Protein AF-0000000087097040 (afdb_homodimer)

Structure (mmCIF, N/CA/C/O backbone):
data_AF-0000000087097040-model_v1
#
loop_
_entity.id
_entity.type
_entity.pdbx_description
1 polymer 'Carbonic anhydrase'
#
loop_
_atom_site.group_PDB
_atom_site.id
_atom_site.type_symbol
_atom_site.label_atom_id
_atom_site.label_alt_id
_atom_site.label_comp_id
_atom_site.label_asym_id
_atom_site.label_entity_id
_atom_site.label_seq_id
_atom_site.pdbx_PDB_ins_code
_atom_site.Cartn_x
_atom_site.Cartn_y
_atom_site.Cartn_z
_atom_site.occupancy
_atom_site.B_iso_or_equiv
_atom_site.auth_seq_id
_atom_site.auth_comp_id
_atom_site.auth_asym_id
_atom_site.auth_atom_id
_atom_site.pdbx_PDB_model_num
ATOM 1 N N . MET A 1 1 ? 19.609 -76.438 19.938 1 30.8 1 MET A N 1
ATOM 2 C CA . MET A 1 1 ? 20.172 -75.125 19.891 1 30.8 1 MET A CA 1
ATOM 3 C C . MET A 1 1 ? 19.391 -74.25 18.922 1 30.8 1 MET A C 1
ATOM 5 O O . MET A 1 1 ? 19.5 -74.375 17.703 1 30.8 1 MET A O 1
ATOM 9 N N . LYS A 1 2 ? 18.172 -73.875 19.359 1 37.47 2 LYS A N 1
ATOM 10 C CA . LYS A 1 2 ? 17.141 -73.125 18.625 1 37.47 2 LYS A CA 1
ATOM 11 C C . LYS A 1 2 ? 17.609 -71.75 18.234 1 37.47 2 LYS A C 1
ATOM 13 O O . LYS A 1 2 ? 18 -70.938 19.094 1 37.47 2 LYS A O 1
ATOM 18 N N . ALA A 1 3 ? 18.156 -71.625 17.031 1 38.88 3 ALA A N 1
ATOM 19 C CA . ALA A 1 3 ? 18.625 -70.375 16.375 1 38.88 3 ALA A CA 1
ATOM 20 C C . ALA A 1 3 ? 17.516 -69.312 16.359 1 38.88 3 ALA A C 1
ATOM 22 O O . ALA A 1 3 ? 16.438 -69.562 15.805 1 38.88 3 ALA A O 1
ATOM 23 N N . THR A 1 4 ? 17.422 -68.562 17.391 1 37.75 4 THR A N 1
ATOM 24 C CA . THR A 1 4 ? 16.516 -67.438 17.5 1 37.75 4 THR A CA 1
ATOM 25 C C . THR A 1 4 ? 16.797 -66.375 16.391 1 37.75 4 THR A C 1
ATOM 27 O O . THR A 1 4 ? 17.891 -65.812 16.312 1 37.75 4 THR A O 1
ATOM 30 N N . ALA A 1 5 ? 16.219 -66.625 15.219 1 38.69 5 ALA A N 1
ATOM 31 C CA . ALA A 1 5 ? 16.312 -65.625 14.125 1 38.69 5 ALA A CA 1
ATOM 32 C C . ALA A 1 5 ? 15.844 -64.25 14.555 1 38.69 5 ALA A C 1
ATOM 34 O O . ALA A 1 5 ? 14.703 -64.125 14.992 1 38.69 5 ALA A O 1
ATOM 35 N N . ILE A 1 6 ? 16.734 -63.5 15.086 1 39.06 6 ILE A N 1
ATOM 36 C CA . ILE A 1 6 ? 16.453 -62.094 15.414 1 39.06 6 ILE A CA 1
ATOM 37 C C . ILE A 1 6 ? 15.984 -61.344 14.164 1 39.06 6 ILE A C 1
ATOM 39 O O . ILE A 1 6 ? 16.719 -61.281 13.172 1 39.06 6 ILE A O 1
ATOM 43 N N . LEU A 1 7 ? 14.664 -61.406 13.875 1 36.41 7 LEU A N 1
ATOM 44 C CA . LEU A 1 7 ? 14.07 -60.594 12.82 1 36.41 7 LEU A CA 1
ATOM 45 C C . LEU A 1 7 ? 14.398 -59.125 13.016 1 36.41 7 LEU A C 1
ATOM 47 O O . LEU A 1 7 ? 14 -58.531 14.016 1 36.41 7 LEU A O 1
ATOM 51 N N . SER A 1 8 ? 15.594 -58.688 12.586 1 34.06 8 SER A N 1
ATOM 52 C CA . SER A 1 8 ? 15.914 -57.281 12.594 1 34.06 8 SER A CA 1
ATOM 53 C C . SER A 1 8 ? 14.844 -56.469 11.867 1 34.06 8 SER A C 1
ATOM 55 O O . SER A 1 8 ? 14.57 -56.719 10.688 1 34.06 8 SER A O 1
ATOM 57 N N . LEU A 1 9 ? 13.812 -56.062 12.594 1 36.16 9 LEU A N 1
ATOM 58 C CA . LEU A 1 9 ? 12.852 -55.094 12.07 1 36.16 9 LEU A CA 1
ATOM 59 C C . LEU A 1 9 ? 13.562 -53.875 11.5 1 36.16 9 LEU A C 1
ATOM 61 O O . LEU A 1 9 ? 14.234 -53.156 12.234 1 36.16 9 LEU A O 1
ATOM 65 N N . ILE A 1 10 ? 14.016 -54 10.258 1 36.03 10 ILE A N 1
ATOM 66 C CA . ILE A 1 10 ? 14.5 -52.781 9.602 1 36.03 10 ILE A CA 1
ATOM 67 C C . ILE A 1 10 ? 13.445 -51.688 9.688 1 36.03 10 ILE A C 1
ATOM 69 O O . ILE A 1 10 ? 12.305 -51.875 9.258 1 36.03 10 ILE A O 1
ATOM 73 N N . PRO A 1 11 ? 13.641 -50.781 10.664 1 34.22 11 PRO A N 1
ATOM 74 C CA . PRO A 1 11 ? 12.641 -49.719 10.656 1 34.22 11 PRO A CA 1
ATOM 75 C C . PRO A 1 11 ? 12.445 -49.094 9.273 1 34.22 11 PRO A C 1
ATOM 77 O O . PRO A 1 11 ? 13.414 -48.906 8.531 1 34.22 11 PRO A O 1
ATOM 80 N N . ALA A 1 12 ? 11.352 -49.406 8.648 1 30.56 12 ALA A N 1
ATOM 81 C CA . ALA A 1 12 ? 10.953 -48.625 7.469 1 30.56 12 ALA A CA 1
ATOM 82 C C . ALA A 1 12 ? 11.094 -47.125 7.711 1 30.56 12 ALA A C 1
ATOM 84 O O . ALA A 1 12 ? 10.406 -46.562 8.562 1 30.56 12 ALA A O 1
ATOM 85 N N . VAL A 1 13 ? 12.328 -46.625 7.574 1 32.09 13 VAL A N 1
ATOM 86 C CA . VAL A 1 13 ? 12.414 -45.156 7.438 1 32.09 13 VAL A CA 1
ATOM 87 C C . VAL A 1 13 ? 11.336 -44.656 6.484 1 32.09 13 VAL A C 1
ATOM 89 O O . VAL A 1 13 ? 11.32 -45.031 5.309 1 32.09 13 VAL A O 1
ATOM 92 N N . SER A 1 14 ? 10.156 -44.531 6.988 1 25.2 14 SER A N 1
ATOM 93 C CA . SER A 1 14 ? 9.172 -43.781 6.211 1 25.2 14 SER A CA 1
ATOM 94 C C . SER A 1 14 ? 9.82 -42.594 5.488 1 25.2 14 SER A C 1
ATOM 96 O O . SER A 1 14 ? 10.43 -41.719 6.121 1 25.2 14 SER A O 1
ATOM 98 N N . ALA A 1 15 ? 10.281 -42.812 4.297 1 26.41 15 ALA A N 1
ATOM 99 C CA . ALA A 1 15 ? 10.555 -41.719 3.357 1 26.41 15 ALA A CA 1
ATOM 100 C C . ALA A 1 15 ? 9.469 -40.656 3.416 1 26.41 15 ALA A C 1
ATOM 102 O O . ALA A 1 15 ? 8.336 -40.906 2.994 1 26.41 15 ALA A O 1
ATOM 103 N N . PHE A 1 16 ? 9.43 -39.938 4.547 1 27.75 16 PHE A N 1
ATOM 104 C CA . PHE A 1 16 ? 8.711 -38.688 4.344 1 27.75 16 PHE A CA 1
ATOM 105 C C . PHE A 1 16 ? 8.883 -38.188 2.912 1 27.75 16 PHE A C 1
ATOM 107 O O . PHE A 1 16 ? 10.008 -38 2.439 1 27.75 16 PHE A O 1
ATOM 114 N N . CYS A 1 17 ? 8.109 -38.719 1.981 1 27.45 17 CYS A N 1
ATOM 115 C CA . CYS A 1 17 ? 7.891 -38.125 0.662 1 27.45 17 CYS A CA 1
ATOM 116 C C . CYS A 1 17 ? 8.18 -36.625 0.669 1 27.45 17 CYS A C 1
ATOM 118 O O . CYS A 1 17 ? 7.645 -35.906 1.498 1 27.45 17 CYS A O 1
ATOM 120 N N . HIS A 1 18 ? 9.461 -36.25 0.241 1 29.73 18 HIS A N 1
ATOM 121 C CA . HIS A 1 18 ? 9.867 -34.938 -0.302 1 29.73 18 HIS A CA 1
ATOM 122 C C . HIS A 1 18 ? 8.719 -34.281 -1.053 1 29.73 18 HIS A C 1
ATOM 124 O O . HIS A 1 18 ? 8.406 -34.656 -2.184 1 29.73 18 HIS A O 1
ATOM 130 N N . HIS A 1 19 ? 7.48 -34.312 -0.667 1 32.12 19 HIS A N 1
ATOM 131 C CA . HIS A 1 19 ? 6.484 -33.406 -1.229 1 32.12 19 HIS A CA 1
ATOM 132 C C . HIS A 1 19 ? 7.137 -32.344 -2.125 1 32.12 19 HIS A C 1
ATOM 134 O O . HIS A 1 19 ? 8.336 -32.062 -2.004 1 32.12 19 HIS A O 1
ATOM 140 N N . GLY A 1 20 ? 6.484 -31.594 -3.111 1 31.23 20 GLY A N 1
ATOM 141 C CA . GLY A 1 20 ? 6.461 -30.953 -4.414 1 31.23 20 GLY A CA 1
ATOM 142 C C . GLY A 1 20 ? 7.586 -29.953 -4.605 1 31.23 20 GLY A C 1
ATOM 143 O O . GLY A 1 20 ? 8.359 -29.703 -3.68 1 31.23 20 GLY A O 1
ATOM 144 N N . THR A 1 21 ? 7.477 -28.984 -5.695 1 35.22 21 THR A N 1
ATOM 145 C CA . THR A 1 21 ? 8.555 -28.281 -6.379 1 35.22 21 THR A CA 1
ATOM 146 C C . THR A 1 21 ? 9.484 -27.609 -5.371 1 35.22 21 THR A C 1
ATOM 148 O O . THR A 1 21 ? 9.016 -26.953 -4.434 1 35.22 21 THR A O 1
ATOM 151 N N . SER A 1 22 ? 10.547 -28.125 -5.023 1 36.09 22 SER A N 1
ATOM 152 C CA . SER A 1 22 ? 11.734 -27.672 -4.32 1 36.09 22 SER A CA 1
ATOM 153 C C . SER A 1 22 ? 11.922 -26.172 -4.469 1 36.09 22 SER A C 1
ATOM 155 O O . SER A 1 22 ? 12.703 -25.562 -3.73 1 36.09 22 SER A O 1
ATOM 157 N N . LEU A 1 23 ? 11.742 -25.734 -5.715 1 38.06 23 LEU A N 1
ATOM 158 C CA . LEU A 1 23 ? 12.234 -24.406 -6.062 1 38.06 23 LEU A CA 1
ATOM 159 C C . LEU A 1 23 ? 11.68 -23.359 -5.102 1 38.06 23 LEU A C 1
ATOM 161 O O . LEU A 1 23 ? 12.312 -22.328 -4.875 1 38.06 23 LEU A O 1
ATOM 165 N N . PHE A 1 24 ? 10.359 -23.266 -4.93 1 43.34 24 PHE A N 1
ATOM 166 C CA . PHE A 1 24 ? 9.984 -21.984 -4.336 1 43.34 24 PHE A CA 1
ATOM 167 C C . PHE A 1 24 ? 9.906 -22.094 -2.816 1 43.34 24 PHE A C 1
ATOM 169 O O . PHE A 1 24 ? 8.82 -22.219 -2.254 1 43.34 24 PHE A O 1
ATOM 176 N N . LYS A 1 25 ? 10.648 -22.984 -2.23 1 39.97 25 LYS A N 1
ATOM 177 C CA . LYS A 1 25 ? 10.531 -22.766 -0.794 1 39.97 25 LYS A CA 1
ATOM 178 C C . LYS A 1 25 ? 10.477 -21.266 -0.479 1 39.97 25 LYS A C 1
ATOM 180 O O . LYS A 1 25 ? 11.422 -20.531 -0.762 1 39.97 25 LYS A O 1
ATOM 185 N N . ARG A 1 26 ? 9.375 -20.703 -0.561 1 45.81 26 ARG A N 1
ATOM 186 C CA . ARG A 1 26 ? 9.312 -19.391 0.075 1 45.81 26 ARG A CA 1
ATOM 187 C C . ARG A 1 26 ? 10.25 -19.312 1.276 1 45.81 26 ARG A C 1
ATOM 189 O O . ARG A 1 26 ? 10.211 -20.188 2.152 1 45.81 26 ARG A O 1
ATOM 196 N N . ALA A 1 27 ? 11.539 -18.922 1.101 1 46.16 27 ALA A N 1
ATOM 197 C CA . ALA A 1 27 ? 12.359 -18.625 2.27 1 46.16 27 ALA A CA 1
ATOM 198 C C . ALA A 1 27 ? 11.5 -18.219 3.463 1 46.16 27 ALA A C 1
ATOM 200 O O . ALA A 1 27 ? 11.273 -17.031 3.693 1 46.16 27 ALA A O 1
ATOM 201 N N . GLU A 1 28 ? 10.531 -18.938 3.895 1 51.44 28 GLU A N 1
ATOM 202 C CA . GLU A 1 28 ? 9.648 -18.75 5.039 1 51.44 28 GLU A CA 1
ATOM 203 C C . GLU A 1 28 ? 10.414 -18.219 6.25 1 51.44 28 GLU A C 1
ATOM 205 O O . GLU A 1 28 ? 11.461 -18.766 6.613 1 51.44 28 GLU A O 1
ATOM 210 N N . GLY A 1 29 ? 10.016 -17.219 6.754 1 60.06 29 GLY A N 1
ATOM 211 C CA . GLY A 1 29 ? 10.422 -16.656 8.031 1 60.06 29 GLY A CA 1
ATOM 212 C C . GLY A 1 29 ? 11.688 -15.836 7.953 1 60.06 29 GLY A C 1
ATOM 213 O O . GLY A 1 29 ? 12.078 -15.195 8.93 1 60.06 29 GLY A O 1
ATOM 214 N N . THR A 1 30 ? 12.219 -15.719 6.555 1 80.44 30 THR A N 1
ATOM 215 C CA . THR A 1 30 ? 13.508 -15.031 6.488 1 80.44 30 THR A CA 1
ATOM 216 C C . THR A 1 30 ? 13.336 -13.602 5.988 1 80.44 30 THR A C 1
ATOM 218 O O . THR A 1 30 ? 14.273 -12.805 6.031 1 80.44 30 THR A O 1
ATOM 221 N N . TYR A 1 31 ? 12.086 -13.297 5.574 1 93.56 31 TYR A N 1
ATOM 222 C CA . TYR A 1 31 ? 11.797 -11.93 5.16 1 93.56 31 TYR A CA 1
ATOM 223 C C . TYR A 1 31 ? 10.445 -11.469 5.688 1 93.56 31 TYR A C 1
ATOM 225 O O . TYR A 1 31 ? 9.648 -12.281 6.176 1 93.56 31 TYR A O 1
ATOM 233 N N . GLY A 1 32 ? 10.164 -10.211 5.734 1 94.88 32 GLY A N 1
ATOM 234 C CA . GLY A 1 32 ? 8.883 -9.609 6.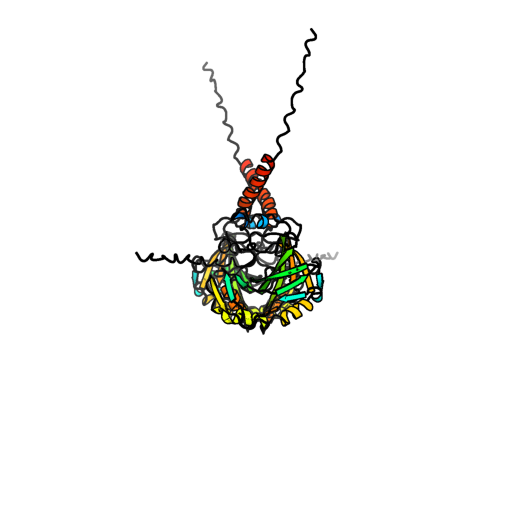074 1 94.88 32 GLY A CA 1
ATOM 235 C C . GLY A 1 32 ? 8.523 -8.438 5.18 1 94.88 32 GLY A C 1
ATOM 236 O O . GLY A 1 32 ? 9.031 -8.32 4.062 1 94.88 32 GLY A O 1
ATOM 237 N N . PHE A 1 33 ? 7.586 -7.668 5.613 1 96.19 33 PHE A N 1
ATOM 238 C CA . PHE A 1 33 ? 7.094 -6.59 4.766 1 96.19 33 PHE A CA 1
ATOM 239 C C . PHE A 1 33 ? 7.219 -5.246 5.473 1 96.19 33 PHE A C 1
ATOM 241 O O . PHE A 1 33 ? 6.676 -4.242 5.008 1 96.19 33 PHE A O 1
ATOM 248 N N . ASP A 1 34 ? 7.961 -5.27 6.555 1 92.56 34 ASP A N 1
ATOM 249 C CA . ASP A 1 34 ? 8.07 -4.051 7.348 1 92.56 34 ASP A CA 1
ATOM 250 C C . ASP A 1 34 ? 9.539 -3.705 7.617 1 92.56 34 ASP A C 1
ATOM 252 O O . ASP A 1 34 ? 10.367 -4.598 7.812 1 92.56 34 ASP A O 1
ATOM 256 N N . ALA A 1 35 ? 9.797 -2.439 7.582 1 91.38 35 ALA A N 1
ATOM 257 C CA . ALA A 1 35 ? 11.07 -1.863 8.023 1 91.38 35 ALA A CA 1
ATOM 258 C C . ALA A 1 35 ? 12.25 -2.604 7.406 1 91.38 35 ALA A C 1
ATOM 260 O O . ALA A 1 35 ? 12.32 -2.77 6.188 1 91.38 35 ALA A O 1
ATOM 261 N N . MET A 1 36 ? 13.148 -3.121 8.258 1 91.25 36 MET A N 1
ATOM 262 C CA . MET A 1 36 ? 14.414 -3.652 7.762 1 91.25 36 MET A CA 1
ATOM 263 C C . MET A 1 36 ? 14.227 -5.047 7.168 1 91.25 36 MET A C 1
ATOM 265 O O . MET A 1 36 ? 15.078 -5.523 6.414 1 91.25 36 MET A O 1
ATOM 269 N N . ASN A 1 37 ? 13.148 -5.637 7.477 1 93.75 37 ASN A N 1
ATOM 270 C CA . ASN A 1 37 ? 12.844 -6.953 6.926 1 93.75 37 ASN A CA 1
ATOM 271 C C . ASN A 1 37 ? 11.93 -6.855 5.707 1 93.75 37 ASN A C 1
ATOM 273 O O . ASN A 1 37 ? 11.523 -7.875 5.148 1 93.75 37 ASN A O 1
ATOM 277 N N . GLY A 1 38 ? 11.68 -5.656 5.355 1 96.56 38 GLY A N 1
ATOM 278 C CA . GLY A 1 38 ? 10.734 -5.426 4.277 1 96.56 38 GLY A CA 1
ATOM 279 C C . GLY A 1 38 ? 11.391 -5.32 2.914 1 96.56 38 GLY A C 1
ATOM 280 O O . GLY A 1 38 ? 12.609 -5.441 2.795 1 96.56 38 GLY A O 1
ATOM 281 N N . PRO A 1 39 ? 10.57 -5.039 1.918 1 97.75 39 PRO A N 1
ATOM 282 C CA . PRO A 1 39 ? 11 -5.141 0.521 1 97.75 39 PRO A CA 1
ATOM 283 C C . PRO A 1 39 ? 12.109 -4.148 0.173 1 97.75 39 PRO A C 1
ATOM 285 O O . PRO A 1 39 ? 12.898 -4.391 -0.747 1 97.75 39 PRO A O 1
ATOM 288 N N . LEU A 1 40 ? 12.234 -3.078 0.869 1 97.81 40 LEU A N 1
ATOM 289 C CA . LEU A 1 40 ? 13.273 -2.094 0.576 1 97.81 40 LEU A CA 1
ATOM 290 C C . LEU A 1 40 ? 14.648 -2.623 0.959 1 97.81 40 LEU A C 1
ATOM 292 O O . LEU A 1 40 ? 15.672 -2.076 0.532 1 97.81 40 LEU A O 1
ATOM 296 N N . ASN A 1 41 ? 14.664 -3.691 1.743 1 97.12 41 ASN A N 1
ATOM 297 C CA . ASN A 1 41 ? 15.938 -4.16 2.273 1 97.12 41 ASN A CA 1
ATOM 298 C C . ASN A 1 41 ? 16.078 -5.672 2.129 1 97.12 41 ASN A C 1
ATOM 300 O O . ASN A 1 41 ? 16.922 -6.285 2.793 1 97.12 41 ASN A O 1
ATOM 304 N N . TRP A 1 42 ? 15.312 -6.277 1.314 1 97.81 42 TRP A N 1
ATOM 305 C CA . TRP A 1 42 ? 15.367 -7.727 1.138 1 97.81 42 TRP A CA 1
ATOM 306 C C . TRP A 1 42 ? 16.75 -8.156 0.638 1 97.81 42 TRP A C 1
ATOM 308 O O . TRP A 1 42 ? 17.25 -9.203 1.036 1 97.81 42 TRP A O 1
ATOM 318 N N . HIS A 1 43 ? 17.328 -7.379 -0.247 1 96.81 43 HIS A N 1
ATOM 319 C CA . HIS A 1 43 ? 18.625 -7.715 -0.817 1 96.81 43 HIS A CA 1
ATOM 320 C C . HIS A 1 43 ? 19.703 -7.762 0.26 1 96.81 43 HIS A C 1
ATOM 322 O O . HIS A 1 43 ? 20.781 -8.344 0.051 1 96.81 43 HIS A O 1
ATOM 328 N N . SER A 1 44 ? 19.422 -7.109 1.354 1 93.56 44 SER A N 1
ATOM 329 C CA . SER A 1 44 ? 20.406 -7.074 2.434 1 93.56 44 SER A CA 1
ATOM 330 C C . SER A 1 44 ? 20.266 -8.297 3.336 1 93.56 44 SER A C 1
ATOM 332 O O . SER A 1 44 ? 21.156 -8.57 4.148 1 93.56 44 SER A O 1
ATOM 334 N N . LEU A 1 45 ? 19.234 -9.039 3.264 1 94.62 45 LEU A N 1
ATOM 335 C CA . LEU A 1 45 ? 18.984 -10.172 4.148 1 94.62 45 LEU A CA 1
ATOM 336 C C . LEU A 1 45 ? 19.875 -11.359 3.773 1 94.62 45 LEU A C 1
ATOM 338 O O . LEU A 1 45 ? 20.328 -12.102 4.648 1 94.62 45 LEU A O 1
ATOM 342 N N . THR A 1 46 ? 20.047 -11.57 2.525 1 91.44 46 THR A N 1
ATOM 343 C CA . THR A 1 46 ? 20.938 -12.594 1.982 1 91.44 46 THR A CA 1
ATOM 344 C C . THR A 1 46 ? 21.359 -12.242 0.559 1 91.44 46 THR A C 1
ATOM 346 O O . THR A 1 46 ? 20.609 -11.609 -0.183 1 91.44 46 THR A O 1
ATOM 349 N N . ALA A 1 47 ? 22.438 -12.734 0.13 1 87 47 ALA A N 1
ATOM 350 C CA . ALA A 1 47 ? 22.984 -12.445 -1.195 1 87 47 ALA A CA 1
ATOM 351 C C . ALA A 1 47 ? 22.094 -13.023 -2.291 1 87 47 ALA A C 1
ATOM 353 O O . ALA A 1 47 ? 22.047 -12.5 -3.406 1 87 47 ALA A O 1
ATOM 354 N N . ASP A 1 48 ? 21.375 -14 -1.941 1 92.31 48 ASP A N 1
ATOM 355 C CA . ASP A 1 48 ? 20.5 -14.656 -2.904 1 92.31 48 ASP A CA 1
ATOM 356 C C . ASP A 1 48 ? 19.375 -13.727 -3.338 1 92.31 48 ASP A C 1
ATOM 358 O O . ASP A 1 48 ? 18.703 -13.977 -4.348 1 92.31 48 ASP A O 1
ATOM 362 N N . ASN A 1 49 ? 19.156 -12.609 -2.617 1 96.38 49 ASN A N 1
ATOM 363 C CA . ASN A 1 49 ? 18.062 -11.688 -2.898 1 96.38 49 ASN A CA 1
ATOM 364 C C . ASN A 1 49 ? 18.531 -10.492 -3.727 1 96.38 49 ASN A C 1
ATOM 366 O O . ASN A 1 49 ? 17.844 -9.469 -3.787 1 96.38 49 ASN A O 1
ATOM 370 N N . ALA A 1 50 ? 19.641 -10.594 -4.387 1 95.88 50 ALA A N 1
ATOM 371 C CA . ALA A 1 50 ? 20.234 -9.445 -5.07 1 95.88 50 ALA A CA 1
ATOM 372 C C . ALA A 1 50 ? 19.297 -8.898 -6.145 1 95.88 50 ALA A C 1
ATOM 374 O O . ALA A 1 50 ? 19.25 -7.691 -6.379 1 95.88 50 ALA A O 1
ATOM 375 N N . ALA A 1 51 ? 18.531 -9.781 -6.754 1 97.31 51 ALA A N 1
ATOM 376 C CA . ALA A 1 51 ? 17.641 -9.375 -7.844 1 97.31 51 ALA A CA 1
ATOM 377 C C . ALA A 1 51 ? 16.562 -8.422 -7.344 1 97.31 51 ALA A C 1
ATOM 379 O O . ALA A 1 51 ? 16.016 -7.633 -8.117 1 97.31 51 ALA A O 1
ATOM 380 N N . CYS A 1 52 ? 16.281 -8.469 -6.035 1 98.19 52 CYS A N 1
ATOM 381 C CA . CYS A 1 52 ? 15.266 -7.594 -5.473 1 98.19 52 CYS A CA 1
ATOM 382 C C . CYS A 1 52 ? 15.656 -6.129 -5.629 1 98.19 52 CYS A C 1
ATOM 384 O O . CYS A 1 52 ? 14.789 -5.25 -5.648 1 98.19 52 CYS A O 1
ATOM 386 N N . ALA A 1 53 ? 16.938 -5.895 -5.816 1 98.12 53 ALA A N 1
ATOM 387 C CA . ALA A 1 53 ? 17.391 -4.504 -5.871 1 98.12 53 ALA A CA 1
ATOM 388 C C . ALA A 1 53 ? 18.125 -4.215 -7.172 1 98.12 53 ALA A C 1
ATOM 390 O O . ALA A 1 53 ? 18.391 -3.055 -7.504 1 98.12 53 ALA A O 1
ATOM 391 N N . LEU A 1 54 ? 18.391 -5.273 -7.965 1 97.81 54 LEU A N 1
ATOM 392 C CA . LEU A 1 54 ? 19.219 -5.066 -9.148 1 97.81 54 LEU A CA 1
ATOM 393 C C . LEU A 1 54 ? 18.516 -5.609 -10.398 1 97.81 54 LEU A C 1
ATOM 395 O O . LEU A 1 54 ? 18.906 -5.285 -11.523 1 97.81 54 LEU A O 1
ATOM 399 N N . GLY A 1 55 ? 17.516 -6.496 -10.156 1 98.25 55 GLY A N 1
ATOM 400 C CA . GLY A 1 55 ? 16.828 -7.059 -11.305 1 98.25 55 GLY A CA 1
ATOM 401 C C . GLY A 1 55 ? 16.125 -6.016 -12.148 1 98.25 55 GLY A C 1
ATOM 402 O O . GLY A 1 55 ? 15.57 -5.047 -11.625 1 98.25 55 GLY A O 1
ATOM 403 N N . LYS A 1 56 ? 15.992 -6.266 -13.477 1 98.19 56 LYS A N 1
ATOM 404 C CA . LYS A 1 56 ? 15.445 -5.258 -14.375 1 98.19 56 LYS A CA 1
ATOM 405 C C . LYS A 1 56 ? 14.039 -5.637 -14.836 1 98.19 56 LYS A C 1
ATOM 407 O O . LYS A 1 56 ? 13.328 -4.816 -15.422 1 98.19 56 LYS A O 1
ATOM 412 N N . ASN A 1 57 ? 13.672 -6.824 -14.625 1 98.38 57 ASN A N 1
ATOM 413 C CA . ASN A 1 57 ? 12.328 -7.305 -14.938 1 98.38 57 ASN A CA 1
ATOM 414 C C . ASN A 1 57 ? 11.586 -7.742 -13.68 1 98.38 57 ASN A C 1
ATOM 416 O O . ASN A 1 57 ? 11.188 -8.906 -13.562 1 98.38 57 ASN A O 1
ATOM 420 N N . GLN A 1 58 ? 11.391 -6.754 -12.844 1 98.5 58 GLN A N 1
ATOM 421 C CA . GLN A 1 58 ? 10.867 -7.055 -11.516 1 98.5 58 GLN A CA 1
ATOM 422 C C . GLN A 1 58 ? 9.359 -6.844 -11.461 1 98.5 58 GLN A C 1
ATOM 424 O O . GLN A 1 58 ? 8.797 -6.113 -12.281 1 98.5 58 GLN A O 1
ATOM 429 N N . SER A 1 59 ? 8.734 -7.512 -10.523 1 98.69 59 SER A N 1
ATOM 430 C CA . SER A 1 59 ? 7.316 -7.434 -10.203 1 98.69 59 SER A CA 1
A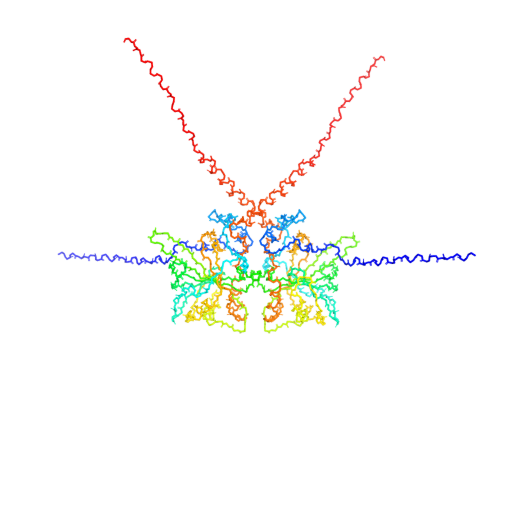TOM 431 C C . SER A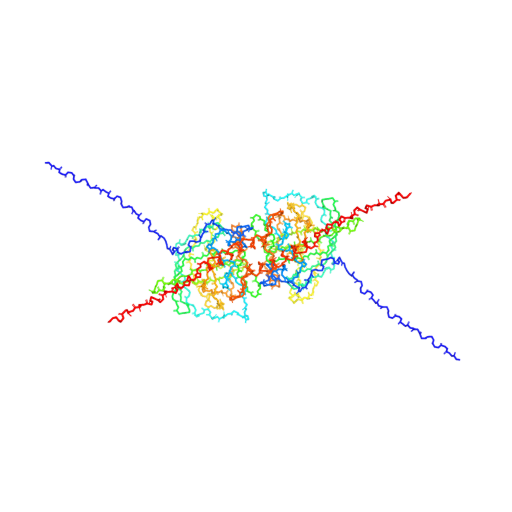 1 59 ? 7.105 -7.035 -8.742 1 98.69 59 SER A C 1
ATOM 433 O O . SER A 1 59 ? 7.984 -7.238 -7.906 1 98.69 59 SER A O 1
ATOM 435 N N . PRO A 1 60 ? 5.902 -6.52 -8.461 1 98.75 60 PRO A N 1
ATOM 436 C CA . PRO A 1 60 ? 4.754 -6.203 -9.312 1 98.75 60 PRO A CA 1
ATOM 437 C C . PRO A 1 60 ? 4.922 -4.883 -10.062 1 98.75 60 PRO A C 1
ATOM 439 O O . PRO A 1 60 ? 5.828 -4.105 -9.758 1 98.75 60 PRO A O 1
ATOM 442 N N . ILE A 1 61 ? 4.082 -4.66 -11.062 1 98.62 61 ILE A N 1
ATOM 443 C CA . ILE A 1 61 ? 4.137 -3.387 -11.766 1 98.62 61 ILE A CA 1
ATOM 444 C C . ILE A 1 61 ? 2.768 -2.713 -11.727 1 98.62 61 ILE A C 1
ATOM 446 O O . ILE A 1 61 ? 1.786 -3.316 -11.281 1 98.62 61 ILE A O 1
ATOM 450 N N . ASN A 1 62 ? 2.777 -1.426 -12.031 1 98.38 62 ASN A N 1
ATOM 451 C CA . ASN A 1 62 ? 1.545 -0.751 -12.43 1 98.38 62 ASN A CA 1
ATOM 452 C C . ASN A 1 62 ? 1.142 -1.116 -13.859 1 98.38 62 ASN A C 1
ATOM 454 O O . ASN A 1 62 ? 1.743 -0.637 -14.82 1 98.38 62 ASN A O 1
ATOM 458 N N . VAL A 1 63 ? 0.145 -1.949 -13.93 1 98.56 63 VAL A N 1
ATOM 459 C CA . VAL A 1 63 ? -0.349 -2.367 -15.242 1 98.56 63 VAL A CA 1
ATOM 460 C C . VAL A 1 63 ? -1.08 -1.207 -15.914 1 98.56 63 VAL A C 1
ATOM 462 O O . VAL A 1 63 ? -1.994 -0.621 -15.328 1 98.56 63 VAL A O 1
ATOM 465 N N . LEU A 1 64 ? -0.655 -0.906 -17.062 1 97.31 64 LEU A N 1
ATOM 466 C CA . LEU A 1 64 ? -1.267 0.177 -17.828 1 97.31 64 LEU A CA 1
ATOM 467 C C . LEU A 1 64 ? -1.934 -0.358 -19.094 1 97.31 64 LEU A C 1
ATOM 469 O O . LEU A 1 64 ? -1.286 -1.016 -19.906 1 97.31 64 LEU A O 1
ATOM 473 N N . GLU A 1 65 ? -3.115 0.008 -19.266 1 96 65 GLU A N 1
ATOM 474 C CA . GLU A 1 65 ? -3.842 -0.415 -20.469 1 96 65 GLU A CA 1
ATOM 475 C C . GLU A 1 65 ? -3.152 0.074 -21.734 1 96 65 GLU A C 1
ATOM 477 O O . GLU A 1 65 ? -3.203 -0.592 -22.766 1 96 65 GLU A O 1
ATOM 482 N N . THR A 1 66 ? -2.395 1.113 -21.656 1 94.19 66 THR A N 1
ATOM 483 C CA . THR A 1 66 ? -1.814 1.774 -22.812 1 94.19 66 THR A CA 1
ATOM 484 C C . THR A 1 66 ? -0.51 1.099 -23.234 1 94.19 66 THR A C 1
ATOM 486 O O . THR A 1 66 ? -0.08 1.215 -24.375 1 94.19 66 THR A O 1
ATOM 489 N N . ASN A 1 67 ? 0.074 0.335 -22.281 1 92.75 67 ASN A N 1
ATOM 490 C CA . ASN A 1 67 ? 1.418 -0.075 -22.672 1 92.75 67 ASN A CA 1
ATOM 491 C C . ASN A 1 67 ? 1.72 -1.505 -22.234 1 92.75 67 ASN A C 1
ATOM 493 O O . ASN A 1 67 ? 2.801 -2.027 -22.516 1 92.75 67 ASN A O 1
ATOM 497 N N . THR A 1 68 ? 0.822 -2.129 -21.562 1 97.56 68 THR A N 1
ATOM 498 C CA . THR A 1 68 ? 1.007 -3.533 -21.219 1 97.56 68 THR A CA 1
ATOM 499 C C . THR A 1 68 ? 0.321 -4.438 -22.234 1 97.56 68 THR A C 1
ATOM 501 O O . THR A 1 68 ? -0.813 -4.176 -22.641 1 97.56 68 THR A O 1
ATOM 504 N N . LYS A 1 69 ? 1.014 -5.5 -22.656 1 98.38 69 LYS A N 1
ATOM 505 C CA . LYS A 1 69 ? 0.447 -6.441 -23.625 1 98.38 69 LYS A CA 1
ATOM 506 C C . LYS A 1 69 ? -0.885 -6.996 -23.125 1 98.38 69 LYS A C 1
ATOM 508 O O . LYS A 1 69 ? -1.01 -7.375 -21.953 1 98.38 69 LYS A O 1
ATOM 513 N N . GLN A 1 70 ? -1.841 -7.07 -24.094 1 98.5 70 GLN A N 1
ATOM 514 C CA . GLN A 1 70 ? -3.168 -7.582 -23.766 1 98.5 70 GLN A CA 1
ATOM 515 C C . GLN A 1 70 ? -3.514 -8.797 -24.625 1 98.5 70 GLN A C 1
ATOM 517 O O . GLN A 1 70 ? -3.223 -8.828 -25.828 1 98.5 70 GLN A O 1
ATOM 522 N N . VAL A 1 71 ? -4.109 -9.789 -24 1 98.5 71 VAL A N 1
ATOM 523 C CA . VAL A 1 71 ? -4.695 -10.914 -24.719 1 98.5 71 VAL A CA 1
ATOM 524 C C . VAL A 1 71 ? -6.109 -11.172 -24.203 1 98.5 71 VAL A C 1
ATOM 526 O O . VAL A 1 71 ? -6.469 -10.727 -23.109 1 98.5 71 VAL A O 1
ATOM 529 N N . GLN A 1 72 ? -6.871 -11.852 -25 1 98.44 72 GLN A N 1
ATOM 530 C CA . GLN A 1 72 ? -8.195 -12.281 -24.547 1 98.44 72 GLN A CA 1
ATOM 531 C C . GLN A 1 72 ? -8.086 -13.469 -23.594 1 98.44 72 GLN A C 1
ATOM 533 O O . GLN A 1 72 ? -7.375 -14.43 -23.875 1 98.44 72 GLN A O 1
ATOM 538 N N . GLY A 1 73 ? -8.859 -13.406 -22.562 1 98.75 73 GLY A N 1
ATOM 539 C CA . GLY A 1 73 ? -8.812 -14.477 -21.578 1 98.75 73 GLY A CA 1
ATOM 540 C C . GLY A 1 73 ? -9.125 -15.836 -22.156 1 98.75 73 GLY A C 1
ATOM 541 O O . GLY A 1 73 ? -8.602 -16.859 -21.703 1 98.75 73 GLY A O 1
ATOM 542 N N . SER A 1 74 ? -9.867 -15.859 -23.188 1 98.31 74 SER A N 1
ATOM 543 C CA . SER A 1 74 ? -10.281 -17.109 -23.812 1 98.31 74 SER A CA 1
ATOM 544 C C . SER A 1 74 ? -9.109 -17.797 -24.5 1 98.31 74 SER A C 1
ATOM 546 O O . SER A 1 74 ? -9.195 -18.984 -24.859 1 98.31 74 SER A O 1
ATOM 548 N N . SER A 1 75 ? -8.023 -17.078 -24.656 1 98.38 75 SER A N 1
ATOM 549 C CA . SER A 1 75 ? -6.848 -17.688 -25.266 1 98.38 75 SER A CA 1
ATOM 550 C C . SER A 1 75 ? -6.074 -18.531 -24.266 1 98.38 75 SER A C 1
ATOM 552 O O . SER A 1 75 ? -5.164 -19.281 -24.641 1 98.38 75 SER A O 1
ATOM 554 N N . ILE A 1 76 ? -6.418 -18.422 -23.016 1 98.62 76 ILE A N 1
ATOM 555 C CA . ILE A 1 76 ? -5.793 -19.172 -21.938 1 98.62 76 ILE A CA 1
ATOM 556 C C . ILE A 1 76 ? -6.746 -20.266 -21.453 1 98.62 76 ILE A C 1
ATOM 558 O O . ILE A 1 76 ? -7.91 -20 -21.156 1 98.62 76 ILE A O 1
ATOM 562 N N . ILE A 1 77 ? -6.289 -21.484 -21.438 1 98.56 77 ILE A N 1
ATOM 563 C CA . ILE A 1 77 ? -7.062 -22.562 -20.812 1 98.56 77 ILE A CA 1
ATOM 564 C C . ILE A 1 77 ? -6.668 -22.703 -19.344 1 98.56 77 ILE A C 1
ATOM 566 O O . ILE A 1 77 ? -5.66 -23.344 -19.031 1 98.56 77 ILE A O 1
ATOM 570 N N . PHE A 1 78 ? -7.363 -22.172 -18.5 1 98.81 78 PHE A N 1
ATOM 571 C CA . PHE A 1 78 ? -7.148 -22.078 -17.047 1 98.81 78 PHE A CA 1
ATOM 572 C C . PHE A 1 78 ? -8.055 -23.047 -16.312 1 98.81 78 PHE A C 1
ATOM 574 O O . PHE A 1 78 ? -9.258 -22.812 -16.188 1 98.81 78 PHE A O 1
ATOM 581 N N . ARG A 1 79 ? -7.438 -24.141 -15.773 1 98.56 79 ARG A N 1
ATOM 582 C CA . ARG A 1 79 ? -8.25 -25.203 -15.195 1 98.56 79 ARG A CA 1
ATOM 583 C C . ARG A 1 79 ? -7.664 -25.688 -13.867 1 98.56 79 ARG A C 1
ATOM 585 O O . ARG A 1 79 ? -7.23 -26.828 -13.75 1 98.56 79 ARG A O 1
ATOM 592 N N . PRO A 1 80 ? -7.77 -24.875 -12.812 1 98.81 80 PRO A N 1
ATOM 593 C CA . PRO A 1 80 ? -7.477 -25.453 -11.5 1 98.81 80 PRO A CA 1
ATOM 594 C C . PRO A 1 80 ? -8.367 -26.656 -11.172 1 98.81 80 PRO A C 1
ATOM 596 O O . PRO A 1 80 ? -9.547 -26.672 -11.547 1 98.81 80 PRO A O 1
ATOM 599 N N . ALA A 1 81 ? -7.809 -27.594 -10.438 1 98.56 81 ALA A N 1
ATOM 600 C CA . ALA A 1 81 ? -8.586 -28.75 -10.039 1 98.56 81 ALA A CA 1
ATOM 601 C C . ALA A 1 81 ? -9.602 -28.406 -8.961 1 98.56 81 ALA A C 1
ATOM 603 O O . ALA A 1 81 ? -9.312 -27.609 -8.062 1 98.56 81 ALA A O 1
ATOM 604 N N . ASN A 1 82 ? -10.773 -29.016 -9.055 1 98.5 82 ASN A N 1
ATOM 605 C CA . ASN A 1 82 ? -11.758 -28.875 -7.992 1 98.5 82 ASN A CA 1
ATOM 606 C C . ASN A 1 82 ? -11.445 -29.781 -6.805 1 98.5 82 ASN A C 1
ATOM 608 O O . ASN A 1 82 ? -10.844 -30.844 -6.969 1 98.5 82 ASN A O 1
ATOM 612 N N . TYR A 1 83 ? -11.812 -29.328 -5.652 1 98.5 83 TYR A N 1
ATOM 613 C CA . TYR A 1 83 ? -11.656 -30.078 -4.414 1 98.5 83 TYR A CA 1
ATOM 614 C C . TYR A 1 83 ? -13 -30.266 -3.717 1 98.5 83 TYR A C 1
ATOM 616 O O . TYR A 1 83 ? -13.438 -29.391 -2.957 1 98.5 83 TYR A O 1
ATOM 624 N N . ALA A 1 84 ? -13.594 -31.422 -3.916 1 98.12 84 ALA A N 1
ATOM 625 C CA . ALA A 1 84 ? -14.93 -31.688 -3.395 1 98.12 84 ALA A CA 1
ATOM 626 C C . ALA A 1 84 ? -14.93 -31.719 -1.869 1 98.12 84 ALA A C 1
ATOM 628 O O . ALA A 1 84 ? -15.922 -31.344 -1.234 1 98.12 84 ALA A O 1
ATOM 629 N N . ASP A 1 85 ? -13.805 -32.094 -1.251 1 97.62 85 ASP A N 1
ATOM 630 C CA . ASP A 1 85 ? -13.703 -32.219 0.203 1 97.62 85 ASP A CA 1
ATOM 631 C C . ASP A 1 85 ? -12.961 -31.016 0.788 1 97.62 85 ASP A C 1
ATOM 633 O O . ASP A 1 85 ? -12.617 -31 1.971 1 97.62 85 ASP A O 1
ATOM 637 N N . GLY A 1 86 ? -12.703 -30.078 -0.078 1 98.12 86 GLY A N 1
ATOM 638 C CA . GLY A 1 86 ? -11.961 -28.906 0.36 1 98.12 86 GLY A CA 1
ATOM 639 C C . GLY A 1 86 ? -10.461 -29.109 0.312 1 98.12 86 GLY A C 1
ATOM 640 O O . GLY A 1 86 ? -9.977 -30.203 -0.002 1 98.12 86 GLY A O 1
ATOM 641 N N . ALA A 1 87 ? -9.773 -28.047 0.482 1 98.44 87 ALA A N 1
ATOM 642 C CA . ALA A 1 87 ? -8.312 -28.016 0.604 1 98.44 87 ALA A CA 1
ATOM 643 C C . ALA A 1 87 ? -7.891 -27.406 1.94 1 98.44 87 ALA A C 1
ATOM 645 O O . ALA A 1 87 ? -8.695 -27.312 2.867 1 98.44 87 ALA A O 1
ATOM 646 N N . GLU A 1 88 ? -6.582 -27.156 2.045 1 98.44 88 GLU A N 1
ATOM 647 C CA . GLU A 1 88 ? -6.062 -26.609 3.295 1 98.44 88 GLU A CA 1
ATOM 648 C C . GLU A 1 88 ? -5.555 -25.188 3.102 1 98.44 88 GLU A C 1
ATOM 650 O O . GLU A 1 88 ? -4.719 -24.922 2.232 1 98.44 88 GLU A O 1
ATOM 655 N N . LEU A 1 89 ? -6.121 -24.297 3.896 1 98.62 89 LEU A N 1
ATOM 656 C CA . LEU A 1 89 ? -5.621 -22.922 3.98 1 98.62 89 LEU A CA 1
ATOM 657 C C . LEU A 1 89 ? -4.598 -22.797 5.102 1 98.62 89 LEU A C 1
ATOM 659 O O . LEU A 1 89 ? -4.863 -23.172 6.242 1 98.62 89 LEU A O 1
ATOM 663 N N . GLU A 1 90 ? -3.436 -22.25 4.758 1 98.19 90 GLU A N 1
ATOM 664 C CA . GLU A 1 90 ? -2.359 -22.125 5.734 1 98.19 90 GLU A CA 1
ATOM 665 C C . GLU A 1 90 ? -1.886 -20.688 5.863 1 98.19 90 GLU A C 1
ATOM 667 O O . GLU A 1 90 ? -1.807 -19.969 4.867 1 98.19 90 GLU A O 1
ATOM 672 N N . ASN A 1 91 ? -1.611 -20.328 7.07 1 97.62 91 ASN A N 1
ATOM 673 C CA . ASN A 1 91 ? -0.987 -19.031 7.332 1 97.62 91 ASN A CA 1
ATOM 674 C C . ASN A 1 91 ? 0.533 -19.156 7.402 1 97.62 91 ASN A C 1
ATOM 676 O O . ASN A 1 91 ? 1.074 -19.656 8.391 1 97.62 91 ASN A O 1
ATOM 680 N N . LEU A 1 92 ? 1.13 -18.719 6.41 1 94.75 92 LEU A N 1
ATOM 681 C CA . LEU A 1 92 ? 2.588 -18.734 6.348 1 94.75 92 LEU A CA 1
ATOM 682 C C . LEU A 1 92 ? 3.172 -17.359 6.645 1 94.75 92 LEU A C 1
ATOM 684 O O . LEU A 1 92 ? 3.688 -16.703 5.746 1 94.75 92 LEU A O 1
ATOM 688 N N . ASN A 1 93 ? 3.119 -16.953 7.93 1 92 93 ASN A N 1
ATOM 689 C CA . ASN A 1 93 ? 3.625 -15.688 8.43 1 92 93 ASN A CA 1
ATOM 690 C C . ASN A 1 93 ? 3.023 -14.508 7.676 1 92 93 ASN A C 1
ATOM 692 O O . ASN A 1 93 ? 3.752 -13.688 7.121 1 92 93 ASN A O 1
ATOM 696 N N . GLY A 1 94 ? 1.686 -14.492 7.621 1 94.06 94 GLY A N 1
ATOM 697 C CA . GLY A 1 94 ? 0.972 -13.367 7.043 1 94.06 94 GLY A CA 1
ATOM 698 C C . GLY A 1 94 ? 0.595 -13.578 5.59 1 94.06 94 GLY A C 1
ATOM 699 O O . GLY A 1 94 ? 0.031 -12.688 4.949 1 94.06 94 GLY A O 1
ATOM 700 N N . VAL A 1 95 ? 0.995 -14.648 5.082 1 96.81 95 VAL A N 1
ATOM 701 C CA . VAL A 1 95 ? 0.558 -15.031 3.744 1 96.81 95 VAL A CA 1
ATOM 702 C C . VAL A 1 95 ? -0.372 -16.234 3.83 1 96.81 95 VAL A C 1
ATOM 704 O O . VAL A 1 95 ? 0.027 -17.297 4.305 1 96.81 95 VAL A O 1
ATOM 707 N N . LEU A 1 96 ? -1.58 -16.078 3.428 1 98.44 96 LEU A N 1
ATOM 708 C CA . LEU A 1 96 ? -2.529 -17.188 3.363 1 98.44 96 LEU A CA 1
ATOM 709 C C . LEU A 1 96 ? -2.395 -17.938 2.045 1 98.44 96 LEU A C 1
ATOM 711 O O . LEU A 1 96 ? -2.527 -17.359 0.97 1 98.44 96 LEU A O 1
ATOM 715 N N . GLU A 1 97 ? -2.127 -19.219 2.152 1 98.5 97 GLU A N 1
ATOM 716 C CA . GLU A 1 97 ? -1.772 -20.016 0.982 1 98.5 97 GLU A CA 1
ATOM 717 C C . GLU A 1 97 ? -2.555 -21.328 0.951 1 98.5 97 GLU A C 1
ATOM 719 O O . GLU A 1 97 ? -2.857 -21.891 1.999 1 98.5 97 GLU A O 1
ATOM 724 N N . VAL A 1 98 ? -2.893 -21.781 -0.228 1 98.62 98 VAL A N 1
ATOM 725 C CA . VAL A 1 98 ? -3.467 -23.094 -0.484 1 98.62 98 VAL A CA 1
ATOM 726 C C . VAL A 1 98 ? -2.631 -23.828 -1.531 1 98.62 98 VAL A C 1
ATOM 728 O O . VAL A 1 98 ? -2.387 -23.297 -2.619 1 98.62 98 VAL A O 1
ATOM 731 N N . ARG A 1 99 ? -2.217 -24.984 -1.225 1 97.38 99 ARG A N 1
ATOM 732 C CA . ARG A 1 99 ? -1.656 -25.859 -2.248 1 97.38 99 ARG A CA 1
ATOM 733 C C . ARG A 1 99 ? -2.756 -26.453 -3.121 1 97.38 99 ARG A C 1
ATOM 735 O O . ARG A 1 99 ? -3.811 -26.859 -2.617 1 97.38 99 ARG A O 1
ATOM 742 N N . ALA A 1 100 ? -2.514 -26.406 -4.352 1 97.75 100 ALA A N 1
ATOM 743 C CA . ALA A 1 100 ? -3.549 -26.844 -5.289 1 97.75 100 ALA A CA 1
ATOM 744 C C . ALA A 1 100 ? -2.932 -27.438 -6.551 1 97.75 100 ALA A C 1
ATOM 746 O O . ALA A 1 100 ? -1.732 -27.281 -6.797 1 97.75 100 ALA A O 1
ATOM 747 N N . ASN A 1 101 ? -3.721 -28.156 -7.246 1 97.69 101 ASN A N 1
ATOM 748 C CA . ASN A 1 101 ? -3.334 -28.75 -8.523 1 97.69 101 ASN A CA 1
ATOM 749 C C . ASN A 1 101 ? -4.219 -28.234 -9.664 1 97.69 101 ASN A C 1
ATOM 751 O O . ASN A 1 101 ? -5.145 -27.453 -9.438 1 97.69 101 ASN A O 1
ATOM 755 N N . GLY A 1 102 ? -3.883 -28.656 -10.914 1 98.31 102 GLY A N 1
ATOM 756 C CA . GLY A 1 102 ? -4.594 -28.219 -12.102 1 98.31 102 GLY A CA 1
ATOM 757 C C . GLY A 1 102 ? -3.682 -28 -13.297 1 98.31 102 GLY A C 1
ATOM 758 O O . GLY A 1 102 ? -2.479 -28.266 -13.219 1 98.31 102 GLY A O 1
ATOM 759 N N . THR A 1 103 ? -4.34 -27.625 -14.375 1 98.06 103 THR A N 1
ATOM 760 C CA . THR A 1 103 ? -3.578 -27.438 -15.609 1 98.06 103 THR A CA 1
ATOM 761 C C . THR A 1 103 ? -3.904 -26.078 -16.25 1 98.06 103 THR A C 1
ATOM 763 O O . THR A 1 103 ? -4.996 -25.547 -16.047 1 98.06 103 THR A O 1
ATOM 766 N N . MET A 1 104 ? -2.939 -25.531 -16.938 1 98.31 104 MET A N 1
ATOM 767 C CA . MET A 1 104 ? -3.1 -24.312 -17.719 1 98.31 104 MET A CA 1
ATOM 768 C C . MET A 1 104 ? -2.314 -24.391 -19.031 1 98.31 104 MET A C 1
ATOM 770 O O . MET A 1 104 ? -1.189 -24.891 -19.047 1 98.31 104 MET A O 1
ATOM 774 N N . TYR A 1 105 ? -2.951 -24.062 -20.047 1 97.81 105 TYR A N 1
ATOM 775 C CA . TYR A 1 105 ? -2.277 -23.844 -21.328 1 97.81 105 TYR A CA 1
ATOM 776 C C . TYR A 1 105 ? -2.217 -22.359 -21.672 1 97.81 105 TYR A C 1
ATOM 778 O O . TYR A 1 105 ? -3.252 -21.703 -21.766 1 97.81 105 TYR A O 1
ATOM 786 N N . ASN A 1 106 ? -1.069 -21.875 -21.859 1 96.25 106 ASN A N 1
ATOM 787 C CA . ASN A 1 106 ? -0.833 -20.453 -22.094 1 96.25 106 ASN A CA 1
ATOM 788 C C . ASN A 1 106 ? 0.427 -20.234 -22.922 1 96.25 106 ASN A C 1
ATOM 790 O O . ASN A 1 106 ? 1.505 -20.719 -22.578 1 96.25 106 ASN A O 1
ATOM 794 N N . GLY A 1 107 ? 0.271 -19.5 -24 1 92.31 107 GLY A N 1
ATOM 795 C CA . GLY A 1 107 ? 1.413 -19.156 -24.828 1 92.31 107 GLY A CA 1
ATOM 796 C C . GLY A 1 107 ? 2.117 -20.375 -25.406 1 92.31 107 GLY A C 1
ATOM 797 O O . GLY A 1 107 ? 3.35 -20.422 -25.453 1 92.31 107 GLY A O 1
ATOM 798 N N . GLY A 1 108 ? 1.408 -21.391 -25.625 1 91.81 108 GLY A N 1
ATOM 799 C CA . GLY A 1 108 ? 1.971 -22.578 -26.234 1 91.81 108 GLY A CA 1
ATOM 800 C C . GLY A 1 108 ? 2.615 -23.516 -25.234 1 91.81 108 GLY A C 1
ATOM 801 O O . GLY A 1 108 ? 3.254 -24.5 -25.609 1 91.81 108 GLY A O 1
ATOM 802 N N . LYS A 1 109 ? 2.426 -23.25 -24 1 93.25 109 LYS A N 1
ATOM 803 C CA . LYS A 1 109 ? 3.045 -24.062 -22.953 1 93.25 109 LYS A CA 1
ATOM 804 C C . LYS A 1 109 ? 1.994 -24.625 -22 1 93.25 109 LYS A C 1
ATOM 806 O O . LYS A 1 109 ? 0.989 -23.969 -21.719 1 93.25 109 LYS A O 1
ATOM 811 N N . ASN A 1 110 ? 2.32 -25.828 -21.562 1 95.44 110 ASN A N 1
ATOM 812 C CA . ASN A 1 110 ? 1.51 -26.438 -20.516 1 95.44 110 ASN A CA 1
ATOM 813 C C . ASN A 1 110 ? 2.111 -26.203 -19.125 1 95.44 110 ASN A C 1
ATOM 815 O O . ASN A 1 110 ? 3.326 -26.297 -18.953 1 95.44 110 ASN A O 1
ATOM 819 N N . TYR A 1 111 ? 1.213 -25.875 -18.234 1 96.75 111 TYR A N 1
ATOM 820 C CA . TYR A 1 111 ? 1.625 -25.641 -16.859 1 96.75 111 TYR A CA 1
ATOM 821 C C . TYR A 1 111 ? 0.811 -26.484 -15.891 1 96.75 111 TYR A C 1
ATOM 823 O O . TYR A 1 111 ? -0.306 -26.906 -16.203 1 96.75 111 TYR A O 1
ATOM 831 N N . THR A 1 112 ? 1.454 -26.688 -14.719 1 97.12 112 THR A N 1
ATOM 832 C CA . THR A 1 112 ? 0.76 -27.312 -13.594 1 97.12 112 THR A CA 1
ATOM 833 C C . THR A 1 112 ? 0.672 -26.359 -12.406 1 97.12 112 THR A C 1
ATOM 835 O O . THR A 1 112 ? 1.642 -25.672 -12.086 1 97.12 112 THR A O 1
ATOM 838 N N . LEU A 1 113 ? -0.508 -26.297 -11.82 1 98 113 LEU A N 1
ATOM 839 C CA . LEU A 1 113 ? -0.703 -25.438 -10.664 1 98 113 LEU A CA 1
ATOM 840 C C . LEU A 1 113 ? 0.023 -25.984 -9.438 1 98 113 LEU A C 1
ATOM 842 O O . LEU A 1 113 ? -0.06 -27.172 -9.148 1 98 113 LEU A O 1
ATOM 846 N N . ARG A 1 114 ? 0.636 -25.062 -8.695 1 97.12 114 ARG A N 1
ATOM 847 C CA . ARG A 1 114 ? 1.354 -25.5 -7.504 1 97.12 114 ARG A CA 1
ATOM 848 C C . ARG A 1 114 ? 0.694 -24.969 -6.234 1 97.12 114 ARG A C 1
ATOM 850 O O . ARG A 1 114 ? 0.656 -25.656 -5.215 1 97.12 114 ARG A O 1
ATOM 857 N N . GLN A 1 115 ? 0.246 -23.781 -6.285 1 97.75 115 GLN A N 1
ATOM 858 C CA . GLN A 1 115 ? -0.378 -23.125 -5.141 1 97.75 115 GLN A CA 1
ATOM 859 C C . GLN A 1 115 ? -1.045 -21.812 -5.555 1 97.75 115 GLN 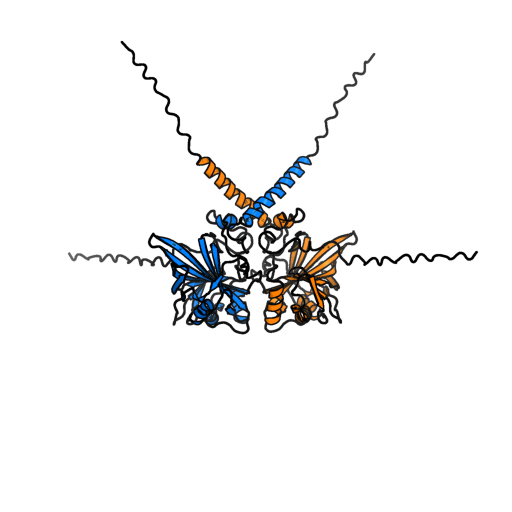A C 1
ATOM 861 O O . GLN A 1 115 ? -0.877 -21.359 -6.688 1 97.75 115 GLN A O 1
ATOM 866 N N . PHE A 1 116 ? -1.847 -21.297 -4.668 1 98.69 116 PHE A N 1
ATOM 867 C CA . PHE A 1 116 ? -2.238 -19.891 -4.758 1 98.69 116 PHE A CA 1
ATOM 868 C C . PHE A 1 116 ? -2.209 -19.234 -3.385 1 98.69 116 PHE A C 1
ATOM 870 O O . PHE A 1 116 ? -2.326 -19.922 -2.361 1 98.69 116 PHE A O 1
ATOM 877 N N . HIS A 1 117 ? -1.981 -17.922 -3.363 1 98.81 117 HIS A N 1
ATOM 878 C CA . HIS A 1 117 ? -1.855 -17.188 -2.109 1 98.81 117 HIS A CA 1
ATOM 879 C C . HIS A 1 117 ? -2.311 -15.742 -2.271 1 98.81 117 HIS A C 1
ATOM 881 O O . HIS A 1 117 ? -2.457 -15.258 -3.395 1 98.81 117 HIS A O 1
ATOM 887 N N . PHE A 1 118 ? -2.449 -15.07 -1.116 1 98.88 118 PHE A N 1
ATOM 888 C CA . PHE A 1 118 ? -3.117 -13.773 -1.129 1 98.88 118 PHE A CA 1
ATOM 889 C C . PHE A 1 118 ? -2.182 -12.672 -0.632 1 98.88 118 PHE A C 1
ATOM 891 O O . PHE A 1 118 ? -1.325 -12.922 0.221 1 98.88 118 PHE A O 1
ATOM 898 N N . HIS A 1 119 ? -2.426 -11.492 -1.144 1 98.88 119 HIS A N 1
ATOM 899 C CA . HIS A 1 119 ? -1.783 -10.258 -0.713 1 98.88 119 HIS A CA 1
ATOM 900 C C . HIS A 1 119 ? -2.816 -9.188 -0.381 1 98.88 119 HIS A C 1
ATOM 902 O O . HIS A 1 119 ? -3.871 -9.117 -1.017 1 98.88 119 HIS A O 1
ATOM 908 N N . THR A 1 120 ? -2.432 -8.297 0.583 1 98.88 120 THR A N 1
ATOM 909 C CA . THR A 1 120 ? -3.25 -7.137 0.912 1 98.88 120 THR A CA 1
ATOM 910 C C . THR A 1 120 ? -2.375 -5.977 1.384 1 98.88 120 THR A C 1
ATOM 912 O O . THR A 1 120 ? -1.54 -6.145 2.273 1 98.88 120 THR A O 1
ATOM 915 N N . PRO A 1 121 ? -2.629 -4.812 0.707 1 98.75 121 PRO A N 1
ATOM 916 C CA . PRO A 1 121 ? -3.447 -4.598 -0.489 1 98.75 121 PRO A CA 1
ATOM 917 C C . PRO A 1 121 ? -2.881 -5.289 -1.725 1 98.75 121 PRO A C 1
ATOM 919 O O . PRO A 1 121 ? -1.93 -6.07 -1.618 1 98.75 121 PRO A O 1
ATOM 922 N N . SER A 1 122 ? -3.574 -5.066 -2.84 1 98.94 122 SER A N 1
ATOM 923 C CA . SER A 1 122 ? -3.041 -5.613 -4.082 1 98.94 122 SER A CA 1
ATOM 924 C C . SER A 1 122 ? -1.621 -5.117 -4.34 1 98.94 122 SER A C 1
ATOM 926 O O . SER A 1 122 ? -1.29 -3.973 -4.02 1 98.94 122 SER A O 1
ATOM 928 N N . GLU A 1 123 ? -0.843 -6.016 -4.863 1 98.69 123 GLU A N 1
ATOM 929 C CA . GLU A 1 123 ? 0.506 -5.621 -5.258 1 98.69 123 GLU A CA 1
ATOM 930 C C . GLU A 1 123 ? 0.503 -4.918 -6.609 1 98.69 123 GLU A C 1
ATOM 932 O O . GLU A 1 123 ? 1.094 -3.846 -6.762 1 98.69 123 GLU A O 1
ATOM 937 N N . HIS A 1 124 ? -0.187 -5.535 -7.531 1 98.88 124 HIS A N 1
ATOM 938 C CA . HIS A 1 124 ? -0.347 -4.875 -8.82 1 98.88 124 HIS A CA 1
ATOM 939 C C . HIS A 1 124 ? -1.36 -3.736 -8.734 1 98.88 124 HIS A C 1
ATOM 941 O O . HIS A 1 124 ? -2.254 -3.76 -7.887 1 98.88 124 HIS A O 1
ATOM 947 N N . ARG A 1 125 ? -1.115 -2.809 -9.531 1 98.69 125 ARG A N 1
ATOM 948 C CA . ARG A 1 125 ? -2.094 -1.756 -9.781 1 98.69 125 ARG A CA 1
ATOM 949 C C . ARG A 1 125 ? -2.562 -1.777 -11.234 1 98.69 125 ARG A C 1
ATOM 951 O O . ARG A 1 125 ? -1.878 -2.316 -12.102 1 98.69 125 ARG A O 1
ATOM 958 N N . LEU A 1 126 ? -3.727 -1.346 -11.477 1 98.69 126 LEU A N 1
ATOM 959 C CA . LEU A 1 126 ? -4.273 -1.181 -12.812 1 98.69 126 LEU A CA 1
ATOM 960 C C . LEU A 1 126 ? -4.574 0.287 -13.102 1 98.69 126 LEU A C 1
ATOM 962 O O . LEU A 1 126 ? -5.441 0.885 -12.461 1 98.69 126 LEU A O 1
ATOM 966 N N . ASN A 1 127 ? -3.832 0.822 -14.039 1 97.62 127 ASN A N 1
ATOM 967 C CA . ASN A 1 127 ? -3.924 2.246 -14.344 1 97.62 127 ASN A CA 1
ATOM 968 C C . ASN A 1 127 ? -3.783 3.1 -13.086 1 97.62 127 ASN A C 1
ATOM 970 O O . ASN A 1 127 ? -4.551 4.039 -12.883 1 97.62 127 ASN A O 1
ATOM 974 N N . GLY A 1 128 ? -2.947 2.664 -12.25 1 97.62 128 GLY A N 1
ATOM 975 C CA . GLY A 1 128 ? -2.617 3.41 -11.047 1 97.62 128 GLY A CA 1
ATOM 976 C C . GLY A 1 128 ? -3.479 3.035 -9.852 1 97.62 128 GLY A C 1
ATOM 977 O O . GLY A 1 128 ? -3.127 3.332 -8.711 1 97.62 128 GLY A O 1
ATOM 978 N N . GLU A 1 129 ? -4.594 2.414 -10.109 1 98.44 129 GLU A N 1
ATOM 979 C CA . GLU A 1 129 ? -5.531 2.104 -9.039 1 98.44 129 GLU A CA 1
ATOM 980 C C . GLU A 1 129 ? -5.137 0.814 -8.32 1 98.44 129 GLU A C 1
ATOM 982 O O . GLU A 1 129 ? -4.805 -0.184 -8.961 1 98.44 129 GLU A O 1
ATOM 987 N N . HIS A 1 130 ? -5.137 0.859 -6.977 1 98.81 130 HIS A N 1
ATOM 988 C CA . HIS A 1 130 ? -4.918 -0.341 -6.176 1 98.81 130 HIS A CA 1
ATOM 989 C C . HIS A 1 130 ? -6.238 -0.991 -5.781 1 98.81 130 HIS A C 1
ATOM 991 O O . HIS A 1 130 ? -7.305 -0.405 -5.977 1 98.81 130 HIS A O 1
ATOM 997 N N . TYR A 1 131 ? -6.141 -2.193 -5.262 1 98.88 131 TYR A N 1
ATOM 998 C CA . TYR A 1 131 ? -7.297 -2.959 -4.812 1 98.88 131 TYR A CA 1
ATOM 999 C C . TYR A 1 131 ? -7.062 -3.549 -3.428 1 98.88 131 TYR A C 1
ATOM 1001 O O . TYR A 1 131 ? -5.918 -3.713 -3.004 1 98.88 131 TYR A O 1
ATOM 1009 N N . PRO A 1 132 ? -8.094 -3.91 -2.75 1 98.81 132 PRO A N 1
ATOM 1010 C CA . PRO A 1 132 ? -8 -4.398 -1.373 1 98.81 132 PRO A CA 1
ATOM 1011 C C . PRO A 1 132 ? -7.188 -5.688 -1.256 1 98.81 132 PRO A C 1
ATOM 1013 O O . PRO A 1 132 ? -6.461 -5.875 -0.278 1 98.81 132 PRO A O 1
ATOM 1016 N N . LEU A 1 133 ? -7.332 -6.523 -2.229 1 98.94 133 LEU A N 1
ATOM 1017 C CA . LEU A 1 133 ? -6.633 -7.801 -2.197 1 98.94 133 LEU A CA 1
ATOM 1018 C C . LEU A 1 133 ? -6.176 -8.211 -3.596 1 98.94 133 LEU A C 1
ATOM 1020 O O . LEU A 1 133 ? -6.637 -7.645 -4.59 1 98.94 133 LEU A O 1
ATOM 1024 N N . GLU A 1 134 ? -5.297 -9.148 -3.584 1 98.94 134 GLU A N 1
ATOM 1025 C CA . GLU A 1 134 ? -4.844 -9.82 -4.793 1 98.94 134 GLU A CA 1
ATOM 1026 C C . GLU A 1 134 ? -4.508 -11.281 -4.52 1 98.94 134 GLU A C 1
ATOM 1028 O O . GLU A 1 134 ? -3.939 -11.609 -3.477 1 98.94 134 GLU A O 1
ATOM 1033 N N . VAL A 1 135 ? -4.895 -12.133 -5.398 1 98.94 135 VAL A N 1
ATOM 1034 C CA . VAL A 1 135 ? -4.516 -13.531 -5.27 1 98.94 135 VAL A CA 1
ATOM 1035 C C . VAL A 1 135 ? -3.629 -13.938 -6.445 1 98.94 135 VAL A C 1
ATOM 1037 O O . VAL A 1 135 ? -3.885 -13.547 -7.586 1 98.94 135 VAL A O 1
ATOM 1040 N N . HIS A 1 136 ? -2.609 -14.664 -6.148 1 98.94 136 HIS A N 1
ATOM 1041 C CA . HIS A 1 136 ? -1.664 -15.18 -7.129 1 98.94 136 HIS A CA 1
ATOM 1042 C C . HIS A 1 136 ? -1.792 -16.688 -7.273 1 98.94 136 HIS A C 1
ATOM 1044 O O . HIS A 1 136 ? -1.61 -17.438 -6.301 1 98.94 136 HIS A O 1
ATOM 1050 N N . PHE A 1 137 ? -2.088 -17.156 -8.445 1 98.88 137 PHE A N 1
ATOM 1051 C CA . PHE A 1 137 ? -1.979 -18.562 -8.789 1 98.88 137 PHE A CA 1
ATOM 1052 C C . PHE A 1 137 ? -0.632 -18.859 -9.445 1 98.88 137 PHE A C 1
ATOM 1054 O O . PHE A 1 137 ? -0.329 -18.344 -10.516 1 98.88 137 PHE A O 1
ATOM 1061 N N . VAL A 1 138 ? 0.13 -19.75 -8.852 1 98.56 138 VAL A N 1
ATOM 1062 C CA . VAL A 1 138 ? 1.493 -20.016 -9.305 1 98.56 138 VAL A CA 1
ATOM 1063 C C . VAL A 1 138 ? 1.543 -21.344 -10.055 1 98.56 138 VAL A C 1
ATOM 1065 O O . VAL A 1 138 ? 1.175 -22.375 -9.508 1 98.56 138 VAL A O 1
ATOM 1068 N N . TRP A 1 139 ? 2.025 -21.266 -11.281 1 97.69 139 TRP A N 1
ATOM 1069 C CA . TRP A 1 139 ? 2.061 -22.391 -12.195 1 97.69 139 TRP A CA 1
ATOM 1070 C C . TRP A 1 139 ? 3.496 -22.75 -12.586 1 97.69 139 TRP A C 1
ATOM 1072 O O . TRP A 1 139 ? 4.336 -21.859 -12.727 1 97.69 139 TRP A O 1
ATOM 1082 N N . GLU A 1 140 ? 3.762 -24.016 -12.852 1 95.88 140 GLU A N 1
ATOM 1083 C CA . GLU A 1 140 ? 5.094 -24.469 -13.25 1 95.88 140 GLU A CA 1
ATOM 1084 C C . GLU A 1 140 ? 5.035 -25.297 -14.523 1 95.88 140 GLU A C 1
ATOM 1086 O O . GLU A 1 140 ? 4.172 -26.156 -14.672 1 95.88 140 GLU A O 1
ATOM 1091 N N . SER A 1 141 ? 5.883 -24.875 -15.43 1 92.88 141 SER A N 1
ATOM 1092 C CA . SER A 1 141 ? 6.004 -25.672 -16.641 1 92.88 141 SER A CA 1
ATOM 1093 C C . SER A 1 141 ? 7.191 -26.625 -16.562 1 92.88 141 SER A C 1
ATOM 1095 O O . SER A 1 141 ? 8.211 -26.312 -15.953 1 92.88 141 SER A O 1
ATOM 1097 N N . GLU A 1 142 ? 7.004 -27.828 -16.922 1 77.69 142 GLU A N 1
ATOM 1098 C CA . GLU A 1 142 ? 8.125 -28.75 -17.031 1 77.69 142 GLU A CA 1
ATOM 1099 C C . GLU A 1 142 ? 8.609 -28.875 -18.469 1 77.69 142 GLU A C 1
ATOM 1101 O O . GLU A 1 142 ? 7.812 -29.141 -19.375 1 77.69 142 GLU A O 1
ATOM 1106 N N . ALA A 1 143 ? 9.727 -28.156 -18.641 1 64.5 143 ALA A N 1
ATOM 1107 C CA . ALA A 1 143 ? 10.281 -28.359 -19.984 1 64.5 143 ALA A CA 1
ATOM 1108 C C . ALA A 1 143 ? 10.945 -29.719 -20.094 1 64.5 143 ALA A C 1
ATOM 1110 O O . ALA A 1 143 ? 11.367 -30.297 -19.094 1 64.5 143 ALA A O 1
ATOM 1111 N N . GLY A 1 144 ? 10.719 -30.312 -21.25 1 56.12 144 GLY A N 1
ATOM 1112 C CA . GLY A 1 144 ? 11.305 -31.609 -21.562 1 56.12 144 GLY A CA 1
ATOM 1113 C C . GLY A 1 144 ? 12.781 -31.703 -21.219 1 56.12 144 GLY A C 1
ATOM 1114 O O . GLY A 1 144 ? 13.297 -32.781 -20.938 1 56.12 144 GLY A O 1
ATOM 1115 N N . ASN A 1 145 ? 13.477 -30.547 -21.219 1 55.72 145 ASN A N 1
ATOM 1116 C CA . ASN A 1 145 ? 14.914 -30.578 -20.984 1 55.72 145 ASN A CA 1
ATOM 1117 C C . ASN A 1 145 ? 15.258 -30.344 -19.516 1 55.72 145 ASN A C 1
ATOM 1119 O O . ASN A 1 145 ? 16.422 -30.125 -19.172 1 55.72 145 ASN A O 1
ATOM 1123 N N . GLY A 1 146 ? 14.32 -30.281 -18.688 1 61.47 146 GLY A N 1
ATOM 1124 C CA . GLY A 1 146 ? 14.57 -30.141 -17.266 1 61.47 146 GLY A CA 1
ATOM 1125 C C . GLY A 1 146 ? 14.484 -28.703 -16.781 1 61.47 146 GLY A C 1
ATOM 1126 O O . GLY A 1 146 ? 14.609 -28.438 -15.586 1 61.47 146 GLY A O 1
ATOM 1127 N N . THR A 1 147 ? 14.305 -27.812 -17.797 1 69.88 147 THR A N 1
ATOM 1128 C CA . THR A 1 147 ? 14.188 -26.422 -17.359 1 69.88 147 THR A CA 1
ATOM 1129 C C . THR A 1 147 ? 12.734 -26.078 -17.031 1 69.88 147 THR A C 1
ATOM 1131 O O . THR A 1 147 ? 11.812 -26.641 -17.625 1 69.88 147 THR A O 1
ATOM 1134 N N . SER A 1 148 ? 12.648 -25.484 -15.812 1 80.81 148 SER A N 1
ATOM 1135 C CA . SER A 1 148 ? 11.312 -25.109 -15.383 1 80.81 148 SER A CA 1
ATOM 1136 C C . SER A 1 148 ? 11.094 -23.594 -15.492 1 80.81 148 SER A C 1
ATOM 1138 O O . SER A 1 148 ? 12.047 -22.828 -15.422 1 80.81 148 SER A O 1
ATOM 1140 N N . SER A 1 149 ? 9.898 -23.312 -16.078 1 90.88 149 SER A N 1
ATOM 1141 C CA . SER A 1 149 ? 9.461 -21.906 -16.094 1 90.88 149 SER A CA 1
ATOM 1142 C C . SER A 1 149 ? 8.195 -21.703 -15.273 1 90.88 149 SER A C 1
ATOM 1144 O O . SER A 1 149 ? 7.41 -22.641 -15.102 1 90.88 149 SER A O 1
ATOM 1146 N N . LEU A 1 150 ? 8.117 -20.594 -14.695 1 95.44 150 LEU A N 1
ATOM 1147 C CA . LEU A 1 150 ? 6.961 -20.281 -13.852 1 95.44 150 LEU A CA 1
ATOM 1148 C C . LEU A 1 150 ? 6.059 -19.25 -14.516 1 95.44 150 LEU A C 1
ATOM 1150 O O . LEU A 1 150 ? 6.531 -18.406 -15.289 1 95.44 150 LEU A O 1
ATOM 1154 N N . ALA A 1 151 ? 4.848 -19.391 -14.266 1 97.88 151 ALA A N 1
ATOM 1155 C CA . ALA A 1 151 ? 3.84 -18.375 -14.602 1 97.88 151 ALA A CA 1
ATOM 1156 C C . ALA A 1 151 ? 2.945 -18.078 -13.406 1 97.88 151 ALA A C 1
ATOM 1158 O O . ALA A 1 151 ? 2.756 -18.922 -12.531 1 97.88 151 ALA A O 1
ATOM 1159 N N . VAL A 1 152 ? 2.494 -16.875 -13.398 1 98.81 152 VAL A N 1
ATOM 1160 C CA . VAL A 1 152 ? 1.562 -16.5 -12.344 1 98.81 152 VAL A CA 1
ATOM 1161 C C . VAL A 1 152 ? 0.323 -15.844 -12.961 1 98.81 152 VAL A C 1
ATOM 1163 O O . VAL A 1 152 ? 0.432 -15.016 -13.867 1 98.81 152 VAL A O 1
ATOM 1166 N N . VAL A 1 153 ? -0.811 -16.266 -12.539 1 98.94 153 VAL A N 1
ATOM 1167 C CA . VAL A 1 153 ? -2.061 -15.57 -12.836 1 98.94 153 VAL A CA 1
ATOM 1168 C C . VAL A 1 153 ? -2.537 -14.812 -11.594 1 98.94 153 VAL A C 1
ATOM 1170 O O . VAL A 1 153 ? -2.822 -15.422 -10.562 1 98.94 153 VAL A O 1
ATOM 1173 N N . GLY A 1 154 ? -2.584 -13.516 -11.711 1 98.94 154 GLY A N 1
ATOM 1174 C CA . GLY A 1 154 ? -3.02 -12.672 -10.617 1 98.94 154 GLY A CA 1
ATOM 1175 C C . GLY A 1 154 ? -4.418 -12.117 -10.805 1 98.94 154 GLY A C 1
ATOM 1176 O O . GLY A 1 154 ? -4.75 -11.609 -11.875 1 98.94 154 GLY A O 1
ATOM 1177 N N . PHE A 1 155 ? -5.262 -12.266 -9.789 1 98.94 155 PHE A N 1
ATOM 1178 C CA . PHE A 1 155 ? -6.578 -11.648 -9.758 1 98.94 155 PHE A CA 1
ATOM 1179 C C . PHE A 1 155 ? -6.625 -10.531 -8.719 1 98.94 155 PHE A C 1
ATOM 1181 O O . PHE A 1 155 ? -6.332 -10.758 -7.547 1 98.94 155 PHE A O 1
ATOM 1188 N N . LEU A 1 156 ? -6.996 -9.391 -9.195 1 98.94 156 LEU A N 1
ATOM 1189 C CA . LEU A 1 156 ? -7.34 -8.328 -8.25 1 98.94 156 LEU A CA 1
ATOM 1190 C C . LEU A 1 156 ? -8.695 -8.602 -7.602 1 98.94 156 LEU A C 1
ATOM 1192 O O . LEU A 1 156 ? -9.57 -9.219 -8.211 1 98.94 156 LEU A O 1
ATOM 1196 N N . ILE A 1 157 ? -8.82 -8.195 -6.367 1 98.94 157 ILE A N 1
ATOM 1197 C CA . ILE A 1 157 ? -10.047 -8.43 -5.621 1 98.94 157 ILE A CA 1
ATOM 1198 C C . ILE A 1 157 ? -10.555 -7.117 -5.035 1 98.94 157 ILE A C 1
ATOM 1200 O O . ILE A 1 157 ? -9.812 -6.406 -4.352 1 98.94 157 ILE A O 1
ATOM 1204 N N . GLU A 1 158 ? -11.797 -6.828 -5.324 1 98.88 158 GLU A N 1
ATOM 1205 C CA . GLU A 1 158 ? -12.43 -5.59 -4.895 1 98.88 158 GLU A CA 1
ATOM 1206 C C . GLU A 1 158 ? -13.5 -5.855 -3.836 1 98.88 158 GLU A C 1
ATOM 1208 O O . GLU A 1 158 ? -14.133 -6.91 -3.838 1 98.88 158 GLU A O 1
ATOM 1213 N N . VAL A 1 159 ? -13.672 -4.887 -2.957 1 98.81 159 VAL A N 1
ATOM 1214 C CA . VAL A 1 159 ? -14.75 -5 -1.981 1 98.81 159 VAL A CA 1
ATOM 1215 C C . VAL A 1 159 ? -16.094 -4.82 -2.676 1 98.81 159 VAL A C 1
ATOM 1217 O O . VAL A 1 159 ? -16.234 -3.994 -3.582 1 98.81 159 VAL A O 1
ATOM 1220 N N . ALA A 1 160 ? -17.031 -5.59 -2.264 1 98.5 160 ALA A N 1
ATOM 1221 C CA . ALA A 1 160 ? -18.391 -5.586 -2.809 1 98.5 160 ALA A CA 1
ATOM 1222 C C . ALA A 1 160 ? -19.406 -6.059 -1.766 1 98.5 160 ALA A C 1
ATOM 1224 O O . ALA A 1 160 ? -19.031 -6.355 -0.626 1 98.5 160 ALA A O 1
ATOM 1225 N N . GLU A 1 161 ? -20.641 -6.066 -2.156 1 97.44 161 GLU A N 1
ATOM 1226 C CA . GLU A 1 161 ? -21.703 -6.477 -1.246 1 97.44 161 GLU A CA 1
ATOM 1227 C C . GLU A 1 161 ? -21.656 -7.977 -0.967 1 97.44 161 GLU A C 1
ATOM 1229 O O . GLU A 1 161 ? -22.047 -8.43 0.11 1 97.44 161 GLU A O 1
ATOM 1234 N N . THR A 1 162 ? -21.203 -8.688 -2.008 1 98.06 162 THR A N 1
ATOM 1235 C CA . THR A 1 162 ? -21.141 -10.133 -1.864 1 98.06 162 THR A CA 1
ATOM 1236 C C . THR A 1 162 ? -19.75 -10.656 -2.252 1 98.06 162 THR A C 1
ATOM 1238 O O . THR A 1 162 ? -19 -9.977 -2.955 1 98.06 162 THR A O 1
ATOM 1241 N N . THR A 1 163 ? -19.484 -11.844 -1.763 1 98.69 163 THR A N 1
ATOM 1242 C CA . THR A 1 163 ? -18.219 -12.523 -2.066 1 98.69 163 THR A CA 1
ATOM 1243 C C . THR A 1 163 ? -18.422 -13.562 -3.168 1 98.69 163 THR A C 1
ATOM 1245 O O . THR A 1 163 ? -19.391 -14.32 -3.143 1 98.69 163 THR A O 1
ATOM 1248 N N . ASP A 1 164 ? -17.531 -13.562 -4.137 1 98.81 164 ASP A N 1
ATOM 1249 C CA . ASP A 1 164 ? -17.547 -14.648 -5.113 1 98.81 164 ASP A CA 1
ATOM 1250 C C . ASP A 1 164 ? -17.469 -16.016 -4.418 1 98.81 164 ASP A C 1
ATOM 1252 O O . ASP A 1 164 ? -16.719 -16.188 -3.451 1 98.81 164 ASP A O 1
ATOM 1256 N N . PRO A 1 165 ? -18.156 -17.031 -4.914 1 98.44 165 PRO A N 1
ATOM 1257 C CA . PRO A 1 165 ? -18.266 -18.312 -4.223 1 98.44 165 PRO A CA 1
ATOM 1258 C C . PRO A 1 165 ? -16.922 -18.953 -3.918 1 98.44 165 PRO A C 1
ATOM 1260 O O . PRO A 1 165 ? -16.719 -19.516 -2.834 1 98.44 165 PRO A O 1
ATOM 1263 N N . ILE A 1 166 ? -15.984 -18.891 -4.832 1 98.81 166 ILE A N 1
ATOM 1264 C CA . ILE A 1 166 ? -14.695 -19.547 -4.629 1 98.81 166 ILE A CA 1
ATOM 1265 C C . ILE A 1 166 ? -13.969 -18.891 -3.449 1 98.81 166 ILE A C 1
ATOM 1267 O O . ILE A 1 166 ? -13.359 -19.594 -2.635 1 98.81 166 ILE A O 1
ATOM 1271 N N . LEU A 1 167 ? -14.016 -17.609 -3.316 1 98.88 167 LEU A N 1
ATOM 1272 C CA . LEU A 1 167 ? -13.391 -16.906 -2.203 1 98.88 167 LEU A CA 1
ATOM 1273 C C . LEU A 1 167 ? -14.102 -17.203 -0.892 1 98.88 167 LEU A C 1
ATOM 1275 O O . LEU A 1 167 ? -13.461 -17.359 0.149 1 98.88 167 LEU A O 1
ATOM 1279 N N . ALA A 1 168 ? -15.453 -17.25 -1.007 1 98.75 168 ALA A N 1
ATOM 1280 C CA . ALA A 1 168 ? -16.219 -17.594 0.188 1 98.75 168 ALA A CA 1
ATOM 1281 C C . ALA A 1 168 ? -15.789 -18.953 0.732 1 98.75 168 ALA A C 1
ATOM 1283 O O . ALA A 1 168 ? -15.617 -19.125 1.942 1 98.75 168 ALA A O 1
ATOM 1284 N N . SER A 1 169 ? -15.617 -19.906 -0.172 1 98.81 169 SER A N 1
ATOM 1285 C CA . SER A 1 169 ? -15.211 -21.25 0.222 1 98.81 169 SER A CA 1
ATOM 1286 C C . SER A 1 169 ? -13.812 -21.266 0.815 1 98.81 169 SER A C 1
ATOM 1288 O O . SER A 1 169 ? -13.555 -21.922 1.827 1 98.81 169 SER A O 1
ATOM 1290 N N . ILE A 1 170 ? -12.914 -20.516 0.218 1 98.88 170 ILE A N 1
ATOM 1291 C CA . ILE A 1 170 ? -11.516 -20.484 0.645 1 98.88 170 ILE A CA 1
ATOM 1292 C C . ILE A 1 170 ? -11.422 -19.891 2.047 1 98.88 170 ILE A C 1
ATOM 1294 O O . ILE A 1 170 ? -10.688 -20.391 2.896 1 98.88 170 ILE A O 1
ATOM 1298 N N . PHE A 1 171 ? -12.227 -18.844 2.355 1 98.75 171 PHE A N 1
ATOM 1299 C CA . PHE A 1 171 ? -12.055 -18.078 3.58 1 98.75 171 PHE A CA 1
ATOM 1300 C C . PHE A 1 171 ? -13.055 -18.516 4.645 1 98.75 171 PHE A C 1
ATOM 1302 O O . PHE A 1 171 ? -13.18 -17.875 5.691 1 98.75 171 PHE A O 1
ATOM 1309 N N . LYS A 1 172 ? -13.766 -19.562 4.391 1 98.31 172 LYS A N 1
ATOM 1310 C CA . LYS A 1 172 ? -14.828 -20.016 5.281 1 98.31 172 LYS A CA 1
ATOM 1311 C C . LYS A 1 172 ? -14.336 -20.125 6.723 1 98.31 172 LYS A C 1
ATOM 1313 O O . LYS A 1 172 ? -15.031 -19.719 7.656 1 98.31 172 LYS A O 1
ATOM 1318 N N . ASN A 1 173 ? -13.117 -20.641 6.93 1 98.31 173 ASN A N 1
ATOM 1319 C CA . ASN A 1 173 ? -12.57 -20.859 8.258 1 98.31 173 ASN A CA 1
ATOM 1320 C C . ASN A 1 173 ? -11.328 -20.016 8.508 1 98.31 173 ASN A C 1
ATOM 1322 O O . ASN A 1 173 ? -10.406 -20.438 9.203 1 98.31 173 ASN A O 1
ATOM 1326 N N . VAL A 1 174 ? -11.367 -18.875 7.93 1 98.31 174 VAL A N 1
ATOM 1327 C CA . VAL A 1 174 ? -10.18 -18.031 7.977 1 98.31 174 VAL A CA 1
ATOM 1328 C C . VAL A 1 174 ? -9.875 -17.641 9.422 1 98.31 174 VAL A C 1
ATOM 1330 O O . VAL A 1 174 ? -8.719 -17.453 9.789 1 98.31 174 VAL A O 1
ATOM 1333 N N . ASP A 1 175 ? -10.828 -17.625 10.328 1 97.69 175 ASP A N 1
ATOM 1334 C CA . ASP A 1 175 ? -10.656 -17.25 11.734 1 97.69 175 ASP A CA 1
ATOM 1335 C C . ASP A 1 175 ? -9.805 -18.281 12.469 1 97.69 175 ASP A C 1
ATOM 1337 O O . ASP A 1 175 ? -9.305 -18.016 13.562 1 97.69 175 ASP A O 1
ATOM 1341 N N . LYS A 1 176 ? -9.633 -19.422 11.875 1 98.19 176 LYS A N 1
ATOM 1342 C CA . LYS A 1 176 ? -8.898 -20.5 12.523 1 98.19 176 LYS A CA 1
ATOM 1343 C C . LYS A 1 176 ? -7.422 -20.469 12.141 1 98.19 176 LYS A C 1
ATOM 1345 O O . LYS A 1 176 ? -6.625 -21.266 12.648 1 98.19 176 LYS A O 1
ATOM 1350 N N . VAL A 1 177 ? -7.047 -19.516 11.297 1 98.06 177 VAL A N 1
ATOM 1351 C CA . VAL A 1 177 ? -5.66 -19.516 10.844 1 98.06 177 VAL A CA 1
ATOM 1352 C C . VAL A 1 177 ? -5.004 -18.188 11.219 1 98.06 177 VAL A C 1
ATOM 1354 O O . VAL A 1 177 ? -4.188 -17.656 10.461 1 98.06 177 VAL A O 1
ATOM 1357 N N . THR A 1 178 ? -5.336 -17.656 12.32 1 97.5 178 THR A N 1
ATOM 1358 C CA . THR A 1 178 ? -4.801 -16.375 12.789 1 97.5 178 THR A CA 1
ATOM 1359 C C . THR A 1 178 ? -3.326 -16.516 13.156 1 97.5 178 THR A C 1
ATOM 1361 O O . THR A 1 178 ? -2.535 -15.594 12.898 1 97.5 178 THR A O 1
ATOM 1364 N N . ALA A 1 179 ? -2.949 -17.609 13.711 1 96.12 179 ALA A N 1
ATOM 1365 C CA . ALA A 1 179 ? -1.572 -17.828 14.148 1 96.12 179 ALA A CA 1
ATOM 1366 C C . ALA A 1 179 ? -0.697 -18.297 12.992 1 96.12 179 ALA A C 1
ATOM 1368 O O . ALA A 1 179 ? -1.141 -19.094 12.156 1 96.12 179 ALA A O 1
ATOM 1369 N N . VAL A 1 180 ? 0.486 -17.844 13.016 1 93.19 180 VAL A N 1
ATOM 1370 C CA . VAL A 1 180 ? 1.456 -18.328 12.039 1 93.19 180 VAL A CA 1
ATOM 1371 C C . VAL A 1 180 ? 1.586 -19.844 12.148 1 93.19 180 VAL A C 1
ATOM 1373 O O . VAL A 1 180 ? 1.7 -20.391 13.25 1 93.19 180 VAL A O 1
ATOM 1376 N N . GLY A 1 181 ? 1.501 -20.453 11.016 1 94.56 181 GLY A N 1
ATOM 1377 C CA . GLY A 1 181 ? 1.645 -21.906 10.984 1 94.56 181 GLY A CA 1
ATOM 1378 C C . GLY A 1 181 ? 0.326 -22.641 11.133 1 94.56 181 GLY A C 1
ATOM 1379 O O . GLY A 1 181 ? 0.242 -23.828 10.859 1 94.56 181 GLY A O 1
ATOM 1380 N N . ALA A 1 182 ? -0.685 -21.938 11.508 1 97.12 182 ALA A N 1
ATOM 1381 C CA . ALA A 1 182 ? -1.998 -22.562 11.641 1 97.12 182 ALA A CA 1
ATOM 1382 C C . ALA A 1 182 ? -2.58 -22.922 10.273 1 97.12 182 ALA A C 1
ATOM 1384 O O . ALA A 1 182 ? -2.23 -22.297 9.266 1 97.12 182 ALA A O 1
ATOM 1385 N N . HIS A 1 183 ? -3.391 -23.953 10.25 1 97.44 183 HIS A N 1
ATOM 1386 C CA . HIS A 1 183 ? -4.078 -24.359 9.031 1 97.44 183 HIS A CA 1
ATOM 1387 C C . HIS A 1 183 ? -5.523 -24.766 9.32 1 97.44 183 HIS A C 1
ATOM 1389 O O . HIS A 1 183 ? -5.848 -25.141 10.445 1 97.44 183 HIS A O 1
ATOM 1395 N N . ALA A 1 184 ? -6.363 -24.609 8.359 1 98.5 184 ALA A N 1
ATOM 1396 C CA . ALA A 1 184 ? -7.777 -24.969 8.453 1 98.5 184 ALA A CA 1
ATOM 1397 C C . ALA A 1 184 ? -8.32 -25.406 7.094 1 98.5 184 ALA A C 1
ATOM 1399 O O . ALA A 1 184 ? -7.82 -24.984 6.051 1 98.5 184 ALA A O 1
ATOM 1400 N N . ALA A 1 185 ? -9.305 -26.219 7.094 1 98.38 185 ALA A N 1
ATOM 1401 C CA . ALA A 1 185 ? -9.93 -26.703 5.859 1 98.38 185 ALA A CA 1
ATOM 1402 C C . ALA A 1 185 ? -10.75 -25.594 5.207 1 98.38 185 ALA A C 1
ATOM 1404 O O . ALA A 1 185 ? -11.43 -24.828 5.895 1 98.38 185 ALA A O 1
ATOM 1405 N N . THR A 1 186 ? -10.703 -25.562 3.938 1 98.56 186 THR A N 1
ATOM 1406 C CA . THR A 1 186 ? -11.656 -24.766 3.178 1 98.56 186 THR A CA 1
ATOM 1407 C C . THR A 1 186 ? -12.969 -25.531 3.002 1 98.56 186 THR A C 1
ATOM 1409 O O . THR A 1 186 ? -13.047 -26.719 3.277 1 98.56 186 THR A O 1
ATOM 1412 N N . ASP A 1 187 ? -13.992 -24.844 2.533 1 98.5 187 ASP A N 1
ATOM 1413 C CA . ASP A 1 187 ? -15.117 -25.547 1.933 1 98.5 187 ASP A CA 1
ATOM 1414 C C . ASP A 1 187 ? -14.742 -26.109 0.565 1 98.5 187 ASP A C 1
ATOM 1416 O O . ASP A 1 187 ? -13.641 -25.875 0.07 1 98.5 187 ASP A O 1
ATOM 1420 N N . PRO A 1 188 ? -15.672 -26.984 0.006 1 98.69 188 PRO A N 1
ATOM 1421 C CA . PRO A 1 188 ? -15.375 -27.469 -1.344 1 98.69 188 PRO A CA 1
ATOM 1422 C C . PRO A 1 188 ? -14.977 -26.344 -2.299 1 98.69 188 PRO A C 1
ATOM 1424 O O . PRO A 1 188 ? -15.555 -25.266 -2.26 1 98.69 188 PRO A O 1
ATOM 1427 N N . LEU A 1 189 ? -13.977 -26.609 -3.066 1 98.81 189 LEU A N 1
ATOM 1428 C CA . LEU A 1 189 ? -13.5 -25.625 -4.035 1 98.81 189 LEU A CA 1
ATOM 1429 C C . LEU A 1 189 ? -13.922 -26.016 -5.449 1 98.81 189 LEU A C 1
ATOM 1431 O O . LEU A 1 189 ? -13.57 -27.078 -5.938 1 98.81 189 LEU A O 1
ATOM 1435 N N . ASP A 1 190 ? -14.711 -25.141 -6.008 1 98.75 190 ASP A N 1
ATOM 1436 C CA . ASP A 1 190 ? -15.109 -25.234 -7.406 1 98.75 190 ASP A CA 1
ATOM 1437 C C . ASP A 1 190 ? -14.625 -24.031 -8.203 1 98.75 190 ASP A C 1
ATOM 1439 O O . ASP A 1 190 ? -15.141 -22.922 -8.047 1 98.75 190 ASP A O 1
ATOM 1443 N N . PHE A 1 191 ? -13.703 -24.281 -9.148 1 98.81 191 PHE A N 1
ATOM 1444 C CA . PHE A 1 191 ? -13.039 -23.172 -9.836 1 98.81 191 PHE A CA 1
ATOM 1445 C C . PHE A 1 191 ? -13.703 -22.891 -11.172 1 98.81 191 PHE A C 1
ATOM 1447 O O . PHE A 1 191 ? -13.219 -22.062 -11.953 1 98.81 191 PHE A O 1
ATOM 1454 N N . THR A 1 192 ? -14.82 -23.469 -11.445 1 98.5 192 THR A N 1
ATOM 1455 C CA . THR A 1 192 ? -15.484 -23.328 -12.734 1 98.5 192 THR A CA 1
ATOM 1456 C C . THR A 1 192 ? -15.828 -21.859 -13.016 1 98.5 192 THR A C 1
ATOM 1458 O O . THR A 1 192 ? -15.555 -21.359 -14.102 1 98.5 192 THR A O 1
ATOM 1461 N N . SER A 1 193 ? -16.422 -21.188 -12.055 1 98.62 193 SER A N 1
ATOM 1462 C CA . SER A 1 193 ? -16.797 -19.797 -12.242 1 98.62 193 SER A CA 1
ATOM 1463 C C . SER A 1 193 ? -15.562 -18.906 -12.391 1 98.62 193 SER A C 1
ATOM 1465 O O . SER A 1 193 ? -15.594 -17.922 -13.125 1 98.62 193 SER A O 1
ATOM 1467 N N . LEU A 1 194 ? -14.516 -19.25 -11.727 1 98.88 194 LEU A N 1
ATOM 1468 C CA . LEU A 1 194 ? -13.281 -18.484 -11.836 1 98.88 194 LEU A CA 1
ATOM 1469 C C . LEU A 1 194 ? -12.68 -18.641 -13.234 1 98.88 194 LEU A C 1
ATOM 1471 O O . LEU A 1 194 ? -12.203 -17.656 -13.812 1 98.88 194 LEU A O 1
ATOM 1475 N N . SER A 1 195 ? -12.648 -19.844 -13.711 1 98.81 195 SER A N 1
ATOM 1476 C CA . SER A 1 195 ? -12.164 -20.094 -15.062 1 98.81 195 SER A CA 1
ATOM 1477 C C . SER A 1 195 ? -12.969 -19.312 -16.094 1 98.81 195 SER A C 1
ATOM 1479 O O . SER A 1 195 ? -12.398 -18.734 -17.031 1 98.81 195 SER A O 1
ATOM 1481 N N . SER A 1 196 ? -14.266 -19.328 -15.898 1 98.75 196 SER A N 1
ATOM 1482 C CA . SER A 1 196 ? -15.133 -18.562 -16.781 1 98.75 196 SER A CA 1
ATOM 1483 C C . SER A 1 196 ? -14.844 -17.062 -16.688 1 98.75 196 SER A C 1
ATOM 1485 O O . SER A 1 196 ? -14.836 -16.359 -17.688 1 98.75 196 SER A O 1
ATOM 1487 N N . HIS A 1 197 ? -14.664 -16.609 -15.516 1 98.88 197 HIS A N 1
ATOM 1488 C CA . HIS A 1 197 ? -14.32 -15.211 -15.273 1 98.88 197 HIS A CA 1
ATOM 1489 C C . HIS A 1 197 ? -13.055 -14.812 -16.031 1 98.88 197 HIS A C 1
ATOM 1491 O O . HIS A 1 197 ? -13.023 -13.789 -16.703 1 98.88 197 HIS A O 1
ATOM 1497 N N . LEU A 1 198 ? -12.023 -15.609 -15.906 1 98.94 198 LEU A N 1
ATOM 1498 C CA . LEU A 1 198 ? -10.773 -15.352 -16.625 1 98.94 198 LEU A CA 1
ATOM 1499 C C . LEU A 1 198 ? -11.008 -15.312 -18.125 1 98.94 198 LEU A C 1
ATOM 1501 O O . LEU A 1 198 ? -10.539 -14.398 -18.812 1 98.94 198 LEU A O 1
ATOM 1505 N N . ALA A 1 199 ? -11.727 -16.266 -18.625 1 98.81 199 ALA A N 1
ATOM 1506 C CA . ALA A 1 199 ? -11.953 -16.391 -20.062 1 98.81 199 ALA A CA 1
ATOM 1507 C C . ALA A 1 199 ? -12.656 -15.164 -20.625 1 98.81 199 ALA A C 1
ATOM 1509 O O . ALA A 1 199 ? -12.461 -14.805 -21.781 1 98.81 199 ALA A O 1
ATOM 1510 N N . LYS A 1 200 ? -13.422 -14.477 -19.812 1 98.75 200 LYS A N 1
ATOM 1511 C CA . LYS A 1 200 ? -14.227 -13.336 -20.266 1 98.75 200 LYS A CA 1
ATOM 1512 C C . LYS A 1 200 ? -13.492 -12.023 -20.016 1 98.75 200 LYS A C 1
ATOM 1514 O O . LYS A 1 200 ? -14.016 -10.945 -20.328 1 98.75 200 LYS A O 1
ATOM 1519 N N . SER A 1 201 ? -12.297 -12.141 -19.516 1 98.81 201 SER A N 1
ATOM 1520 C CA . SER A 1 201 ? -11.57 -10.938 -19.125 1 98.81 201 SER A CA 1
ATOM 1521 C C . SER A 1 201 ? -10.453 -10.625 -20.109 1 98.81 201 SER A C 1
ATOM 1523 O O . SER A 1 201 ? -10.047 -11.492 -20.891 1 98.81 201 SER A O 1
ATOM 1525 N N . THR A 1 202 ? -10.039 -9.32 -20.109 1 98.69 202 THR A N 1
ATOM 1526 C CA . THR A 1 202 ? -8.75 -8.953 -20.688 1 98.69 202 THR A CA 1
ATOM 1527 C C . THR A 1 202 ? -7.609 -9.336 -19.75 1 98.69 202 THR A C 1
ATOM 1529 O O . THR A 1 202 ? -7.684 -9.094 -18.547 1 98.69 202 THR A O 1
ATOM 1532 N N . ILE A 1 203 ? -6.602 -9.969 -20.328 1 98.88 203 ILE A N 1
ATOM 1533 C CA . ILE A 1 203 ? -5.445 -10.367 -19.547 1 98.88 203 ILE A CA 1
ATOM 1534 C C . ILE A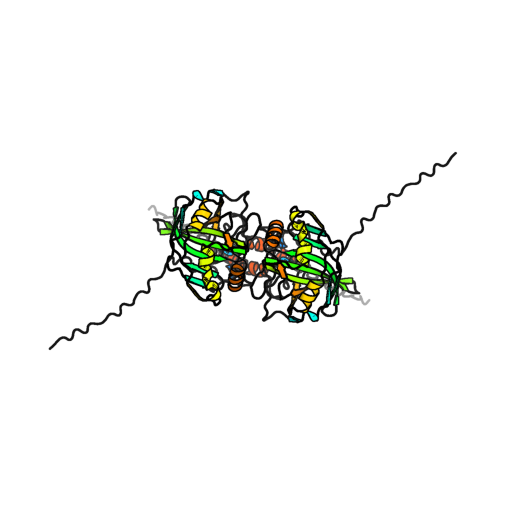 1 203 ? -4.238 -9.508 -19.922 1 98.88 203 ILE A C 1
ATOM 1536 O O . ILE A 1 203 ? -3.914 -9.375 -21.109 1 98.88 203 ILE A O 1
ATOM 1540 N N . TYR A 1 204 ? -3.59 -8.953 -18.969 1 98.88 204 TYR A N 1
ATOM 1541 C CA . TYR A 1 204 ? -2.354 -8.203 -19.172 1 98.88 204 TYR A CA 1
ATOM 1542 C C . TYR A 1 204 ? -1.136 -9.086 -18.922 1 98.88 204 TYR A C 1
ATOM 1544 O O . TYR A 1 204 ? -1.018 -9.703 -17.859 1 98.88 204 TYR A O 1
ATOM 1552 N N . GLN A 1 205 ? -0.258 -9.109 -19.891 1 98.75 205 GLN A N 1
ATOM 1553 C CA . GLN A 1 205 ? 0.875 -10.031 -19.781 1 98.75 205 GLN A CA 1
ATOM 1554 C C . GLN A 1 205 ? 2.199 -9.266 -19.812 1 98.75 205 GLN A C 1
ATOM 1556 O O . GLN A 1 205 ? 2.326 -8.258 -20.516 1 98.75 205 GLN A O 1
ATOM 1561 N N . TYR A 1 206 ? 3.152 -9.727 -19.078 1 98.5 206 TYR A N 1
ATOM 1562 C CA . TYR A 1 206 ? 4.527 -9.242 -19.109 1 98.5 206 TYR A CA 1
ATOM 1563 C C . TYR A 1 206 ? 5.477 -10.266 -18.484 1 98.5 206 TYR A C 1
ATOM 1565 O O . TYR A 1 206 ? 5.035 -11.211 -17.828 1 98.5 206 TYR A O 1
ATOM 1573 N N . SER A 1 207 ? 6.734 -10.18 -18.812 1 98.25 207 SER A N 1
ATOM 1574 C CA . SER A 1 207 ? 7.766 -10.969 -18.141 1 98.25 207 SER A CA 1
ATOM 1575 C C . SER A 1 207 ? 8.328 -10.25 -16.922 1 98.25 207 SER A C 1
ATOM 1577 O O . SER A 1 207 ? 8.891 -9.156 -17.047 1 98.25 207 SER A O 1
ATOM 1579 N N . GLY A 1 208 ? 8.102 -10.812 -15.805 1 98.5 208 GLY A N 1
ATOM 1580 C CA . GLY A 1 208 ? 8.523 -10.172 -14.57 1 98.5 208 GLY A CA 1
ATOM 1581 C C . GLY A 1 208 ? 9.258 -11.117 -13.633 1 98.5 208 GLY A C 1
ATOM 1582 O O . GLY A 1 208 ? 10.023 -11.977 -14.086 1 98.5 208 GLY A O 1
ATOM 1583 N N . SER A 1 209 ? 9.148 -10.906 -12.359 1 98.56 209 SER A N 1
ATOM 1584 C CA . SER A 1 209 ? 9.781 -11.695 -11.312 1 98.56 209 SER A CA 1
ATOM 1585 C C . SER A 1 209 ? 8.773 -12.156 -10.273 1 98.56 209 SER A C 1
ATOM 1587 O O . SER A 1 209 ? 7.602 -11.773 -10.32 1 98.56 209 SER A O 1
ATOM 1589 N N . LEU A 1 210 ? 9.242 -12.969 -9.367 1 97.5 210 LEU A N 1
ATOM 1590 C CA . LEU A 1 210 ? 8.516 -13.141 -8.109 1 97.5 210 LEU A CA 1
ATOM 1591 C C . LEU A 1 210 ? 8.375 -11.805 -7.379 1 97.5 210 LEU A C 1
ATOM 1593 O O . LEU A 1 210 ? 9.227 -10.93 -7.516 1 97.5 210 LEU A O 1
ATOM 1597 N N . THR A 1 211 ? 7.285 -11.719 -6.582 1 98.56 211 THR A N 1
ATOM 1598 C CA . THR A 1 211 ? 7.078 -10.484 -5.836 1 98.56 211 THR A CA 1
ATOM 1599 C C . THR A 1 211 ? 7.66 -10.594 -4.43 1 98.56 211 THR A C 1
ATOM 1601 O O . THR A 1 211 ? 7.527 -9.672 -3.621 1 98.56 211 THR A O 1
ATOM 1604 N N . THR A 1 212 ? 8.211 -11.703 -4.105 1 97.31 212 THR A N 1
ATOM 1605 C CA . THR A 1 212 ? 8.898 -11.969 -2.846 1 97.31 212 THR A CA 1
ATOM 1606 C C . THR A 1 212 ? 10.289 -12.539 -3.094 1 97.31 212 THR A C 1
ATOM 1608 O O . THR A 1 212 ? 10.602 -12.961 -4.207 1 97.31 212 THR A O 1
ATOM 1611 N N . PRO A 1 213 ? 11.125 -12.445 -2.088 1 96.31 213 PRO A N 1
ATOM 1612 C CA . PRO A 1 213 ? 12.461 -13.008 -2.281 1 96.31 213 PRO A CA 1
ATOM 1613 C C . PRO A 1 213 ? 12.43 -14.445 -2.793 1 96.31 213 PRO A C 1
ATOM 1615 O O . PRO A 1 213 ? 11.531 -15.211 -2.432 1 96.31 213 PRO A O 1
ATOM 1618 N N . PRO A 1 214 ? 13.375 -14.75 -3.658 1 96.31 214 PRO A N 1
ATOM 1619 C CA . PRO A 1 214 ? 14.586 -14.008 -4.02 1 96.31 214 PRO A CA 1
ATOM 1620 C C . PRO A 1 214 ? 14.375 -13.07 -5.203 1 96.31 214 PRO A C 1
ATOM 1622 O O . PRO A 1 214 ? 15.344 -12.578 -5.789 1 96.31 214 PRO A O 1
ATOM 1625 N N . CYS A 1 215 ? 13.188 -12.852 -5.625 1 97.5 215 CYS A N 1
ATOM 1626 C CA . CYS A 1 215 ? 12.836 -11.922 -6.691 1 97.5 215 CYS A CA 1
ATOM 1627 C C . CYS A 1 215 ? 13.336 -12.43 -8.039 1 97.5 215 CYS A C 1
ATOM 1629 O O . CYS A 1 215 ? 13.766 -11.641 -8.883 1 97.5 215 CYS A O 1
ATOM 1631 N N . THR A 1 216 ? 13.219 -13.734 -8.148 1 96.06 216 THR A N 1
ATOM 1632 C CA . THR A 1 216 ? 13.664 -14.398 -9.367 1 96.06 216 THR A CA 1
ATOM 1633 C C . THR A 1 216 ? 12.875 -13.906 -10.578 1 96.06 216 THR A C 1
ATOM 1635 O O . THR A 1 216 ? 11.648 -13.828 -10.531 1 96.06 216 THR A O 1
ATOM 1638 N N . GLU A 1 217 ? 13.609 -13.656 -11.703 1 97.19 217 GLU A N 1
ATOM 1639 C CA . GLU A 1 217 ? 12.984 -13.094 -12.898 1 97.19 217 GLU A CA 1
ATOM 1640 C C . GLU A 1 217 ? 12.57 -14.188 -13.875 1 97.19 217 GLU A C 1
ATOM 1642 O O . GLU A 1 217 ? 12.602 -15.375 -13.531 1 97.19 217 GLU A O 1
ATOM 1647 N N . SER A 1 218 ? 11.977 -13.812 -15.008 1 96.38 218 SER A N 1
ATOM 1648 C CA . SER A 1 218 ? 11.5 -14.688 -16.078 1 96.38 218 SER A CA 1
ATOM 1649 C C . SER A 1 218 ? 10.211 -15.406 -15.656 1 96.38 218 SER A C 1
ATOM 1651 O O . SER A 1 218 ? 10.039 -16.594 -15.945 1 96.38 218 SER A O 1
ATOM 1653 N N . ILE A 1 219 ? 9.453 -14.734 -14.922 1 97.44 219 ILE A N 1
ATOM 1654 C CA . ILE A 1 219 ? 8.109 -15.203 -14.594 1 97.44 219 ILE A CA 1
ATOM 1655 C C . ILE A 1 219 ? 7.105 -14.656 -15.602 1 97.44 219 ILE A C 1
ATOM 1657 O O . ILE A 1 219 ? 7.074 -13.453 -15.867 1 97.44 219 ILE A O 1
ATOM 1661 N N . ALA A 1 220 ? 6.344 -15.523 -16.188 1 98 220 ALA A N 1
ATOM 1662 C CA . ALA A 1 220 ? 5.27 -15.086 -17.078 1 98 220 ALA A CA 1
ATOM 1663 C C . ALA A 1 220 ? 4.055 -14.625 -16.281 1 98 220 ALA A C 1
ATOM 1665 O O . ALA A 1 220 ? 3.299 -15.445 -15.758 1 98 220 ALA A O 1
ATOM 1666 N N . TRP A 1 221 ? 3.828 -13.344 -16.266 1 98.75 221 TRP A N 1
ATOM 1667 C CA . TRP A 1 221 ? 2.723 -12.781 -15.5 1 98.75 221 TRP A CA 1
ATOM 1668 C C . TRP A 1 221 ? 1.484 -12.609 -16.375 1 98.75 221 TRP A C 1
ATOM 1670 O O . TRP A 1 221 ? 1.582 -12.172 -17.531 1 98.75 221 TRP A O 1
ATOM 1680 N N . ASN A 1 222 ? 0.394 -12.945 -15.82 1 98.94 222 ASN A N 1
ATOM 1681 C CA . ASN A 1 222 ? -0.945 -12.758 -16.375 1 98.94 222 ASN A CA 1
ATOM 1682 C C . ASN A 1 222 ? -1.874 -12.094 -15.352 1 98.94 222 ASN A C 1
ATOM 1684 O O . ASN A 1 222 ? -2.424 -12.766 -14.477 1 98.94 222 ASN A O 1
ATOM 1688 N N . VAL A 1 223 ? -2.051 -10.812 -15.469 1 98.94 223 VAL A N 1
ATOM 1689 C CA . VAL A 1 223 ? -2.914 -10.086 -14.547 1 98.94 223 VAL A CA 1
ATOM 1690 C C . VAL A 1 223 ? -4.312 -9.945 -15.148 1 98.94 223 VAL A C 1
ATOM 1692 O O . VAL A 1 223 ? -4.473 -9.375 -16.234 1 98.94 223 VAL A O 1
ATOM 1695 N N . VAL A 1 224 ? -5.266 -10.453 -14.453 1 98.94 224 VAL A N 1
ATOM 1696 C CA . VAL A 1 224 ? -6.645 -10.422 -14.93 1 98.94 224 VAL A CA 1
ATOM 1697 C C . VAL A 1 224 ? -7.242 -9.039 -14.711 1 98.94 224 VAL A C 1
ATOM 1699 O O . VAL A 1 224 ? -7.234 -8.523 -13.586 1 98.94 224 VAL A O 1
ATOM 1702 N N . GLY A 1 225 ? -7.801 -8.469 -15.766 1 98.56 225 GLY A N 1
ATOM 1703 C CA . GLY A 1 225 ? -8.203 -7.07 -15.75 1 98.56 225 GLY A CA 1
ATOM 1704 C C . GLY A 1 225 ? -9.469 -6.82 -14.953 1 98.56 225 GLY A C 1
ATOM 1705 O O . GLY A 1 225 ? -9.672 -5.723 -14.43 1 98.56 225 GLY A O 1
ATOM 1706 N N . THR A 1 226 ? -10.32 -7.785 -14.867 1 98.62 226 THR A N 1
ATOM 1707 C CA . THR A 1 226 ? -11.562 -7.641 -14.117 1 98.62 226 THR A CA 1
ATOM 1708 C C . THR A 1 226 ? -11.414 -8.203 -12.703 1 98.62 226 THR A C 1
ATOM 1710 O O . THR A 1 226 ? -11.102 -9.391 -12.531 1 98.62 226 THR A O 1
ATOM 1713 N N . PRO A 1 227 ? -11.695 -7.445 -11.703 1 98.81 227 PRO A N 1
ATOM 1714 C CA . PRO A 1 227 ? -11.484 -7.91 -10.328 1 98.81 227 PRO A CA 1
ATOM 1715 C C . PRO A 1 227 ? -12.562 -8.898 -9.867 1 98.81 227 PRO A C 1
ATOM 1717 O O . PRO A 1 227 ? -13.672 -8.906 -10.414 1 98.81 227 PRO A O 1
ATOM 1720 N N . LEU A 1 228 ? -12.203 -9.703 -8.922 1 98.94 228 LEU A N 1
ATOM 1721 C CA . LEU A 1 228 ? -13.156 -10.5 -8.156 1 98.94 228 LEU A CA 1
ATOM 1722 C C . LEU A 1 228 ? -13.773 -9.672 -7.039 1 98.94 228 LEU A C 1
ATOM 1724 O O . LEU A 1 228 ? -13.336 -8.547 -6.77 1 98.94 228 LEU A O 1
ATOM 1728 N N . ASN A 1 229 ? -14.805 -10.305 -6.434 1 98.88 229 ASN A N 1
ATOM 1729 C CA . ASN A 1 229 ? -15.523 -9.586 -5.383 1 98.88 229 ASN A CA 1
ATOM 1730 C C . ASN A 1 229 ? -15.375 -10.273 -4.031 1 98.88 229 ASN A C 1
ATOM 1732 O O . ASN A 1 229 ? -15.414 -11.5 -3.947 1 98.88 229 ASN A O 1
ATOM 1736 N N . ILE A 1 230 ? -15.234 -9.453 -2.982 1 98.94 230 ILE A N 1
ATOM 1737 C CA . ILE A 1 230 ? -15.203 -9.93 -1.605 1 98.94 230 ILE A CA 1
ATOM 1738 C C . ILE A 1 230 ? -16.031 -9.008 -0.718 1 98.94 230 ILE A C 1
ATOM 1740 O O . ILE A 1 230 ? -15.969 -7.785 -0.848 1 98.94 230 ILE A O 1
ATOM 1744 N N . ASP A 1 231 ? -16.797 -9.555 0.178 1 98.69 231 ASP A N 1
ATOM 1745 C CA . ASP A 1 231 ? -17.625 -8.711 1.042 1 98.69 231 ASP A CA 1
ATOM 1746 C C . ASP A 1 231 ? -16.797 -8.102 2.168 1 98.69 231 ASP A C 1
ATOM 1748 O O . ASP A 1 231 ? -15.656 -8.516 2.404 1 98.69 231 ASP A O 1
ATOM 1752 N N . ILE A 1 232 ? -17.344 -7.164 2.861 1 98.5 232 ILE A N 1
ATOM 1753 C CA . ILE A 1 232 ? -16.641 -6.379 3.873 1 98.5 232 ILE A CA 1
ATOM 1754 C C . ILE A 1 232 ? -16.172 -7.293 5 1 98.5 232 ILE A C 1
ATOM 1756 O O . ILE A 1 232 ? -15.023 -7.195 5.449 1 98.5 232 ILE A O 1
ATOM 1760 N N . THR A 1 233 ? -17.016 -8.148 5.438 1 98.31 233 THR A N 1
ATOM 1761 C CA . THR A 1 233 ? -16.703 -9 6.578 1 98.31 233 THR A CA 1
ATOM 1762 C C . THR A 1 233 ? -15.516 -9.906 6.273 1 98.31 233 THR A C 1
ATOM 1764 O O . THR A 1 233 ? -14.562 -9.977 7.055 1 98.31 233 THR A O 1
ATOM 1767 N N . THR A 1 234 ? -15.617 -10.625 5.125 1 98.62 234 THR A N 1
ATOM 1768 C CA . THR A 1 234 ? -14.539 -11.523 4.734 1 98.62 234 THR A CA 1
ATOM 1769 C C . THR A 1 234 ? -13.242 -10.75 4.508 1 98.62 234 THR A C 1
ATOM 1771 O O . THR A 1 234 ? -12.172 -11.18 4.941 1 98.62 234 THR A O 1
ATOM 1774 N N . TYR A 1 235 ? -13.367 -9.594 3.887 1 98.88 235 TYR A N 1
ATOM 1775 C CA . TYR A 1 235 ? -12.211 -8.742 3.631 1 98.88 235 TYR A CA 1
ATOM 1776 C C . TYR A 1 235 ? -11.523 -8.359 4.934 1 98.88 235 TYR A C 1
ATOM 1778 O O . TYR A 1 235 ? -10.312 -8.531 5.074 1 98.88 235 TYR A O 1
ATOM 1786 N N . LYS A 1 236 ? -12.227 -7.848 5.844 1 98.69 236 LYS A N 1
ATOM 1787 C CA . LYS A 1 236 ? -11.656 -7.367 7.102 1 98.69 236 LYS A CA 1
ATOM 1788 C C . LYS A 1 236 ? -10.992 -8.5 7.875 1 98.69 236 LYS A C 1
ATOM 1790 O O . LYS A 1 236 ? -9.945 -8.312 8.492 1 98.69 236 LYS A O 1
ATOM 1795 N N . LYS A 1 237 ? -11.609 -9.68 7.875 1 98.38 237 LYS A N 1
ATOM 1796 C CA . LYS A 1 237 ? -11.023 -10.82 8.562 1 98.38 237 LYS A CA 1
ATOM 1797 C C . LYS A 1 237 ? -9.688 -11.219 7.926 1 98.38 237 LYS A C 1
ATOM 1799 O O . LYS A 1 237 ? -8.695 -11.398 8.625 1 98.38 237 LYS A O 1
ATOM 1804 N N . ALA A 1 238 ? -9.711 -11.336 6.625 1 98.69 238 ALA A N 1
ATOM 1805 C CA . ALA A 1 238 ? -8.492 -11.727 5.918 1 98.69 238 ALA A CA 1
ATOM 1806 C C . ALA A 1 238 ? -7.383 -10.695 6.133 1 98.69 238 ALA A C 1
ATOM 1808 O O . ALA A 1 238 ? -6.246 -11.055 6.449 1 98.69 238 ALA A O 1
ATOM 1809 N N . LYS A 1 239 ? -7.723 -9.438 5.965 1 98.69 239 LYS A N 1
ATOM 1810 C CA . LYS A 1 239 ? -6.77 -8.352 6.141 1 98.69 239 LYS A CA 1
ATOM 1811 C C . LYS A 1 239 ? -6.238 -8.305 7.57 1 98.69 239 LYS A C 1
ATOM 1813 O O . LYS A 1 239 ? -5.047 -8.07 7.789 1 98.69 239 LYS A O 1
ATOM 1818 N N . GLY A 1 240 ? -7.137 -8.523 8.523 1 98.19 240 GLY A N 1
ATOM 1819 C CA . GLY A 1 240 ? -6.73 -8.508 9.914 1 98.19 240 GLY A CA 1
ATOM 1820 C C . GLY A 1 240 ? -5.719 -9.586 10.258 1 98.19 240 GLY A C 1
ATOM 1821 O O . GLY A 1 240 ? -4.922 -9.422 11.188 1 98.19 240 GLY A O 1
ATOM 1822 N N . ILE A 1 241 ? -5.746 -10.625 9.516 1 98.31 241 ILE A N 1
ATOM 1823 C CA . ILE A 1 241 ? -4.832 -11.742 9.734 1 98.31 241 ILE A CA 1
ATOM 1824 C C . ILE A 1 241 ? -3.541 -11.508 8.953 1 98.31 241 ILE A C 1
ATOM 1826 O O . ILE A 1 241 ? -2.445 -11.664 9.5 1 98.31 241 ILE A O 1
ATOM 1830 N N . MET A 1 242 ? -3.67 -11.086 7.734 1 98.25 242 MET A N 1
ATOM 1831 C CA . MET A 1 242 ? -2.496 -10.938 6.875 1 98.25 242 MET A CA 1
ATOM 1832 C C . MET A 1 242 ? -1.785 -9.617 7.152 1 98.25 242 MET A C 1
ATOM 1834 O O . MET A 1 242 ? -0.584 -9.492 6.902 1 98.25 242 MET A O 1
ATOM 1838 N N . LYS A 1 243 ? -2.6 -8.664 7.613 1 97.81 243 LYS A N 1
ATOM 1839 C CA . LYS A 1 243 ? -2.084 -7.332 7.926 1 97.81 243 LYS A CA 1
ATOM 1840 C C . LYS A 1 243 ? -1.623 -6.609 6.664 1 97.81 243 LYS A C 1
ATOM 1842 O O . LYS A 1 243 ? -2.439 -6.262 5.809 1 97.81 243 LYS A O 1
ATOM 1847 N N . PHE A 1 244 ? -0.407 -6.367 6.422 1 98.38 244 PHE A N 1
ATOM 1848 C CA . PHE A 1 244 ? 0.17 -5.793 5.215 1 98.38 244 PHE A CA 1
ATOM 1849 C C . PHE A 1 244 ? 1.262 -6.699 4.652 1 98.38 244 PHE A C 1
ATOM 1851 O O . PHE A 1 244 ? 2.27 -6.949 5.316 1 98.38 244 PHE A O 1
ATOM 1858 N N . ASN A 1 245 ? 1.07 -7.148 3.408 1 98.25 245 ASN A N 1
ATOM 1859 C CA . ASN A 1 245 ? 2.07 -8.031 2.822 1 98.25 245 ASN A CA 1
ATOM 1860 C C . ASN A 1 245 ? 2.229 -7.785 1.324 1 98.25 245 ASN A C 1
ATOM 1862 O O . ASN A 1 245 ? 2.229 -8.727 0.532 1 98.25 245 ASN A O 1
ATOM 1866 N N . SER A 1 246 ? 2.455 -6.594 0.963 1 98.38 246 SER A N 1
ATOM 1867 C CA . SER A 1 246 ? 2.535 -6.172 -0.431 1 98.38 246 SER A CA 1
ATOM 1868 C C . SER A 1 246 ? 3.871 -5.5 -0.729 1 98.38 246 SER A C 1
ATOM 1870 O O . SER A 1 246 ? 4.367 -4.707 0.075 1 98.38 246 SER A O 1
ATOM 1872 N N . ARG A 1 247 ? 4.469 -5.824 -1.846 1 98.19 247 ARG A N 1
ATOM 1873 C CA . ARG A 1 247 ? 5.68 -5.164 -2.33 1 98.19 247 ARG A CA 1
ATOM 1874 C C . ARG A 1 247 ? 5.336 -3.91 -3.127 1 98.19 247 ARG A C 1
ATOM 1876 O O . ARG A 1 247 ? 4.301 -3.852 -3.789 1 98.19 247 ARG A O 1
ATOM 1883 N N . TYR A 1 248 ? 6.156 -2.893 -3.074 1 97.62 248 TYR A N 1
ATOM 1884 C CA . TYR A 1 248 ? 5.957 -1.691 -3.879 1 97.62 248 TYR A CA 1
ATOM 1885 C C . TYR A 1 248 ? 6.023 -2.014 -5.367 1 97.62 248 TYR A C 1
ATOM 1887 O O . TYR A 1 248 ? 6.691 -2.967 -5.773 1 97.62 248 TYR A O 1
ATOM 1895 N N . THR A 1 249 ? 5.367 -1.24 -6.172 1 98.19 249 THR A N 1
ATOM 1896 C CA . THR A 1 249 ? 5.438 -1.436 -7.617 1 98.19 249 THR A CA 1
ATOM 1897 C C . THR A 1 249 ? 6.844 -1.154 -8.133 1 98.19 249 THR A C 1
ATOM 1899 O O . THR A 1 249 ? 7.508 -0.226 -7.664 1 98.19 249 THR A O 1
ATOM 1902 N N . GLN A 1 250 ? 7.188 -1.893 -9.086 1 97.81 250 GLN A N 1
ATOM 1903 C CA . GLN A 1 250 ? 8.508 -1.804 -9.711 1 97.81 250 GLN A CA 1
ATOM 1904 C C . GLN A 1 250 ? 8.469 -0.913 -10.945 1 97.81 250 GLN A C 1
ATOM 1906 O O . GLN A 1 250 ? 7.41 -0.404 -11.32 1 97.81 250 GLN A O 1
ATOM 1911 N N . ASN A 1 251 ? 9.648 -0.692 -11.523 1 97.12 251 ASN A N 1
ATOM 1912 C CA . ASN A 1 251 ? 9.766 0.054 -12.773 1 97.12 251 ASN A CA 1
ATOM 1913 C C . ASN A 1 251 ? 9.188 -0.727 -13.945 1 97.12 251 ASN A C 1
ATOM 1915 O O . ASN A 1 251 ? 8.859 -1.907 -13.812 1 97.12 251 ASN A O 1
ATOM 1919 N N . THR A 1 252 ? 9.039 -0.042 -15.07 1 96.12 252 THR A N 1
ATOM 1920 C CA . THR A 1 252 ? 8.703 -0.75 -16.297 1 96.12 252 THR A CA 1
ATOM 1921 C C . THR A 1 252 ? 9.68 -1.889 -16.547 1 96.12 252 THR A C 1
ATOM 1923 O O . THR A 1 252 ? 10.898 -1.713 -16.406 1 96.12 252 THR A O 1
ATOM 1926 N N . PRO A 1 253 ? 9.125 -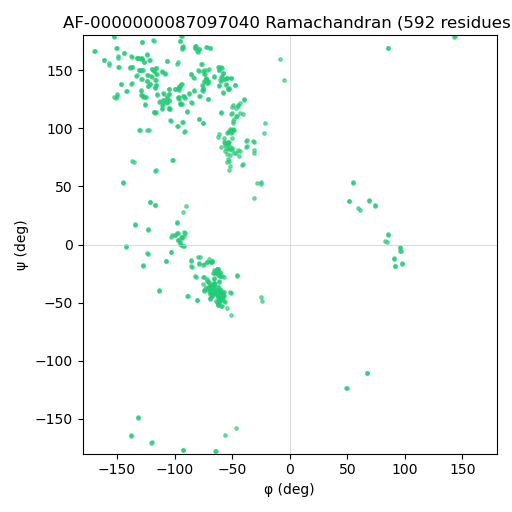3.068 -16.906 1 97.31 253 PRO A N 1
ATOM 1927 C CA . PRO A 1 253 ? 10.047 -4.176 -17.172 1 97.31 253 PRO A CA 1
ATOM 1928 C C . PRO A 1 253 ? 11.125 -3.816 -18.203 1 97.31 253 PRO A C 1
ATOM 1930 O O . PRO A 1 253 ? 10.82 -3.232 -19.234 1 97.31 253 PRO A O 1
ATOM 1933 N N . GLY A 1 254 ? 12.367 -4.168 -17.875 1 97.5 254 GLY A N 1
ATOM 1934 C CA . GLY A 1 254 ? 13.484 -3.854 -18.734 1 97.5 254 GLY A CA 1
ATOM 1935 C C . GLY A 1 254 ? 14.234 -2.6 -18.312 1 97.5 254 GLY A C 1
ATOM 1936 O O . GLY A 1 254 ? 15.359 -2.365 -18.766 1 97.5 254 GLY A O 1
ATOM 1937 N N . GLN A 1 255 ? 13.641 -1.797 -17.5 1 96.56 255 GLN A N 1
ATOM 1938 C CA . GLN A 1 255 ? 14.273 -0.567 -17.031 1 96.56 255 GLN A CA 1
ATOM 1939 C C . GLN A 1 255 ? 15.016 -0.79 -15.719 1 96.56 255 GLN A C 1
ATOM 1941 O O . GLN A 1 255 ? 14.828 -1.819 -15.07 1 96.56 255 GLN A O 1
ATOM 1946 N N . MET A 1 256 ? 15.773 0.18 -15.297 1 96.38 256 MET A N 1
ATOM 1947 C CA . MET A 1 256 ? 16.594 0.096 -14.094 1 96.38 256 MET A CA 1
ATOM 1948 C C . MET A 1 256 ? 15.734 -0.154 -12.867 1 96.38 256 MET A C 1
ATOM 1950 O O . MET A 1 256 ? 14.672 0.443 -12.719 1 96.38 256 MET A O 1
ATOM 1954 N N . ASN A 1 257 ? 16.266 -0.972 -12.016 1 97.5 257 ASN A N 1
ATOM 1955 C CA . ASN A 1 257 ? 15.602 -1.229 -10.742 1 97.5 257 ASN A CA 1
ATOM 1956 C C . ASN A 1 257 ? 15.43 0.051 -9.93 1 97.5 257 ASN A C 1
ATOM 1958 O O . ASN A 1 257 ? 16.344 0.869 -9.859 1 97.5 257 ASN A O 1
ATOM 1962 N N . MET A 1 258 ? 14.32 0.133 -9.227 1 96.94 258 MET A N 1
ATOM 1963 C CA . MET A 1 258 ? 14 1.352 -8.492 1 96.94 258 MET A CA 1
ATOM 1964 C C . MET A 1 258 ? 15.016 1.608 -7.387 1 96.94 258 MET A C 1
ATOM 1966 O O . MET A 1 258 ? 15.375 2.756 -7.125 1 96.94 258 MET A O 1
ATOM 1970 N N . LEU A 1 259 ? 15.406 0.555 -6.68 1 97.56 259 LEU A N 1
ATOM 1971 C CA . LEU A 1 259 ? 16.359 0.694 -5.582 1 97.56 259 LEU A CA 1
ATOM 1972 C C . LEU A 1 259 ? 17.75 1.009 -6.109 1 97.56 259 LEU A C 1
ATOM 1974 O O . LEU A 1 259 ? 18.516 1.736 -5.469 1 97.56 259 LEU A O 1
ATOM 1978 N N . GLU A 1 260 ? 18.094 0.407 -7.234 1 96.69 260 GLU A N 1
ATOM 1979 C CA . GLU A 1 260 ? 19.359 0.757 -7.879 1 96.69 260 GLU A CA 1
ATOM 1980 C C . GLU A 1 260 ? 19.391 2.234 -8.258 1 96.69 260 GLU A C 1
ATOM 1982 O O . GLU A 1 260 ? 20.391 2.92 -8.016 1 96.69 260 GLU A O 1
ATOM 1987 N N . ASN A 1 261 ? 18.328 2.674 -8.844 1 96.5 261 ASN A N 1
ATOM 1988 C CA . ASN A 1 261 ? 18.25 4.094 -9.18 1 96.5 261 ASN A CA 1
ATOM 1989 C C . ASN A 1 261 ? 18.344 4.969 -7.934 1 96.5 261 ASN A C 1
ATOM 1991 O O . ASN A 1 261 ? 19.031 5.996 -7.949 1 96.5 261 ASN A O 1
ATOM 1995 N N . ALA A 1 262 ? 17.641 4.562 -6.914 1 96.75 262 ALA A N 1
ATOM 1996 C CA . ALA A 1 262 ? 17.688 5.312 -5.66 1 96.75 262 ALA A CA 1
ATOM 1997 C C . ALA A 1 262 ? 19.109 5.391 -5.121 1 96.75 262 ALA A C 1
ATOM 1999 O O . ALA A 1 262 ? 19.547 6.445 -4.648 1 96.75 262 ALA A O 1
ATOM 2000 N N . MET A 1 263 ? 19.781 4.312 -5.199 1 95.44 263 MET A N 1
ATOM 2001 C CA . MET A 1 263 ? 21.156 4.258 -4.719 1 95.44 263 MET A CA 1
ATOM 2002 C C . MET A 1 263 ? 22.047 5.219 -5.5 1 95.44 263 MET A C 1
ATOM 2004 O O . MET A 1 263 ? 22.797 6 -4.91 1 95.44 263 MET A O 1
ATOM 2008 N N . VAL A 1 264 ? 22 5.156 -6.816 1 94.69 264 VAL A N 1
ATOM 2009 C CA . VAL A 1 264 ? 22.844 5.973 -7.684 1 94.69 264 VAL A CA 1
ATOM 2010 C C . VAL A 1 264 ? 22.594 7.453 -7.395 1 94.69 264 VAL A C 1
ATOM 2012 O O . VAL A 1 264 ? 23.547 8.227 -7.246 1 94.69 264 VAL A O 1
ATOM 2015 N N . SER A 1 265 ? 21.375 7.781 -7.273 1 94 265 SER A N 1
ATOM 2016 C CA . SER A 1 265 ? 21.016 9.172 -7.031 1 94 265 SER A CA 1
ATOM 2017 C C . SER A 1 265 ? 21.438 9.617 -5.633 1 94 265 SER A C 1
ATOM 2019 O O . SER A 1 265 ? 21.906 10.742 -5.445 1 94 265 SER A O 1
ATOM 2021 N N . LEU A 1 266 ? 21.25 8.781 -4.656 1 94.31 266 LEU A N 1
ATOM 2022 C CA . LEU A 1 266 ? 21.562 9.117 -3.273 1 94.31 266 LEU A CA 1
ATOM 2023 C C . LEU A 1 266 ? 23.062 9.25 -3.08 1 94.31 266 LEU A C 1
ATOM 2025 O O . LEU A 1 266 ? 23.531 10.102 -2.309 1 94.31 266 LEU A O 1
ATOM 2029 N N . GLN A 1 267 ? 23.812 8.469 -3.756 1 91.75 267 GLN A N 1
ATOM 2030 C CA . GLN A 1 267 ? 25.281 8.562 -3.709 1 91.75 267 GLN A CA 1
ATOM 2031 C C . GLN A 1 267 ? 25.75 9.938 -4.172 1 91.75 267 GLN A C 1
ATOM 2033 O O . GLN A 1 267 ? 26.688 10.5 -3.604 1 91.75 267 GLN A O 1
ATOM 2038 N N . LYS A 1 268 ? 25.156 10.422 -5.141 1 90.19 268 LYS A N 1
ATOM 2039 C CA . LYS A 1 268 ? 25.5 11.758 -5.633 1 90.19 268 LYS A CA 1
ATOM 2040 C C . LYS A 1 268 ? 25.234 12.82 -4.57 1 90.19 268 LYS A C 1
ATOM 2042 O O . LYS A 1 268 ? 26.047 13.727 -4.379 1 90.19 268 LYS A O 1
ATOM 2047 N N . ILE A 1 269 ? 24.172 12.656 -3.889 1 89.31 269 ILE A N 1
ATOM 2048 C CA . ILE A 1 269 ? 23.797 13.617 -2.863 1 89.31 269 ILE A CA 1
ATOM 2049 C C . ILE A 1 269 ? 24.766 13.531 -1.688 1 89.31 269 ILE A C 1
ATOM 2051 O O . ILE A 1 269 ? 25.219 14.555 -1.182 1 89.31 269 ILE A O 1
ATOM 2055 N N . VAL A 1 270 ? 25.062 12.328 -1.244 1 87.88 270 VAL A N 1
ATOM 2056 C CA . VAL A 1 270 ? 25.953 12.117 -0.105 1 87.88 270 VAL A CA 1
ATOM 2057 C C . VAL A 1 270 ? 27.359 12.547 -0.47 1 87.88 270 VAL A C 1
ATOM 2059 O O . VAL A 1 270 ? 28.078 13.133 0.351 1 87.88 270 VAL A O 1
ATOM 2062 N N . GLY A 1 271 ? 27.781 12.211 -1.647 1 83 271 GLY A N 1
ATOM 2063 C CA . GLY A 1 271 ? 29.094 12.641 -2.117 1 83 271 GLY A CA 1
ATOM 2064 C C . GLY A 1 271 ? 29.25 14.148 -2.176 1 83 271 GLY A C 1
ATOM 2065 O O . GLY A 1 271 ? 30.281 14.688 -1.794 1 83 271 GLY A O 1
ATOM 2066 N N . ASP A 1 272 ? 28.266 14.789 -2.619 1 76.25 272 ASP A N 1
ATOM 2067 C CA . ASP A 1 272 ? 28.266 16.25 -2.701 1 76.25 272 ASP A CA 1
ATOM 2068 C C . ASP A 1 272 ? 28.328 16.875 -1.309 1 76.25 272 ASP A C 1
ATOM 2070 O O . ASP A 1 272 ? 28.984 17.906 -1.106 1 76.25 272 ASP A O 1
ATOM 2074 N N . GLN A 1 273 ? 27.75 16.266 -0.443 1 73.88 273 GLN A N 1
ATOM 2075 C CA . GLN A 1 273 ? 27.75 16.781 0.921 1 73.88 273 GLN A CA 1
ATOM 2076 C C . GLN A 1 273 ? 29.125 16.625 1.575 1 73.88 273 GLN A C 1
ATOM 2078 O O . GLN A 1 273 ? 29.578 17.516 2.295 1 73.88 273 GLN A O 1
ATOM 2083 N N . GLU A 1 274 ? 29.688 15.531 1.281 1 71.94 274 GLU A N 1
ATOM 2084 C CA . GLU A 1 274 ? 31.031 15.305 1.802 1 71.94 274 GLU A CA 1
ATOM 2085 C C . GLU A 1 274 ? 32.031 16.281 1.189 1 71.94 274 GLU A C 1
ATOM 2087 O O . GLU A 1 274 ? 32.938 16.781 1.882 1 71.94 274 GLU A O 1
ATOM 2092 N N . ALA A 1 275 ? 31.922 16.609 -0.038 1 69.25 275 ALA A N 1
ATOM 2093 C CA . ALA A 1 275 ? 32.812 17.562 -0.715 1 69.25 275 ALA A CA 1
ATOM 2094 C C . ALA A 1 275 ? 32.594 18.984 -0.181 1 69.25 275 ALA A C 1
ATOM 2096 O O . ALA A 1 275 ? 33.562 19.719 0.025 1 69.25 275 ALA A O 1
ATOM 2097 N N . GLU A 1 276 ? 31.391 19.234 0.061 1 69.12 276 GLU A N 1
ATOM 2098 C CA . GLU A 1 276 ? 31.078 20.562 0.611 1 69.12 276 GLU A CA 1
ATOM 2099 C C . GLU A 1 276 ? 31.594 20.688 2.039 1 69.12 276 GLU A C 1
ATOM 2101 O O . GLU A 1 276 ? 32.125 21.75 2.42 1 69.12 276 GLU A O 1
ATOM 2106 N N . ASP A 1 277 ? 31.547 19.625 2.768 1 70.19 277 ASP A N 1
ATOM 2107 C CA . ASP A 1 277 ? 32.062 19.625 4.137 1 70.19 277 ASP A CA 1
ATOM 2108 C C . ASP A 1 277 ? 33.562 19.672 4.164 1 70.19 277 ASP A C 1
ATOM 2110 O O . ASP A 1 277 ? 34.156 20.312 5.039 1 70.19 277 ASP A O 1
ATOM 2114 N N . ALA A 1 278 ? 34.219 19.125 3.205 1 69.25 278 ALA A N 1
ATOM 2115 C CA . ALA A 1 278 ? 35.656 19.141 3.088 1 69.25 278 ALA A CA 1
ATOM 2116 C C . ALA A 1 278 ? 36.156 20.531 2.697 1 69.25 278 ALA A C 1
ATOM 2118 O O . ALA A 1 278 ? 37.25 20.953 3.131 1 69.25 278 ALA A O 1
ATOM 2119 N N . ASP A 1 279 ? 35.375 21.109 1.9 1 68.75 279 ASP A N 1
ATOM 2120 C CA . ASP A 1 279 ? 35.75 22.438 1.444 1 68.75 279 ASP A CA 1
ATOM 2121 C C . ASP A 1 279 ? 35.531 23.469 2.553 1 68.75 279 ASP A C 1
ATOM 2123 O O . ASP A 1 279 ? 36.094 24.562 2.504 1 68.75 279 ASP A O 1
ATOM 2127 N N . GLN A 1 280 ? 34.781 23.062 3.504 1 60.75 280 GLN A N 1
ATOM 2128 C CA . GLN A 1 280 ? 34.5 23.984 4.605 1 60.75 280 GLN A CA 1
ATOM 2129 C C . GLN A 1 280 ? 35.5 23.781 5.742 1 60.75 280 GLN A C 1
ATOM 2131 O O . GLN A 1 280 ? 35.375 24.359 6.812 1 60.75 280 GLN A O 1
ATOM 2136 N N . VAL A 1 281 ? 36.531 22.906 5.543 1 57.06 281 VAL A N 1
ATOM 2137 C CA . VAL A 1 281 ? 37.594 22.844 6.539 1 57.06 281 VAL A CA 1
ATOM 2138 C C . VAL A 1 281 ? 38.281 24.219 6.68 1 57.06 281 VAL A C 1
ATOM 2140 O O . VAL A 1 281 ? 38.75 24.781 5.695 1 57.06 281 VAL A O 1
ATOM 2143 N N . PRO A 1 282 ? 38.062 24.656 7.75 1 54.75 282 PRO A N 1
ATOM 2144 C CA . PRO A 1 282 ? 38.625 25.984 7.996 1 54.75 282 PRO A CA 1
ATOM 2145 C C . PRO A 1 282 ? 40.094 26.062 7.629 1 54.75 282 PRO A C 1
ATOM 2147 O O . PRO A 1 282 ? 40.875 25.125 7.863 1 54.75 282 PRO A O 1
ATOM 2150 N N . GLU A 1 283 ? 40.406 26.906 6.691 1 50.75 283 GLU A N 1
ATOM 2151 C CA . GLU A 1 283 ? 41.781 27.297 6.449 1 50.75 283 GLU A CA 1
ATOM 2152 C C . GLU A 1 283 ? 42.562 27.5 7.758 1 50.75 283 GLU A C 1
ATOM 2154 O O . GLU A 1 283 ? 42.062 28.172 8.672 1 50.75 283 GLU A O 1
ATOM 2159 N N . ARG A 1 284 ? 43.5 26.641 7.977 1 49.22 284 ARG A N 1
ATOM 2160 C CA . ARG A 1 284 ? 44.406 26.844 9.102 1 49.22 284 ARG A CA 1
ATOM 2161 C C . ARG A 1 284 ? 44.875 28.297 9.18 1 49.22 284 ARG A C 1
ATOM 2163 O O . ARG A 1 284 ? 45.219 28.891 8.164 1 49.22 284 ARG A O 1
ATOM 2170 N N . PRO A 1 285 ? 44.562 28.891 10.242 1 47.78 285 PRO A N 1
ATOM 2171 C CA . PRO A 1 285 ? 45.094 30.234 10.344 1 47.78 285 PRO A CA 1
ATOM 2172 C C . PRO A 1 285 ? 46.594 30.297 10.055 1 47.78 285 PRO A C 1
ATOM 2174 O O . PRO A 1 285 ? 47.344 29.359 10.414 1 47.78 285 PRO A O 1
ATOM 2177 N N . CYS A 1 286 ? 47.031 30.891 9.023 1 44.5 286 CYS A N 1
ATOM 2178 C CA . CYS A 1 286 ? 48.438 31.141 8.719 1 44.5 286 CYS A CA 1
ATOM 2179 C C . CYS A 1 286 ? 49.156 31.672 9.938 1 44.5 286 CYS A C 1
ATOM 2181 O O . CYS A 1 286 ? 48.719 32.656 10.539 1 44.5 286 CYS A O 1
ATOM 2183 N N . LYS A 1 287 ? 50 30.859 10.453 1 42.84 287 LYS A N 1
ATOM 2184 C CA . LYS A 1 287 ? 50.938 31.297 11.508 1 42.84 287 LYS A CA 1
ATOM 2185 C C . LYS A 1 287 ? 51.625 32.594 11.117 1 42.84 287 LYS A C 1
ATOM 2187 O O . LYS A 1 287 ? 52.281 32.656 10.078 1 42.84 287 LYS A O 1
ATOM 2192 N N . LYS A 1 288 ? 51.219 33.781 11.57 1 40.69 288 LYS A N 1
ATOM 2193 C CA . LYS A 1 288 ? 51.938 35.031 11.453 1 40.69 288 LYS A CA 1
ATOM 2194 C C . LYS A 1 288 ? 53.375 34.875 11.906 1 40.69 288 LYS A C 1
ATOM 2196 O O . LYS A 1 288 ? 53.656 34.312 12.961 1 40.69 288 LYS A O 1
ATOM 2201 N N . GLY A 1 289 ? 54.375 34.812 11.094 1 38.84 289 GLY A N 1
ATOM 2202 C CA . GLY A 1 289 ? 55.812 34.812 11.305 1 38.84 289 GLY A CA 1
ATOM 2203 C C . GLY A 1 289 ? 56.281 35.875 12.25 1 38.84 289 GLY A C 1
ATOM 2204 O O . GLY A 1 289 ? 55.812 37.031 12.18 1 38.84 289 GLY A O 1
ATOM 2205 N N . LYS A 1 290 ? 56.844 35.5 13.344 1 42.06 290 LYS A N 1
ATOM 2206 C CA . LYS A 1 290 ? 57.5 36.281 14.359 1 42.06 290 LYS A CA 1
ATOM 2207 C C . LYS A 1 290 ? 58.531 37.219 13.727 1 42.06 290 LYS A C 1
ATOM 2209 O O . LYS A 1 290 ? 59.469 36.75 13.07 1 42.06 290 LYS A O 1
ATOM 2214 N N . LYS A 1 291 ? 58.219 38.531 13.445 1 38.78 291 LYS A N 1
ATOM 2215 C CA . LYS A 1 291 ? 59.156 39.594 13.078 1 38.78 291 LYS A CA 1
ATOM 2216 C C . LYS A 1 291 ? 60.219 39.781 14.141 1 38.78 291 LYS A C 1
ATOM 2218 O O . LYS A 1 291 ? 59.938 39.938 15.328 1 38.78 291 LYS A O 1
ATOM 2223 N N . HIS A 1 292 ? 61.375 39.156 14.109 1 41 292 HIS A N 1
ATOM 2224 C CA . HIS A 1 292 ? 62.625 39.375 14.867 1 41 292 HIS A CA 1
ATOM 2225 C C . HIS A 1 292 ? 63.031 40.844 14.758 1 41 292 HIS A C 1
ATOM 2227 O O . HIS A 1 292 ? 63.344 41.344 13.664 1 41 292 HIS A O 1
ATOM 2233 N N . ASP A 1 293 ? 62.406 41.781 15.484 1 37.66 293 ASP A N 1
ATOM 2234 C CA . ASP A 1 293 ? 62.938 43.125 15.672 1 37.66 293 ASP A CA 1
ATOM 2235 C C . ASP A 1 293 ? 64.375 43.125 16.234 1 37.66 293 ASP A C 1
ATOM 2237 O O . ASP A 1 293 ? 64.562 42.562 17.312 1 37.66 293 ASP A O 1
ATOM 2241 N N . HIS A 1 294 ? 65.375 42.875 15.414 1 40.59 294 HIS A N 1
ATOM 2242 C CA . HIS A 1 294 ? 66.812 43.156 15.695 1 40.59 294 HIS A CA 1
ATOM 2243 C C . HIS A 1 294 ? 67 44.594 16.125 1 40.59 294 HIS A C 1
ATOM 2245 O O . HIS A 1 294 ? 66.938 45.5 15.32 1 40.59 294 HIS A O 1
ATOM 2251 N N . ASP A 1 295 ? 66.5 45 17.312 1 38.59 295 ASP A N 1
ATOM 2252 C CA . ASP A 1 295 ? 66.875 46.281 17.922 1 38.59 295 ASP A CA 1
ATOM 2253 C C . ASP A 1 295 ? 68.375 46.406 18.047 1 38.59 295 ASP A C 1
ATOM 2255 O O . ASP A 1 295 ? 69.062 45.531 18.609 1 38.59 295 ASP A O 1
ATOM 2259 N N . ARG A 1 296 ? 69.062 47.094 17.031 1 37.97 296 ARG A N 1
ATOM 2260 C CA . ARG A 1 296 ? 70.375 47.625 17.062 1 37.97 296 ARG A CA 1
ATOM 2261 C C . ARG A 1 296 ? 70.625 48.438 18.312 1 37.97 296 ARG A C 1
ATOM 2263 O O . ARG A 1 296 ? 69.938 49.438 18.547 1 37.97 296 ARG A O 1
ATOM 2270 N N . GLN A 1 297 ? 70.875 47.812 19.406 1 34.06 297 GLN A N 1
ATOM 2271 C CA . GLN A 1 297 ? 71.5 48.469 20.562 1 34.06 297 GLN A CA 1
ATOM 2272 C C . GLN A 1 297 ? 72.75 49.156 20.172 1 34.06 297 GLN A C 1
ATOM 2274 O O . GLN A 1 297 ? 73.75 48.531 19.828 1 34.06 297 GLN A O 1
ATOM 2279 N N . ASP A 1 298 ? 72.688 50.219 19.281 1 26.89 298 ASP A N 1
ATOM 2280 C CA . ASP A 1 298 ? 73.75 51.219 19.562 1 26.89 298 ASP A CA 1
ATOM 2281 C C . ASP A 1 298 ? 73.438 51.969 20.859 1 26.89 298 ASP A C 1
ATOM 2283 O O . ASP A 1 298 ? 72.312 52.25 21.172 1 26.89 298 ASP A O 1
ATOM 2287 N N . MET B 1 1 ? -9.852 79.188 -17.016 1 30.62 1 MET B N 1
ATOM 2288 C CA . MET B 1 1 ? -8.969 78.062 -17.344 1 30.62 1 MET B CA 1
ATOM 2289 C C . MET B 1 1 ? -9.164 76.875 -16.359 1 30.62 1 MET B C 1
ATOM 2291 O O . MET B 1 1 ? -8.734 76.938 -15.211 1 30.62 1 MET B O 1
ATOM 2295 N N . LYS B 1 2 ? -10.336 76.25 -16.531 1 36.41 2 LYS B N 1
ATOM 2296 C CA . LYS B 1 2 ? -10.875 75.188 -15.688 1 36.41 2 LYS B CA 1
ATOM 2297 C C . LYS B 1 2 ? -9.961 73.938 -15.688 1 36.41 2 LYS B C 1
ATOM 2299 O O . LYS B 1 2 ? -9.641 73.375 -16.734 1 36.41 2 LYS B O 1
ATOM 2304 N N . ALA B 1 3 ? -9.086 73.875 -14.672 1 38.47 3 ALA B N 1
ATOM 2305 C CA . ALA B 1 3 ? -8.141 72.812 -14.375 1 38.47 3 ALA B CA 1
ATOM 2306 C C . ALA B 1 3 ? -8.859 71.5 -14.25 1 38.47 3 ALA B C 1
ATOM 2308 O O . ALA B 1 3 ? -9.742 71.312 -13.398 1 38.47 3 ALA B O 1
ATOM 2309 N N . THR B 1 4 ? -9.109 70.875 -15.359 1 37.34 4 THR B N 1
ATOM 2310 C CA . THR B 1 4 ? -9.672 69.5 -15.383 1 37.34 4 THR B CA 1
ATOM 2311 C C . THR B 1 4 ? -8.781 68.562 -14.602 1 37.34 4 THR B C 1
ATOM 2313 O O . THR B 1 4 ? -7.617 68.375 -14.953 1 37.34 4 THR B O 1
ATOM 2316 N N . ALA B 1 5 ? -9.008 68.438 -13.32 1 37.44 5 ALA B N 1
ATOM 2317 C CA . ALA B 1 5 ? -8.328 67.5 -12.461 1 37.44 5 ALA B CA 1
ATOM 2318 C C . ALA B 1 5 ? -8.516 66.062 -12.977 1 37.44 5 ALA B C 1
ATOM 2320 O O . ALA B 1 5 ? -9.648 65.625 -13.172 1 37.44 5 ALA B O 1
ATOM 2321 N N . ILE B 1 6 ? -7.633 65.688 -13.828 1 39 6 ILE B N 1
ATOM 2322 C CA . ILE B 1 6 ? -7.594 64.312 -14.289 1 39 6 ILE B CA 1
ATOM 2323 C C . ILE B 1 6 ? -7.5 63.344 -13.094 1 39 6 ILE B C 1
ATOM 2325 O O . ILE B 1 6 ? -6.555 63.406 -12.305 1 39 6 ILE B O 1
ATOM 2329 N N . LEU B 1 7 ? -8.648 62.969 -12.539 1 36.19 7 LEU B N 1
ATOM 2330 C CA . LEU B 1 7 ? -8.703 61.938 -11.508 1 36.19 7 LEU B CA 1
ATOM 2331 C C . LEU B 1 7 ? -8.07 60.625 -12.016 1 36.19 7 LEU B C 1
ATOM 2333 O O . LEU B 1 7 ? -8.562 60.031 -12.969 1 36.19 7 LEU B O 1
ATOM 2337 N N . SER B 1 8 ? -6.758 60.562 -11.969 1 33.81 8 SER B N 1
ATOM 2338 C CA . SER B 1 8 ? -6.094 59.312 -12.266 1 33.81 8 SER B CA 1
ATOM 2339 C C . SER B 1 8 ? -6.656 58.188 -11.406 1 33.81 8 SER B C 1
ATOM 2341 O O . SER B 1 8 ? -6.652 58.25 -10.18 1 33.81 8 SER B O 1
ATOM 2343 N N . LEU B 1 9 ? -7.688 57.562 -11.906 1 35.47 9 LEU B N 1
ATOM 2344 C CA . LEU B 1 9 ? -8.156 56.312 -11.289 1 35.47 9 LEU B CA 1
ATOM 2345 C C . LEU B 1 9 ? -7.016 55.312 -11.117 1 35.47 9 LEU B C 1
ATOM 2347 O O . LEU B 1 9 ? -6.43 54.875 -12.102 1 35.47 9 LEU B O 1
ATOM 2351 N N . ILE B 1 10 ? -6.246 55.469 -10.047 1 35.72 10 ILE B N 1
ATOM 2352 C CA . ILE B 1 10 ? -5.289 54.438 -9.719 1 35.72 10 ILE B CA 1
ATOM 2353 C C . ILE B 1 10 ? -6.008 53.094 -9.625 1 35.72 10 ILE B C 1
ATOM 2355 O O . ILE B 1 10 ? -6.961 52.938 -8.852 1 35.72 10 ILE B O 1
ATOM 2359 N N . PRO B 1 11 ? -5.949 52.344 -10.742 1 34.47 11 PRO B N 1
ATOM 2360 C CA . PRO B 1 11 ? -6.59 51.031 -10.547 1 34.47 11 PRO B CA 1
ATOM 2361 C C . PRO B 1 11 ? -6.121 50.344 -9.273 1 34.47 11 PRO B C 1
ATOM 2363 O O . PRO B 1 11 ? -4.949 50.438 -8.906 1 34.47 11 PRO B O 1
ATOM 2366 N N . ALA B 1 12 ? -6.977 50.281 -8.297 1 29.77 12 ALA B N 1
ATOM 2367 C CA . ALA B 1 12 ? -6.75 49.375 -7.164 1 29.77 12 ALA B CA 1
ATOM 2368 C C . ALA B 1 12 ? -6.336 48 -7.629 1 29.77 12 ALA B C 1
ATOM 2370 O O . ALA B 1 12 ? -7.117 47.281 -8.273 1 29.77 12 ALA B O 1
ATOM 2371 N N . VAL B 1 13 ? -5.055 47.875 -7.988 1 32.25 13 VAL B N 1
ATOM 2372 C CA . VAL B 1 13 ? -4.566 46.5 -8.062 1 32.25 13 VAL B CA 1
ATOM 2373 C C . VAL B 1 13 ? -5.047 45.688 -6.848 1 32.25 13 VAL B C 1
ATOM 2375 O O . VAL B 1 13 ? -4.66 46 -5.715 1 32.25 13 VAL B O 1
ATOM 2378 N N . SER B 1 14 ? -6.277 45.312 -6.867 1 24.88 14 SER B N 1
ATOM 2379 C CA . SER B 1 14 ? -6.664 44.312 -5.867 1 24.88 14 SER B CA 1
ATOM 2380 C C . SER B 1 14 ? -5.562 43.281 -5.656 1 24.88 14 SER B C 1
ATOM 2382 O O . SER B 1 14 ? -5.152 42.625 -6.598 1 24.88 14 SER B O 1
ATOM 2384 N N . ALA B 1 15 ? -4.68 43.562 -4.758 1 26.33 15 ALA B N 1
ATOM 2385 C CA . ALA B 1 15 ? -3.824 42.531 -4.156 1 26.33 15 ALA B CA 1
ATOM 2386 C C . ALA B 1 15 ? -4.613 41.25 -3.863 1 26.33 15 ALA B C 1
ATOM 2388 O O . ALA B 1 15 ? -5.465 41.25 -2.971 1 26.33 15 ALA B O 1
ATOM 2389 N N . PHE B 1 16 ? -5.016 40.594 -4.957 1 27.59 16 PHE B N 1
ATOM 2390 C CA . PHE B 1 16 ? -5.305 39.219 -4.594 1 27.59 16 PHE B CA 1
ATOM 2391 C C . PHE B 1 16 ? -4.422 38.75 -3.439 1 27.59 16 PHE B C 1
ATOM 2393 O O . PHE B 1 16 ? -3.193 38.75 -3.557 1 27.59 16 PHE B O 1
ATOM 2400 N N . CYS B 1 17 ? -4.75 39.125 -2.219 1 27.22 17 CYS B N 1
ATOM 2401 C CA . CYS B 1 17 ? -4.27 38.562 -0.967 1 27.22 17 CYS B CA 1
ATOM 2402 C C . CYS B 1 17 ? -3.744 37.125 -1.182 1 27.22 17 CYS B C 1
ATOM 2404 O O . CYS B 1 17 ? -4.395 36.312 -1.841 1 27.22 17 CYS B O 1
ATOM 2406 N N . HIS B 1 18 ? -2.369 37 -1.183 1 28.97 18 HIS B N 1
ATOM 2407 C CA . HIS B 1 18 ? -1.518 35.844 -0.943 1 28.97 18 HIS B CA 1
ATOM 2408 C C . HIS B 1 18 ? -2.199 34.844 -0.018 1 28.97 18 HIS B C 1
ATOM 2410 O O . HIS B 1 18 ? -2.352 35.094 1.179 1 28.97 18 HIS B O 1
ATOM 2416 N N . HIS B 1 19 ? -3.402 34.344 -0.193 1 32.69 19 HIS B N 1
ATOM 2417 C CA . HIS B 1 19 ? -3.879 33.094 0.416 1 32.69 19 HIS B CA 1
ATOM 2418 C C . HIS B 1 19 ? -2.762 32.406 1.178 1 32.69 19 HIS B C 1
ATOM 2420 O O . HIS B 1 19 ? -1.581 32.594 0.876 1 32.69 19 HIS B O 1
ATOM 2426 N N . GLY B 1 20 ? -2.895 31.734 2.398 1 31.44 20 GLY B N 1
ATOM 2427 C CA . GLY B 1 20 ? -2.4 31.25 3.678 1 31.44 20 GLY B CA 1
ATOM 2428 C C . GLY B 1 20 ? -1.039 30.578 3.58 1 31.44 20 GLY B C 1
ATOM 2429 O O . GLY B 1 20 ? -0.483 30.453 2.486 1 31.44 20 GLY B O 1
ATOM 2430 N N . THR B 1 21 ? -0.609 29.625 4.621 1 35.25 21 THR B N 1
ATOM 2431 C CA . THR B 1 21 ? 0.756 29.344 5.047 1 35.25 21 THR B CA 1
ATOM 2432 C C . THR B 1 21 ? 1.636 28.984 3.854 1 35.25 21 THR B C 1
ATOM 2434 O O . THR B 1 21 ? 1.242 28.188 3.004 1 35.25 21 THR B O 1
ATOM 2437 N N . SER B 1 22 ? 2.379 29.828 3.285 1 36 22 SER B N 1
ATOM 2438 C CA . SER B 1 22 ? 3.484 29.797 2.334 1 36 22 SER B CA 1
ATOM 2439 C C . SER B 1 22 ? 4.215 28.453 2.377 1 36 22 SER B C 1
ATOM 2441 O O . SER B 1 22 ? 5.043 28.172 1.509 1 36 22 SER B O 1
ATOM 2443 N N . LEU B 1 23 ? 4.512 28.062 3.611 1 37.72 23 LEU B N 1
ATOM 2444 C CA . LEU B 1 23 ? 5.488 26.984 3.76 1 37.72 23 LEU B CA 1
ATOM 2445 C C . LEU B 1 23 ? 5.125 25.797 2.885 1 37.72 23 LEU B C 1
ATOM 2447 O O . LEU B 1 23 ? 6.008 25.109 2.355 1 37.72 23 LEU B O 1
ATOM 2451 N N . PHE B 1 24 ? 3.965 25.172 3.07 1 42.81 24 PHE B N 1
ATOM 2452 C CA . PHE B 1 24 ? 3.955 23.828 2.5 1 42.81 24 PHE B CA 1
ATOM 2453 C C . PHE B 1 24 ? 3.471 23.859 1.056 1 42.81 24 PHE B C 1
ATOM 2455 O O . PHE B 1 24 ? 2.293 23.609 0.784 1 42.81 24 PHE B O 1
ATOM 2462 N N . LYS B 1 25 ? 3.766 24.906 0.345 1 40.03 25 LYS B N 1
ATOM 2463 C CA . LYS B 1 25 ? 3.395 24.609 -1.035 1 40.03 25 LYS B CA 1
ATOM 2464 C C . LYS B 1 25 ? 3.682 23.141 -1.381 1 40.03 25 LYS B C 1
ATOM 2466 O O . LYS B 1 25 ? 4.832 22.703 -1.342 1 40.03 25 LYS B O 1
ATOM 2471 N N . ARG B 1 26 ? 2.828 22.312 -1.089 1 45.84 26 ARG B N 1
ATOM 2472 C CA . ARG B 1 26 ? 2.988 21.016 -1.727 1 45.84 26 ARG B CA 1
ATOM 2473 C C . ARG B 1 26 ? 3.607 21.156 -3.113 1 45.84 26 ARG B C 1
ATOM 2475 O O . ARG B 1 26 ? 3.133 21.938 -3.934 1 45.84 26 ARG B O 1
ATOM 2482 N N . ALA B 1 27 ? 4.977 21.141 -3.242 1 46.09 27 ALA B N 1
ATOM 2483 C CA . ALA B 1 27 ? 5.559 21.031 -4.578 1 46.09 27 ALA B CA 1
ATOM 2484 C C . ALA B 1 27 ? 4.59 20.344 -5.543 1 46.09 27 ALA B C 1
ATOM 2486 O O . ALA B 1 27 ? 4.676 19.141 -5.762 1 46.09 27 ALA B O 1
ATOM 2487 N N . GLU B 1 28 ? 3.375 20.734 -5.695 1 51.5 28 GLU B N 1
ATOM 2488 C CA . GLU B 1 28 ? 2.336 20.266 -6.602 1 51.5 28 GLU B CA 1
ATOM 2489 C C . GLU B 1 28 ? 2.906 19.953 -7.984 1 51.5 28 GLU B C 1
ATOM 2491 O O . GLU B 1 28 ? 3.619 20.781 -8.562 1 51.5 28 GLU B O 1
ATOM 2496 N N . GLY B 1 29 ? 2.719 18.859 -8.422 1 59.66 29 GLY B N 1
ATOM 2497 C CA . GLY B 1 29 ? 2.943 18.406 -9.789 1 59.66 29 GLY B CA 1
ATOM 2498 C C . GLY B 1 29 ? 4.379 17.984 -10.047 1 59.66 29 GLY B C 1
ATOM 2499 O O . GLY B 1 29 ? 4.691 17.469 -11.125 1 59.66 29 GLY B O 1
ATOM 2500 N N . THR B 1 30 ? 5.242 18.078 -8.82 1 80.69 30 THR B N 1
ATOM 2501 C CA . THR B 1 30 ? 6.645 17.797 -9.102 1 80.69 30 THR B CA 1
ATOM 2502 C C . THR B 1 30 ? 7.02 16.391 -8.633 1 80.69 30 THR B C 1
ATOM 2504 O O . THR B 1 30 ? 8.117 15.906 -8.922 1 80.69 30 THR B O 1
ATOM 2507 N N . TYR B 1 31 ? 6.055 15.75 -7.938 1 93.69 31 TYR B N 1
ATOM 2508 C CA . TYR B 1 31 ? 6.285 14.375 -7.523 1 93.69 31 TYR B CA 1
ATOM 2509 C C . TYR B 1 31 ? 5.047 13.516 -7.758 1 93.69 31 TYR B C 1
ATOM 2511 O O . TYR B 1 31 ? 3.963 14.039 -8.023 1 93.69 31 TYR B O 1
ATOM 2519 N N . GLY B 1 32 ? 5.16 12.234 -7.793 1 95 32 GLY B N 1
ATOM 2520 C CA . GLY B 1 32 ? 4.078 11.258 -7.867 1 95 32 GLY B CA 1
ATOM 2521 C C . GLY B 1 32 ? 4.293 10.062 -6.961 1 95 32 GLY B C 1
ATOM 2522 O O . GLY B 1 32 ? 5.043 10.141 -5.984 1 95 32 GLY B O 1
ATOM 2523 N N . PHE B 1 33 ? 3.555 9.031 -7.199 1 96.25 33 PHE B N 1
ATOM 2524 C CA . PHE B 1 33 ? 3.607 7.887 -6.305 1 96.25 33 PHE B CA 1
ATOM 2525 C C . PHE B 1 33 ? 3.971 6.617 -7.07 1 96.25 33 PHE B C 1
ATOM 2527 O O . PHE B 1 33 ? 3.855 5.512 -6.539 1 96.25 33 PHE B O 1
ATOM 2534 N N . ASP B 1 34 ? 4.43 6.832 -8.281 1 92.94 34 ASP B N 1
ATOM 2535 C CA . ASP B 1 34 ? 4.727 5.672 -9.117 1 92.94 34 ASP B CA 1
ATOM 2536 C C . ASP B 1 34 ? 6.129 5.773 -9.711 1 92.94 34 ASP B C 1
ATOM 2538 O O . ASP B 1 34 ? 6.582 6.867 -10.062 1 92.94 34 ASP B O 1
ATOM 2542 N N . ALA B 1 35 ? 6.766 4.645 -9.789 1 91.88 35 ALA B N 1
ATOM 2543 C CA . ALA B 1 35 ? 8.016 4.461 -10.516 1 91.88 35 ALA B CA 1
ATOM 2544 C C . ALA B 1 35 ? 9.031 5.543 -10.141 1 91.88 35 ALA B C 1
ATOM 2546 O O . ALA B 1 35 ? 9.312 5.758 -8.961 1 91.88 35 ALA B O 1
ATOM 2547 N N . MET B 1 36 ? 9.516 6.262 -11.148 1 91.62 36 MET B N 1
ATOM 2548 C CA . MET B 1 36 ? 10.641 7.168 -10.922 1 91.62 36 MET B CA 1
ATOM 2549 C C . MET B 1 36 ? 10.18 8.461 -10.258 1 91.62 36 MET B C 1
ATOM 2551 O O . MET B 1 36 ? 10.992 9.195 -9.703 1 91.62 36 MET B O 1
ATOM 2555 N N . ASN B 1 37 ? 8.93 8.688 -10.305 1 94 37 ASN B N 1
ATOM 2556 C CA . ASN B 1 37 ? 8.367 9.867 -9.656 1 94 37 ASN B CA 1
ATOM 2557 C C . ASN B 1 37 ? 7.816 9.539 -8.273 1 94 37 ASN B C 1
ATOM 2559 O O . ASN B 1 37 ? 7.25 10.406 -7.605 1 94 37 ASN B O 1
ATOM 2563 N N . GLY B 1 38 ? 8.023 8.336 -7.91 1 96.69 38 GLY B N 1
ATOM 2564 C CA . GLY B 1 38 ? 7.445 7.863 -6.664 1 96.69 38 GLY B CA 1
ATOM 2565 C C . GLY B 1 38 ? 8.383 8.008 -5.48 1 96.69 38 GLY B C 1
ATOM 2566 O O . GLY B 1 38 ? 9.508 8.484 -5.625 1 96.69 38 GLY B O 1
ATOM 2567 N N . PRO B 1 39 ? 7.914 7.531 -4.336 1 97.81 39 PRO B N 1
ATOM 2568 C CA . PRO B 1 39 ? 8.586 7.801 -3.062 1 97.81 39 PRO B CA 1
ATOM 2569 C C . PRO B 1 39 ? 9.984 7.199 -2.996 1 97.81 39 PRO B C 1
ATOM 2571 O O . PRO B 1 39 ? 10.844 7.699 -2.26 1 97.81 39 PRO B O 1
ATOM 2574 N N . LEU B 1 40 ? 10.281 6.199 -3.74 1 97.88 40 LEU B N 1
ATOM 2575 C CA . LEU B 1 40 ? 11.602 5.578 -3.711 1 97.88 40 LEU B CA 1
ATOM 2576 C C . LEU B 1 40 ? 12.641 6.48 -4.367 1 97.88 40 LEU B C 1
ATOM 2578 O O . LEU B 1 40 ? 13.844 6.277 -4.191 1 97.88 40 LEU B O 1
ATOM 2582 N N . ASN B 1 41 ? 12.156 7.469 -5.094 1 97.12 41 ASN B N 1
ATOM 2583 C CA . ASN B 1 41 ? 13.086 8.281 -5.879 1 97.12 41 ASN B CA 1
ATOM 2584 C C . ASN B 1 41 ? 12.797 9.766 -5.719 1 97.12 41 ASN B C 1
ATOM 2586 O O . ASN B 1 41 ? 13.25 10.578 -6.531 1 97.12 41 ASN B O 1
ATOM 2590 N N . TRP B 1 42 ? 12.078 10.148 -4.742 1 97.81 42 TRP B N 1
ATOM 2591 C CA . TRP B 1 42 ? 11.742 11.555 -4.535 1 97.81 42 TRP B CA 1
ATOM 2592 C C . TRP B 1 42 ? 13 12.391 -4.328 1 97.81 42 TRP B C 1
ATOM 2594 O O . TRP B 1 42 ? 13.078 13.531 -4.789 1 97.81 42 TRP B O 1
ATOM 2604 N N . HIS B 1 43 ? 13.961 11.859 -3.629 1 96.75 43 HIS B N 1
ATOM 2605 C CA . HIS B 1 43 ? 15.195 12.586 -3.344 1 96.75 43 HIS B CA 1
ATOM 2606 C C . HIS B 1 43 ? 15.953 12.922 -4.629 1 96.75 43 HIS B C 1
ATOM 2608 O O . HIS B 1 43 ? 16.812 13.797 -4.637 1 96.75 43 HIS B O 1
ATOM 2614 N N . SER B 1 44 ? 15.641 12.18 -5.652 1 93.62 44 SER B N 1
ATOM 2615 C CA . SER B 1 44 ? 16.328 12.398 -6.922 1 93.62 44 SER B CA 1
ATOM 2616 C C . SER B 1 44 ? 15.648 13.5 -7.73 1 93.62 44 SER B C 1
ATOM 2618 O O . SER B 1 44 ? 16.219 14 -8.703 1 93.62 44 SER B O 1
ATOM 2620 N N . LEU B 1 45 ? 14.484 13.898 -7.406 1 94.62 45 LEU B N 1
ATOM 2621 C CA . LEU B 1 45 ? 13.719 14.875 -8.172 1 94.62 45 LEU B CA 1
ATOM 2622 C C . LEU B 1 45 ? 14.266 16.281 -7.961 1 94.62 45 LEU B C 1
ATOM 2624 O O . LEU B 1 45 ? 14.273 17.094 -8.891 1 94.62 45 LEU B O 1
ATOM 2628 N N . THR B 1 46 ? 14.641 16.578 -6.777 1 91.31 46 THR B N 1
ATOM 2629 C CA . THR B 1 46 ? 15.273 17.828 -6.402 1 91.31 46 THR B CA 1
ATOM 2630 C C . THR B 1 46 ? 16.078 17.672 -5.121 1 91.31 46 THR B C 1
ATOM 2632 O O . THR B 1 46 ? 15.727 16.875 -4.25 1 91.31 46 THR B O 1
ATOM 2635 N N . ALA B 1 47 ? 17.047 18.469 -4.922 1 86.94 47 ALA B N 1
ATOM 2636 C CA . ALA B 1 47 ? 17.922 18.406 -3.754 1 86.94 47 ALA B CA 1
ATOM 2637 C C . ALA B 1 47 ? 17.156 18.734 -2.475 1 86.94 47 ALA B C 1
ATOM 2639 O O . ALA B 1 47 ? 17.516 18.266 -1.392 1 86.94 47 ALA B O 1
ATOM 2640 N N . ASP B 1 48 ? 16.125 19.438 -2.621 1 92.25 48 ASP B N 1
ATOM 2641 C CA . ASP B 1 48 ? 15.32 19.844 -1.471 1 92.25 48 ASP B CA 1
ATOM 2642 C C . ASP B 1 48 ? 14.633 18.641 -0.829 1 92.25 48 ASP B C 1
ATOM 2644 O O . ASP B 1 48 ? 14.172 18.719 0.31 1 92.25 48 ASP B O 1
ATOM 2648 N N . ASN B 1 49 ? 14.609 17.484 -1.526 1 96.31 49 ASN B N 1
ATOM 2649 C CA . ASN B 1 49 ? 13.93 16.281 -1.043 1 96.31 49 ASN B CA 1
ATOM 2650 C C . ASN B 1 49 ? 14.898 15.312 -0.376 1 96.31 49 ASN B C 1
ATOM 2652 O O . ASN B 1 49 ? 14.586 14.133 -0.207 1 96.31 49 ASN B O 1
ATOM 2656 N N . ALA B 1 50 ? 16.047 15.758 0.026 1 95.81 50 ALA B N 1
ATOM 2657 C CA . ALA B 1 50 ? 17.094 14.859 0.522 1 95.81 50 ALA B CA 1
ATOM 2658 C C . ALA B 1 50 ? 16.625 14.102 1.757 1 95.81 50 ALA B C 1
ATOM 2660 O O . ALA B 1 50 ? 16.984 12.938 1.955 1 95.81 50 ALA B O 1
ATOM 2661 N N . ALA B 1 51 ? 15.766 14.727 2.551 1 97.31 51 ALA B N 1
ATOM 2662 C CA . ALA B 1 51 ? 15.305 14.117 3.791 1 97.31 51 ALA B CA 1
ATOM 2663 C C . ALA B 1 51 ? 14.477 12.867 3.506 1 97.31 51 ALA B C 1
ATOM 2665 O O . ALA B 1 51 ? 14.367 11.977 4.355 1 97.31 51 ALA B O 1
ATOM 2666 N N . CYS B 1 52 ? 13.93 12.781 2.297 1 98.12 52 CYS B N 1
ATOM 2667 C CA . CYS B 1 52 ? 13.125 11.625 1.94 1 98.12 52 CYS B CA 1
ATOM 2668 C C . CYS B 1 52 ? 13.953 10.352 1.957 1 98.12 52 CYS B C 1
ATOM 2670 O O . CYS B 1 52 ? 13.422 9.258 2.137 1 98.12 52 CYS B O 1
ATOM 2672 N N . ALA B 1 53 ? 15.258 10.516 1.852 1 98.12 53 ALA B N 1
ATOM 2673 C CA . ALA B 1 53 ? 16.094 9.32 1.761 1 98.12 53 ALA B CA 1
ATOM 2674 C C . ALA B 1 53 ? 17.156 9.312 2.859 1 98.12 53 ALA B C 1
ATOM 2676 O O . ALA B 1 53 ? 17.828 8.297 3.08 1 98.12 53 ALA B O 1
ATOM 2677 N N . LEU B 1 54 ? 17.25 10.43 3.607 1 97.81 54 LEU B N 1
ATOM 2678 C CA . LEU B 1 54 ? 18.344 10.516 4.578 1 97.81 54 LEU B CA 1
ATOM 2679 C C . LEU B 1 54 ? 17.812 10.867 5.961 1 97.81 54 LEU B C 1
ATOM 2681 O O . LEU B 1 54 ? 18.516 10.711 6.961 1 97.81 54 LEU B O 1
ATOM 2685 N N . GLY B 1 55 ? 16.562 11.398 5.984 1 98.25 55 GLY B N 1
ATOM 2686 C CA . GLY B 1 55 ? 16 11.773 7.273 1 98.25 55 GLY B CA 1
ATOM 2687 C C . GLY B 1 55 ? 15.844 10.594 8.219 1 98.25 55 GLY B C 1
ATOM 2688 O O . GLY B 1 55 ? 15.5 9.492 7.789 1 98.25 55 GLY B O 1
ATOM 2689 N N . LYS B 1 56 ? 15.938 10.844 9.547 1 98.12 56 LYS B N 1
ATOM 2690 C CA . LYS B 1 56 ? 15.922 9.75 10.516 1 98.12 56 LYS B CA 1
ATOM 2691 C C . LYS B 1 56 ? 14.602 9.711 11.273 1 98.12 56 LYS B C 1
ATOM 2693 O O . LYS B 1 56 ? 14.312 8.734 11.984 1 98.12 56 LYS B O 1
ATOM 2698 N N . ASN B 1 57 ? 13.852 10.727 11.188 1 98.38 57 ASN B N 1
ATOM 2699 C CA . ASN B 1 57 ? 12.523 10.797 11.797 1 98.38 57 ASN B CA 1
ATOM 2700 C C . ASN B 1 57 ? 11.438 10.945 10.742 1 98.38 57 ASN B C 1
ATOM 2702 O O . ASN B 1 57 ? 10.695 11.93 10.75 1 98.38 57 ASN B O 1
ATOM 2706 N N . GLN B 1 58 ? 11.367 9.906 9.945 1 98.44 58 GLN B N 1
ATOM 2707 C CA . GLN B 1 58 ? 10.508 9.992 8.773 1 98.44 58 GLN B CA 1
ATOM 2708 C C . GLN B 1 58 ? 9.156 9.336 9.031 1 98.44 58 GLN B C 1
ATOM 2710 O O . GLN B 1 58 ? 9.031 8.492 9.922 1 98.44 58 GLN B O 1
ATOM 2715 N N . SER B 1 59 ? 8.18 9.766 8.289 1 98.62 59 SER B N 1
ATOM 2716 C CA . SER B 1 59 ? 6.812 9.258 8.281 1 98.62 59 SER B CA 1
ATOM 2717 C C . SER B 1 59 ? 6.414 8.766 6.891 1 98.62 59 SER B C 1
ATOM 2719 O O . SER B 1 59 ? 6.992 9.195 5.887 1 98.62 59 SER B O 1
ATOM 2721 N N . PRO B 1 60 ? 5.402 7.898 6.859 1 98.75 60 PRO B N 1
ATOM 2722 C CA . PRO B 1 60 ? 4.613 7.281 7.93 1 98.75 60 PRO B CA 1
ATOM 2723 C C . PRO B 1 60 ? 5.328 6.098 8.578 1 98.75 60 PRO B C 1
ATOM 2725 O O . PRO B 1 60 ? 6.34 5.621 8.062 1 98.75 60 PRO B O 1
ATOM 2728 N N . ILE B 1 61 ? 4.816 5.668 9.727 1 98.62 61 ILE B N 1
ATOM 2729 C CA . ILE B 1 61 ? 5.398 4.492 10.367 1 98.62 61 ILE B CA 1
ATOM 2730 C C . ILE B 1 61 ? 4.316 3.439 10.602 1 98.62 61 ILE B C 1
ATOM 2732 O O . ILE B 1 61 ? 3.129 3.707 10.398 1 98.62 61 ILE B O 1
ATOM 2736 N N . ASN B 1 62 ? 4.781 2.215 10.852 1 98.31 62 ASN B N 1
ATOM 2737 C CA . ASN B 1 62 ? 3.924 1.219 11.484 1 98.31 62 ASN B CA 1
ATOM 2738 C C . ASN B 1 62 ? 3.748 1.494 12.977 1 98.31 62 ASN B C 1
ATOM 2740 O O . ASN B 1 62 ? 4.66 1.248 13.766 1 98.31 62 ASN B O 1
ATOM 2744 N N . VAL B 1 63 ? 2.588 2.008 13.305 1 98.56 63 VAL B N 1
ATOM 2745 C CA . VAL B 1 63 ? 2.291 2.305 14.703 1 98.56 63 VAL B CA 1
ATOM 2746 C C . VAL B 1 63 ? 2.104 1.002 15.477 1 98.56 63 VAL B C 1
ATOM 2748 O O . VAL B 1 63 ? 1.296 0.153 15.094 1 98.56 63 VAL B O 1
ATOM 2751 N N . LEU B 1 64 ? 2.84 0.873 16.5 1 97.19 64 LEU B N 1
ATOM 2752 C CA . LEU B 1 64 ? 2.762 -0.315 17.344 1 97.19 64 LEU B CA 1
ATOM 2753 C C . LEU B 1 64 ? 2.256 0.041 18.734 1 97.19 64 LEU B C 1
ATOM 2755 O O . LEU B 1 64 ? 2.84 0.889 19.406 1 97.19 64 LEU B O 1
ATOM 2759 N N . GLU B 1 65 ? 1.31 -0.647 19.141 1 95.94 65 GLU B N 1
ATOM 2760 C CA . GLU B 1 65 ? 0.766 -0.416 20.484 1 95.94 65 GLU B CA 1
ATOM 2761 C C . GLU B 1 65 ? 1.827 -0.635 21.547 1 95.94 65 GLU B C 1
ATOM 2763 O O . GLU B 1 65 ? 1.807 0.021 22.594 1 95.94 65 GLU B O 1
ATOM 2768 N N . THR B 1 66 ? 2.824 -1.397 21.266 1 94.12 66 THR B N 1
ATOM 2769 C CA . THR B 1 66 ? 3.812 -1.815 22.266 1 94.12 66 THR B CA 1
ATOM 2770 C C . THR B 1 66 ? 4.914 -0.769 22.391 1 94.12 66 THR B C 1
ATOM 2772 O O . THR B 1 66 ? 5.598 -0.711 23.422 1 94.12 66 THR B O 1
ATOM 2775 N N . ASN B 1 67 ? 5.027 0.091 21.375 1 92.88 67 ASN B N 1
ATOM 2776 C CA . ASN B 1 67 ? 6.242 0.895 21.469 1 92.88 67 ASN B CA 1
ATOM 2777 C C . ASN B 1 67 ? 6 2.332 21.016 1 92.88 67 ASN B C 1
ATOM 2779 O O . ASN B 1 67 ? 6.918 3.156 21.047 1 92.88 67 ASN B O 1
ATOM 2783 N N . THR B 1 68 ? 4.828 2.643 20.609 1 97.62 68 THR B N 1
ATOM 2784 C CA . THR B 1 68 ? 4.508 4.027 20.266 1 97.62 68 THR B CA 1
ATOM 2785 C C . THR B 1 68 ? 3.818 4.719 21.438 1 97.62 68 THR B C 1
ATOM 2787 O O . THR B 1 68 ? 2.928 4.145 22.078 1 97.62 68 THR B O 1
ATOM 2790 N N . LYS B 1 69 ? 4.238 5.949 21.75 1 98.38 69 LYS B N 1
ATOM 2791 C CA . LYS B 1 69 ? 3.641 6.711 22.844 1 98.38 69 LYS B CA 1
ATOM 2792 C C . LYS B 1 69 ? 2.129 6.832 22.672 1 98.38 69 LYS B C 1
ATOM 2794 O O . LYS B 1 69 ? 1.647 7.125 21.578 1 98.38 69 LYS B O 1
ATOM 2799 N N . GLN B 1 70 ? 1.428 6.645 23.812 1 98.5 70 GLN B N 1
ATOM 2800 C CA . GLN B 1 70 ? -0.029 6.727 23.797 1 98.5 70 GLN B CA 1
ATOM 2801 C C . GLN B 1 70 ? -0.524 7.816 24.75 1 98.5 70 GLN B C 1
ATOM 2803 O O . GLN B 1 70 ? 0.002 7.977 25.859 1 98.5 70 GLN B O 1
ATOM 2808 N N . VAL B 1 71 ? -1.51 8.562 24.297 1 98.5 71 VAL B N 1
ATOM 2809 C CA . VAL B 1 71 ? -2.234 9.484 25.172 1 98.5 71 VAL B CA 1
ATOM 2810 C C . VAL B 1 71 ? -3.738 9.305 24.984 1 98.5 71 VAL B C 1
ATOM 2812 O O . VAL B 1 71 ? -4.18 8.727 23.984 1 98.5 71 VAL B O 1
ATOM 2815 N N . GLN B 1 72 ? -4.473 9.75 25.953 1 98.44 72 GLN B N 1
ATOM 2816 C CA . GLN B 1 72 ? -5.926 9.75 25.812 1 98.44 72 GLN B CA 1
ATOM 2817 C C . GLN B 1 72 ? -6.391 10.875 24.891 1 98.44 72 GLN B C 1
ATOM 2819 O O . GLN B 1 72 ? -5.953 12.023 25.031 1 98.44 72 GLN B O 1
ATOM 2824 N N . GLY B 1 73 ? -7.305 10.547 24.031 1 98.75 73 GLY B N 1
ATOM 2825 C CA . GLY B 1 73 ? -7.793 11.547 23.109 1 98.75 73 GLY B CA 1
ATOM 2826 C C . GLY B 1 73 ? -8.359 12.781 23.781 1 98.75 73 GLY B C 1
ATOM 2827 O O . GLY B 1 73 ? -8.281 13.891 23.25 1 98.75 73 GLY B O 1
ATOM 2828 N N . SER B 1 74 ? -8.844 12.625 24.938 1 98.25 74 SER B N 1
ATOM 2829 C CA . SER B 1 74 ? -9.461 13.711 25.688 1 98.25 74 SER B CA 1
ATOM 2830 C C . SER B 1 74 ? -8.422 14.75 26.109 1 98.25 74 SER B C 1
ATOM 2832 O O . SER B 1 74 ? -8.773 15.859 26.531 1 98.25 74 SER B O 1
ATOM 2834 N N . SER B 1 75 ? -7.16 14.383 26.031 1 98.38 75 SER B N 1
ATOM 2835 C CA . SER B 1 75 ? -6.113 15.336 26.391 1 98.38 75 SER B CA 1
ATOM 2836 C C . SER B 1 75 ? -5.867 16.344 25.266 1 98.38 75 SER B C 1
ATOM 2838 O O . SER B 1 75 ? -5.168 17.328 25.453 1 98.38 75 SER B O 1
ATOM 2840 N N . ILE B 1 76 ? -6.43 16.078 24.125 1 98.62 76 ILE B N 1
ATOM 2841 C CA . ILE B 1 76 ? -6.309 16.953 22.953 1 98.62 76 ILE B CA 1
ATOM 2842 C C . ILE B 1 76 ? -7.625 17.688 22.734 1 98.62 76 ILE B C 1
ATOM 2844 O O . ILE B 1 76 ? -8.688 17.078 22.688 1 98.62 76 ILE B O 1
ATOM 2848 N N . ILE B 1 77 ? -7.562 19 22.641 1 98.56 77 ILE B N 1
ATOM 2849 C CA . ILE B 1 77 ? -8.734 19.781 22.25 1 98.56 77 ILE B CA 1
ATOM 2850 C C . ILE B 1 77 ? -8.734 19.984 20.734 1 98.56 77 ILE B C 1
ATOM 2852 O O . ILE B 1 77 ? -8.055 20.875 20.234 1 98.56 77 ILE B O 1
ATOM 2856 N N . PHE B 1 78 ? -9.406 19.219 20.031 1 98.81 78 PHE B N 1
ATOM 2857 C CA . PHE B 1 78 ? -9.492 19.141 18.578 1 98.81 78 PHE B CA 1
ATOM 2858 C C . PHE B 1 78 ? -10.789 19.781 18.078 1 98.81 78 PHE B C 1
ATOM 2860 O O . PHE B 1 78 ? -11.859 19.188 18.219 1 98.81 78 PHE B O 1
ATOM 2867 N N . ARG B 1 79 ? -10.664 21 17.469 1 98.56 79 ARG B N 1
ATOM 2868 C CA . ARG B 1 79 ? -11.859 21.766 17.125 1 98.56 79 ARG B CA 1
ATOM 2869 C C . ARG B 1 79 ? -11.75 22.344 15.711 1 98.56 79 ARG B C 1
ATOM 2871 O O . ARG B 1 79 ? -11.727 23.562 15.539 1 98.56 79 ARG B O 1
ATOM 2878 N N . PRO B 1 80 ? -11.828 21.5 14.68 1 98.81 80 PRO B N 1
ATOM 2879 C CA . PRO B 1 80 ? -12.016 22.094 13.352 1 98.81 80 PRO B CA 1
ATOM 2880 C C . PRO B 1 80 ? -13.273 22.953 13.266 1 98.81 80 PRO B C 1
ATOM 2882 O O . PRO B 1 80 ? -14.289 22.641 13.891 1 98.81 80 PRO B O 1
ATOM 2885 N N . ALA B 1 81 ? -13.188 23.984 12.461 1 98.56 81 ALA B N 1
ATOM 2886 C CA . ALA B 1 81 ? -14.344 24.859 12.281 1 98.56 81 ALA B CA 1
ATOM 2887 C C . ALA B 1 81 ? -15.414 24.172 11.438 1 98.56 81 ALA B C 1
ATOM 2889 O O . ALA B 1 81 ? -15.102 23.484 10.469 1 98.56 81 ALA B O 1
ATOM 2890 N N . ASN B 1 82 ? -16.656 24.422 11.789 1 98.44 82 ASN B N 1
ATOM 2891 C CA . ASN B 1 82 ? -17.766 23.953 10.961 1 98.44 82 ASN B CA 1
ATOM 2892 C C . ASN B 1 82 ? -18 24.859 9.758 1 98.44 82 ASN B C 1
ATOM 2894 O O . ASN B 1 82 ? -17.703 26.062 9.82 1 98.44 82 ASN B O 1
ATOM 2898 N N . TYR B 1 83 ? -18.469 24.297 8.719 1 98.44 83 TYR B N 1
ATOM 2899 C CA . TYR B 1 83 ? -18.812 25.016 7.5 1 98.44 83 TYR B CA 1
ATOM 2900 C C . TYR B 1 83 ? -20.266 24.766 7.121 1 98.44 83 TYR B C 1
ATOM 2902 O O . TYR B 1 83 ? -20.578 23.781 6.445 1 98.44 83 TYR B O 1
ATOM 2910 N N . ALA B 1 84 ? -21.125 25.703 7.477 1 98.06 84 ALA B N 1
ATOM 2911 C CA . ALA B 1 84 ? -22.562 25.547 7.273 1 98.06 84 ALA B CA 1
ATOM 2912 C C . ALA B 1 84 ? -22.906 25.516 5.785 1 98.06 84 ALA B C 1
ATOM 2914 O O . ALA B 1 84 ? -23.859 24.859 5.375 1 98.06 84 ALA B O 1
ATOM 2915 N N . ASP B 1 85 ? -22.109 26.203 4.953 1 97.56 85 ASP B N 1
ATOM 2916 C CA . ASP B 1 85 ? -22.375 26.266 3.52 1 97.56 85 ASP B CA 1
ATOM 2917 C C . ASP B 1 85 ? -21.453 25.328 2.744 1 97.56 85 ASP B C 1
ATOM 2919 O O . ASP B 1 85 ? -21.391 25.391 1.515 1 97.56 85 ASP B O 1
ATOM 2923 N N . GLY B 1 86 ? -20.75 24.547 3.496 1 98.12 86 GLY B N 1
ATOM 2924 C CA . GLY B 1 86 ? -19.797 23.641 2.867 1 98.12 86 GLY B CA 1
ATOM 2925 C C . GLY B 1 86 ? -18.453 24.281 2.594 1 98.12 86 GLY B C 1
ATOM 2926 O O . GLY B 1 86 ? -18.266 25.484 2.814 1 98.12 86 GLY B O 1
ATOM 2927 N N . ALA B 1 87 ? -17.531 23.469 2.254 1 98.44 87 ALA B N 1
ATOM 2928 C CA . ALA B 1 87 ? -16.203 23.859 1.818 1 98.44 87 ALA B CA 1
ATOM 2929 C C . ALA B 1 87 ? -15.914 23.375 0.403 1 9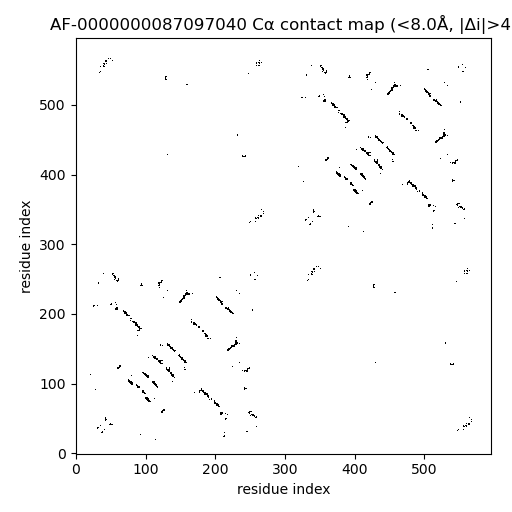8.44 87 ALA B C 1
ATOM 2931 O O . ALA B 1 87 ? -16.828 23 -0.33 1 98.44 87 ALA B O 1
ATOM 2932 N N . GLU B 1 88 ? -14.641 23.516 0.013 1 98.44 88 GLU B N 1
ATOM 2933 C CA . GLU B 1 88 ? -14.266 23.109 -1.336 1 98.44 88 GLU B CA 1
ATOM 2934 C C . GLU B 1 88 ? -13.328 21.906 -1.304 1 98.44 88 GLU B C 1
ATOM 2936 O O . GLU B 1 88 ? -12.289 21.938 -0.642 1 98.44 88 GLU B O 1
ATOM 2941 N N . LEU B 1 89 ? -13.766 20.859 -1.981 1 98.62 89 LEU B N 1
ATOM 2942 C CA . LEU B 1 89 ? -12.906 19.703 -2.217 1 98.62 89 LEU B CA 1
ATOM 2943 C C . LEU B 1 89 ? -12.164 19.828 -3.541 1 98.62 89 LEU B C 1
ATOM 2945 O O . LEU B 1 89 ? -12.773 20.078 -4.582 1 98.62 89 LEU B O 1
ATOM 2949 N N . GLU B 1 90 ? -10.836 19.672 -3.473 1 98.19 90 GLU B N 1
ATOM 2950 C CA . GLU B 1 90 ? -10.016 19.844 -4.668 1 98.19 90 GLU B CA 1
ATOM 2951 C C . GLU B 1 90 ? -9.172 18.609 -4.945 1 98.19 90 GLU B C 1
ATOM 2953 O O . GLU B 1 90 ? -8.672 17.969 -4.02 1 98.19 90 GLU B O 1
ATOM 2958 N N . ASN B 1 91 ? -9.078 18.297 -6.195 1 97.62 91 ASN B N 1
ATOM 2959 C CA . ASN B 1 91 ? -8.164 17.25 -6.633 1 97.62 91 ASN B CA 1
ATOM 2960 C C . ASN B 1 91 ? -6.805 17.812 -7.027 1 97.62 91 ASN B C 1
ATOM 2962 O O . ASN B 1 91 ? -6.668 18.422 -8.086 1 97.62 91 ASN B O 1
ATOM 2966 N N . LEU B 1 92 ? -5.91 17.594 -6.203 1 94.81 92 LEU B N 1
ATOM 2967 C CA . LEU B 1 92 ? -4.551 18.062 -6.457 1 94.81 92 LEU B CA 1
ATOM 2968 C C . LEU B 1 92 ? -3.662 16.922 -6.922 1 94.81 92 LEU B C 1
ATOM 2970 O O . LEU B 1 92 ? -2.787 16.469 -6.18 1 94.81 92 LEU B O 1
ATOM 2974 N N . ASN B 1 93 ? -3.873 16.469 -8.18 1 91.94 93 ASN B N 1
ATOM 2975 C CA . ASN B 1 93 ? -3.135 15.383 -8.828 1 91.94 93 ASN B CA 1
ATOM 2976 C C . ASN B 1 93 ? -3.176 14.109 -7.996 1 91.94 93 ASN B C 1
ATOM 2978 O O . ASN B 1 93 ? -2.131 13.562 -7.641 1 91.94 93 ASN B O 1
ATOM 2982 N N . GLY B 1 94 ? -4.391 13.688 -7.648 1 94.12 94 GLY B N 1
ATOM 2983 C CA . GLY B 1 94 ? -4.594 12.422 -6.965 1 94.12 94 GLY B CA 1
ATOM 2984 C C . GLY B 1 94 ? -4.688 12.57 -5.457 1 94.12 94 GLY B C 1
ATOM 2985 O O . GLY B 1 94 ? -4.809 11.57 -4.738 1 94.12 94 GLY B O 1
ATOM 2986 N N . VAL B 1 95 ? -4.531 13.734 -5.012 1 96.75 95 VAL B N 1
ATOM 2987 C CA . VAL B 1 95 ? -4.758 14.016 -3.6 1 96.75 95 VAL B CA 1
ATOM 2988 C C . VAL B 1 95 ? -6.004 14.891 -3.441 1 96.75 95 VAL B C 1
ATOM 2990 O O . VAL B 1 95 ? -6.051 16.016 -3.953 1 96.75 95 VAL B O 1
ATOM 2993 N N . LEU B 1 96 ? -6.992 14.391 -2.797 1 98.44 96 LEU B N 1
ATOM 2994 C CA . LEU B 1 96 ? -8.188 15.164 -2.492 1 98.44 96 LEU B CA 1
ATOM 2995 C C . LEU B 1 96 ? -8.008 15.969 -1.21 1 98.44 96 LEU B C 1
ATOM 2997 O O . LEU B 1 96 ? -7.727 15.398 -0.151 1 98.44 96 LEU B O 1
ATOM 3001 N N . GLU B 1 97 ? -8.156 17.25 -1.327 1 98.5 97 GLU B N 1
ATOM 3002 C CA . GLU B 1 97 ? -7.809 18.156 -0.236 1 98.5 97 GLU B CA 1
ATOM 3003 C C . GLU B 1 97 ? -8.914 19.188 0.01 1 98.5 97 GLU B C 1
ATOM 3005 O O . GLU B 1 97 ? -9.602 19.609 -0.927 1 98.5 97 GLU B O 1
ATOM 3010 N N . VAL B 1 98 ? -9.117 19.547 1.24 1 98.62 98 VAL B N 1
ATOM 3011 C CA . VAL B 1 98 ? -9.992 20.641 1.661 1 98.62 98 VAL B CA 1
ATOM 3012 C C . VAL B 1 98 ? -9.203 21.625 2.525 1 98.62 98 VAL B C 1
ATOM 3014 O O . VAL B 1 98 ? -8.578 21.234 3.514 1 98.62 98 VAL B O 1
ATOM 3017 N N . ARG B 1 99 ? -9.234 22.844 2.17 1 97.31 99 ARG B N 1
ATOM 3018 C CA . ARG B 1 99 ? -8.75 23.891 3.074 1 97.31 99 ARG B CA 1
ATOM 3019 C C . ARG B 1 99 ? -9.758 24.156 4.188 1 97.31 99 ARG B C 1
ATOM 3021 O O . ARG B 1 99 ? -10.969 24.188 3.943 1 97.31 99 ARG B O 1
ATOM 3028 N N . ALA B 1 100 ? -9.25 24.219 5.332 1 97.75 100 ALA B N 1
ATOM 3029 C CA . ALA B 1 100 ? -10.133 24.359 6.488 1 97.75 100 ALA B CA 1
ATOM 3030 C C . ALA B 1 100 ? -9.461 25.141 7.605 1 97.75 100 ALA B C 1
ATOM 3032 O O . ALA B 1 100 ? -8.242 25.359 7.582 1 97.75 100 ALA B O 1
ATOM 3033 N N . ASN B 1 101 ? -10.266 25.641 8.477 1 97.62 101 ASN B N 1
ATOM 3034 C CA . ASN B 1 101 ? -9.797 26.359 9.656 1 97.62 101 ASN B CA 1
ATOM 3035 C C . ASN B 1 101 ? -10.219 25.641 10.945 1 97.62 101 ASN B C 1
ATOM 3037 O O . ASN B 1 101 ? -10.898 24.625 10.898 1 97.62 101 ASN B O 1
ATOM 3041 N N . GLY B 1 102 ? -9.75 26.172 12.094 1 98.38 102 GLY B N 1
ATOM 3042 C CA . GLY B 1 102 ? -10.016 25.594 13.398 1 98.38 102 GLY B CA 1
ATOM 3043 C C . GLY B 1 102 ? -8.852 25.703 14.359 1 98.38 102 GLY B C 1
ATOM 3044 O O . GLY B 1 102 ? -7.828 26.297 14.031 1 98.38 102 GLY B O 1
ATOM 3045 N N . THR B 1 103 ? -9.125 25.188 15.547 1 98.06 103 THR B N 1
ATOM 3046 C CA . THR B 1 103 ? -8.094 25.281 16.578 1 98.06 103 THR B CA 1
ATOM 3047 C C . THR B 1 103 ? -7.855 23.906 17.219 1 98.06 103 THR B C 1
ATOM 3049 O O . THR B 1 103 ? -8.758 23.062 17.25 1 98.06 103 THR B O 1
ATOM 3052 N N . MET B 1 104 ? -6.633 23.703 17.672 1 98.31 104 MET B N 1
ATOM 3053 C CA . MET B 1 104 ? -6.25 22.516 18.438 1 98.31 104 MET B CA 1
ATOM 3054 C C . MET B 1 104 ? -5.262 22.875 19.531 1 98.31 104 MET B C 1
ATOM 3056 O O . MET B 1 104 ? -4.359 23.688 19.328 1 98.31 104 MET B O 1
ATOM 3060 N N . TYR B 1 105 ? -5.539 22.406 20.656 1 97.75 105 TYR B N 1
ATOM 3061 C CA . TYR B 1 105 ? -4.574 22.438 21.75 1 97.75 105 TYR B CA 1
ATOM 3062 C C . TYR B 1 105 ? -4 21.062 22.031 1 97.75 105 TYR B C 1
ATOM 3064 O O . TYR B 1 105 ? -4.746 20.125 22.328 1 97.75 105 TYR B O 1
ATOM 3072 N N . ASN B 1 106 ? -2.742 20.938 21.938 1 96.25 106 ASN B N 1
ATOM 3073 C CA . ASN B 1 106 ? -2.047 19.656 22.062 1 96.25 106 ASN B CA 1
ATOM 3074 C C . ASN B 1 106 ? -0.629 19.844 22.609 1 96.25 106 ASN B C 1
ATOM 3076 O O . ASN B 1 106 ? 0.155 20.609 22.031 1 96.25 106 ASN B O 1
ATOM 3080 N N . GLY B 1 107 ? -0.326 19.141 23.656 1 92.31 107 GLY B N 1
ATOM 3081 C CA . GLY B 1 107 ? 1.017 19.188 24.219 1 92.31 107 GLY B CA 1
ATOM 3082 C C . GLY B 1 107 ? 1.432 20.578 24.656 1 92.31 107 GLY B C 1
ATOM 3083 O O . GLY B 1 107 ? 2.574 20.984 24.438 1 92.31 107 GLY B O 1
ATOM 3084 N N . GLY B 1 108 ? 0.528 21.344 25.062 1 91.81 108 GLY B N 1
ATOM 3085 C CA . GLY B 1 108 ? 0.833 22.656 25.562 1 91.81 108 GLY B CA 1
ATOM 3086 C C . GLY B 1 108 ? 0.93 23.719 24.484 1 91.81 108 GLY B C 1
ATOM 3087 O O . GLY B 1 108 ? 1.313 24.859 24.75 1 91.81 108 GLY B O 1
ATOM 3088 N N . LYS B 1 109 ? 0.568 23.359 23.312 1 93.19 109 LYS B N 1
ATOM 3089 C CA . LYS B 1 109 ? 0.672 24.281 22.188 1 93.19 109 LYS B CA 1
ATOM 3090 C C . LYS B 1 109 ? -0.68 24.484 21.5 1 93.19 109 LYS B C 1
ATOM 3092 O O . LYS B 1 109 ? -1.483 23.547 21.422 1 93.19 109 LYS B O 1
ATOM 3097 N N . ASN B 1 110 ? -0.836 25.703 21.031 1 95.38 110 ASN B N 1
ATOM 3098 C CA . ASN B 1 110 ? -2 26 20.219 1 95.38 110 ASN B CA 1
ATOM 3099 C C . ASN B 1 110 ? -1.674 25.906 18.719 1 95.38 110 ASN B C 1
ATOM 3101 O O . ASN B 1 110 ? -0.613 26.359 18.297 1 95.38 110 ASN B O 1
ATOM 3105 N N . TYR B 1 111 ? -2.592 25.297 18.047 1 96.75 111 TYR B N 1
ATOM 3106 C CA . TYR B 1 111 ? -2.438 25.156 16.609 1 96.75 111 TYR B CA 1
ATOM 3107 C C . TYR B 1 111 ? -3.66 25.688 15.867 1 96.75 111 TYR B C 1
ATOM 3109 O O . TYR B 1 111 ? -4.754 25.75 16.422 1 96.75 111 TYR B O 1
ATOM 3117 N N . THR B 1 112 ? -3.383 26.031 14.594 1 97.06 112 THR B N 1
ATOM 3118 C CA . THR B 1 112 ? -4.457 26.391 13.672 1 97.06 112 THR B CA 1
ATOM 3119 C C . THR B 1 112 ? -4.512 25.406 12.508 1 97.06 112 THR B C 1
ATOM 3121 O O . THR B 1 112 ? -3.475 25.031 11.961 1 97.06 112 THR B O 1
ATOM 3124 N N . LEU B 1 113 ? -5.73 24.984 12.18 1 98 113 LEU B N 1
ATOM 3125 C CA . LEU B 1 113 ? -5.902 24.062 11.062 1 98 113 LEU B CA 1
ATOM 3126 C C . LEU B 1 113 ? -5.66 24.75 9.734 1 98 113 LEU B C 1
ATOM 3128 O O . LEU B 1 113 ? -6.16 25.859 9.5 1 98 113 LEU B O 1
ATOM 3132 N N . ARG B 1 114 ? -4.977 24.031 8.844 1 97.06 114 ARG B N 1
ATOM 3133 C CA . ARG B 1 114 ? -4.699 24.625 7.539 1 97.06 114 ARG B CA 1
ATOM 3134 C C . ARG B 1 114 ? -5.434 23.891 6.43 1 97.06 114 ARG B C 1
ATOM 3136 O O . ARG B 1 114 ? -5.898 24.5 5.465 1 97.06 114 ARG B O 1
ATOM 3143 N N . GLN B 1 115 ? -5.477 22.609 6.539 1 97.75 115 GLN B N 1
ATOM 3144 C CA . GLN B 1 115 ? -6.117 21.75 5.543 1 97.75 115 GLN B CA 1
ATOM 3145 C C . GLN B 1 115 ? -6.246 20.312 6.047 1 97.75 115 GLN B C 1
ATOM 3147 O O . GLN B 1 115 ? -5.699 19.969 7.094 1 97.75 115 GLN B O 1
ATOM 3152 N N . PHE B 1 116 ? -7.035 19.562 5.336 1 98.69 116 PHE B N 1
ATOM 3153 C CA . PHE B 1 116 ? -6.957 18.109 5.457 1 98.69 116 PHE B CA 1
ATOM 3154 C C . PHE B 1 116 ? -7.035 17.438 4.09 1 98.69 116 PHE B C 1
ATOM 3156 O O . PHE B 1 116 ? -7.574 18.016 3.141 1 98.69 116 PHE B O 1
ATOM 3163 N N . HIS B 1 117 ? -6.441 16.266 3.975 1 98.81 117 HIS B N 1
ATOM 3164 C CA . HIS B 1 117 ? -6.379 15.555 2.701 1 98.81 117 HIS B CA 1
ATOM 3165 C C . HIS B 1 117 ? -6.336 14.039 2.91 1 98.81 117 HIS B C 1
ATOM 3167 O O . HIS B 1 117 ? -6.086 13.57 4.023 1 98.81 117 HIS B O 1
ATOM 3173 N N . PHE B 1 118 ? -6.508 13.312 1.792 1 98.88 118 PHE B N 1
ATOM 3174 C CA . PHE B 1 118 ? -6.738 11.875 1.908 1 98.88 118 PHE B CA 1
ATOM 3175 C C . PHE B 1 118 ? -5.652 11.094 1.184 1 98.88 118 PHE B C 1
ATOM 3177 O O . PHE B 1 118 ? -5.113 11.555 0.177 1 98.88 118 PHE B O 1
ATOM 3184 N N . HIS B 1 119 ? -5.418 9.906 1.693 1 98.88 119 HIS B N 1
ATOM 3185 C CA . HIS B 1 119 ? -4.543 8.906 1.096 1 98.88 119 HIS B CA 1
ATOM 3186 C C . HIS B 1 119 ? -5.258 7.566 0.958 1 98.88 119 HIS B C 1
ATOM 3188 O O . HIS B 1 119 ? -6.082 7.207 1.803 1 98.88 119 HIS B O 1
ATOM 3194 N N . THR B 1 120 ? -4.84 6.809 -0.093 1 98.88 120 THR B N 1
ATOM 3195 C CA . THR B 1 120 ? -5.32 5.445 -0.273 1 98.88 120 THR B CA 1
ATOM 3196 C C . THR B 1 120 ? -4.266 4.586 -0.963 1 98.88 120 THR B C 1
ATOM 3198 O O . THR B 1 120 ? -3.727 4.969 -2.004 1 98.88 120 THR B O 1
ATOM 3201 N N . PRO B 1 121 ? -4.016 3.404 -0.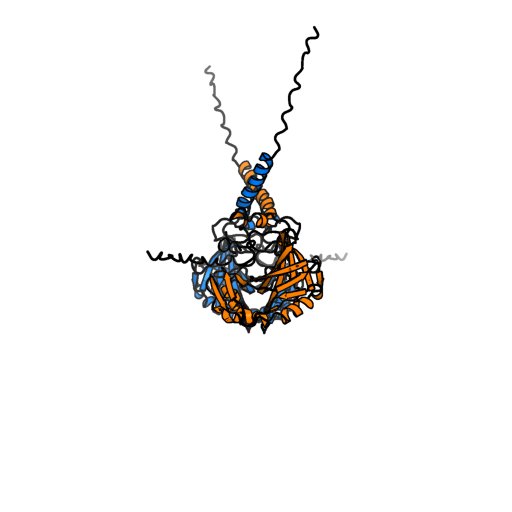296 1 98.75 121 PRO B N 1
ATOM 3202 C CA . PRO B 1 121 ? -4.449 2.994 1.041 1 98.75 121 PRO B CA 1
ATOM 3203 C C . PRO B 1 121 ? -3.859 3.865 2.148 1 98.75 121 PRO B C 1
ATOM 3205 O O . PRO B 1 121 ? -3.232 4.891 1.864 1 98.75 121 PRO B O 1
ATOM 3208 N N . SER B 1 122 ? -4.195 3.484 3.381 1 98.94 122 SER B N 1
ATOM 3209 C CA . SER B 1 122 ? -3.594 4.211 4.496 1 98.94 122 SER B CA 1
ATOM 3210 C C . SER B 1 122 ? -2.07 4.172 4.426 1 98.94 122 SER B C 1
ATOM 3212 O O . SER B 1 122 ? -1.488 3.174 4 1 98.94 122 SER B O 1
ATOM 3214 N N . GLU B 1 123 ? -1.502 5.281 4.797 1 98.69 123 GLU B N 1
ATOM 3215 C CA . GLU B 1 123 ? -0.045 5.32 4.875 1 98.69 123 GLU B CA 1
ATOM 3216 C C . GLU B 1 123 ? 0.454 4.695 6.176 1 98.69 123 GLU B C 1
ATOM 3218 O O . GLU B 1 123 ? 1.353 3.85 6.16 1 98.69 123 GLU B O 1
ATOM 3223 N N . HIS B 1 124 ? -0.171 5.117 7.234 1 98.88 124 HIS B N 1
ATOM 3224 C CA . HIS B 1 124 ? 0.158 4.48 8.508 1 98.88 124 HIS B CA 1
ATOM 3225 C C . HIS B 1 124 ? -0.461 3.09 8.602 1 98.88 124 HIS B C 1
ATOM 3227 O O . HIS B 1 124 ? -1.481 2.814 7.969 1 98.88 124 HIS B O 1
ATOM 3233 N N . ARG B 1 125 ? 0.209 2.295 9.305 1 98.69 125 ARG B N 1
ATOM 3234 C CA . ARG B 1 125 ? -0.332 1.008 9.727 1 98.69 125 ARG B CA 1
ATOM 3235 C C . ARG B 1 125 ? -0.46 0.938 11.242 1 98.69 125 ARG B C 1
ATOM 3237 O O . ARG B 1 125 ? 0.206 1.686 11.961 1 98.69 125 ARG B O 1
ATOM 3244 N N . LEU B 1 126 ? -1.354 0.188 11.711 1 98.62 126 LEU B N 1
ATOM 3245 C CA . LEU B 1 126 ? -1.524 -0.085 13.133 1 98.62 126 LEU B CA 1
ATOM 3246 C C . LEU B 1 126 ? -1.304 -1.564 13.438 1 98.62 126 LEU B C 1
ATOM 3248 O O . LEU B 1 126 ? -2.07 -2.416 12.977 1 98.62 126 LEU B O 1
ATOM 3252 N N . ASN B 1 127 ? -0.25 -1.818 14.172 1 97.56 127 ASN B N 1
ATOM 3253 C CA . ASN B 1 127 ? 0.154 -3.193 14.445 1 97.56 127 ASN B CA 1
ATOM 3254 C C . ASN B 1 127 ? 0.267 -4.012 13.156 1 97.56 127 ASN B C 1
ATOM 3256 O O . ASN B 1 127 ? -0.214 -5.145 13.094 1 97.56 127 ASN B O 1
ATOM 3260 N N . GLY B 1 128 ? 0.729 -3.375 12.172 1 97.5 128 GLY B N 1
ATOM 3261 C CA . GLY B 1 128 ? 0.998 -4.031 10.906 1 97.5 128 GLY B CA 1
ATOM 3262 C C . GLY B 1 128 ? -0.174 -3.977 9.945 1 97.5 128 GLY B C 1
ATOM 3263 O O . GLY B 1 128 ? -0.01 -4.199 8.742 1 97.5 128 GLY B O 1
ATOM 3264 N N . GLU B 1 129 ? -1.34 -3.709 10.461 1 98.44 129 GLU B N 1
ATOM 3265 C CA . GLU B 1 129 ? -2.535 -3.729 9.625 1 98.44 129 GLU B CA 1
ATOM 3266 C C . GLU B 1 129 ? -2.711 -2.406 8.875 1 98.44 129 GLU B C 1
ATOM 3268 O O . GLU B 1 129 ? -2.566 -1.333 9.469 1 98.44 129 GLU B O 1
ATOM 3273 N N . HIS B 1 130 ? -2.973 -2.49 7.562 1 98.75 130 HIS B N 1
ATOM 3274 C CA . HIS B 1 130 ? -3.299 -1.306 6.773 1 98.75 130 HIS B CA 1
ATOM 3275 C C . HIS B 1 130 ? -4.809 -1.092 6.699 1 98.75 130 HIS B C 1
ATOM 3277 O O . HIS B 1 130 ? -5.582 -1.957 7.113 1 98.75 130 HIS B O 1
ATOM 3283 N N . TYR B 1 131 ? -5.191 0.07 6.203 1 98.88 131 TYR B N 1
ATOM 3284 C CA . TYR B 1 131 ? -6.594 0.438 6.043 1 98.88 131 TYR B CA 1
ATOM 3285 C C . TYR B 1 131 ? -6.852 1.02 4.66 1 98.88 131 TYR B C 1
ATOM 3287 O O . TYR B 1 131 ? -5.926 1.503 4 1 98.88 131 TYR B O 1
ATOM 3295 N N . PRO B 1 132 ? -8.07 1.035 4.238 1 98.81 132 PRO B N 1
ATOM 3296 C CA . PRO B 1 132 ? -8.43 1.481 2.891 1 98.81 132 PRO B CA 1
ATOM 3297 C C . PRO B 1 132 ? -8.086 2.949 2.643 1 98.81 132 PRO B C 1
ATOM 3299 O O . PRO B 1 132 ? -7.676 3.312 1.537 1 98.81 132 PRO B O 1
ATOM 3302 N N . LEU B 1 133 ? -8.258 3.738 3.65 1 98.94 133 LEU B N 1
ATOM 3303 C CA . LEU B 1 133 ? -8 5.168 3.51 1 98.94 133 LEU B CA 1
ATOM 3304 C C . LEU B 1 133 ? -7.395 5.738 4.785 1 98.94 133 LEU B C 1
ATOM 3306 O O . LEU B 1 133 ? -7.43 5.098 5.84 1 98.94 133 LEU B O 1
ATOM 3310 N N . GLU B 1 134 ? -6.859 6.898 4.617 1 98.94 134 GLU B N 1
ATOM 3311 C CA . GLU B 1 134 ? -6.371 7.719 5.723 1 98.94 134 GLU B CA 1
ATOM 3312 C C . GLU B 1 134 ? -6.555 9.203 5.43 1 98.94 134 GLU B C 1
ATOM 3314 O O . GLU B 1 134 ? -6.348 9.648 4.301 1 98.94 134 GLU B O 1
ATOM 3319 N N . VAL B 1 135 ? -6.977 9.922 6.402 1 98.94 135 VAL B N 1
ATOM 3320 C CA . VAL B 1 135 ? -7.066 11.375 6.242 1 98.94 135 VAL B CA 1
ATOM 3321 C C . VAL B 1 135 ? -6.109 12.062 7.207 1 98.94 135 VAL B C 1
ATOM 3323 O O . VAL B 1 135 ? -5.98 11.648 8.367 1 98.94 135 VAL B O 1
ATOM 3326 N N . HIS B 1 136 ? -5.445 13.047 6.723 1 98.94 136 HIS B N 1
ATOM 3327 C CA . HIS B 1 136 ? -4.504 13.852 7.488 1 98.94 136 HIS B CA 1
ATOM 3328 C C . HIS B 1 136 ? -5.035 15.266 7.703 1 98.94 136 HIS B C 1
ATOM 3330 O O . HIS B 1 136 ? -5.289 15.992 6.738 1 98.94 136 HIS B O 1
ATOM 3336 N N . PHE B 1 137 ? -5.199 15.664 8.922 1 98.88 137 PHE B N 1
ATOM 3337 C CA . PHE B 1 137 ? -5.441 17.062 9.289 1 98.88 137 PHE B CA 1
ATOM 3338 C C . PHE B 1 137 ? -4.137 17.766 9.641 1 98.88 137 PHE B C 1
ATOM 3340 O O . PHE B 1 137 ? -3.463 17.391 10.602 1 98.88 137 PHE B O 1
ATOM 3347 N N . VAL B 1 138 ? -3.824 18.812 8.922 1 98.56 138 VAL B N 1
ATOM 3348 C CA . VAL B 1 138 ? -2.539 19.484 9.078 1 98.56 138 VAL B CA 1
ATOM 3349 C C . VAL B 1 138 ? -2.727 20.797 9.844 1 98.56 138 VAL B C 1
ATOM 3351 O O . VAL B 1 138 ? -3.496 21.656 9.43 1 98.56 138 VAL B O 1
ATOM 3354 N N . TRP B 1 139 ? -1.983 20.906 10.938 1 97.62 139 TRP B N 1
ATOM 3355 C CA . TRP B 1 139 ? -2.092 22.031 11.859 1 97.62 139 TRP B CA 1
ATOM 3356 C C . TRP B 1 139 ? -0.777 22.812 11.938 1 97.62 139 TRP B C 1
ATOM 3358 O O . TRP B 1 139 ? 0.302 22.219 11.859 1 97.62 139 TRP B O 1
ATOM 3368 N N . GLU B 1 140 ? -0.85 24.094 12.18 1 95.81 140 GLU B N 1
ATOM 3369 C CA . GLU B 1 140 ? 0.338 24.938 12.289 1 95.81 140 GLU B CA 1
ATOM 3370 C C . GLU B 1 140 ? 0.317 25.766 13.57 1 95.81 140 GLU B C 1
ATOM 3372 O O . GLU B 1 140 ? -0.71 26.344 13.922 1 95.81 140 GLU B O 1
ATOM 3377 N N . SER B 1 141 ? 1.414 25.641 14.25 1 92.81 141 SER B N 1
ATOM 3378 C CA . SER B 1 141 ? 1.556 26.484 15.438 1 92.81 141 SER B CA 1
ATOM 3379 C C . SER B 1 141 ? 2.354 27.75 15.133 1 92.81 141 SER B C 1
ATOM 3381 O O . SER B 1 141 ? 3.262 27.719 14.297 1 92.81 141 SER B O 1
ATOM 3383 N N . GLU B 1 142 ? 1.905 28.844 15.547 1 77.56 142 GLU B N 1
ATOM 3384 C CA . GLU B 1 142 ? 2.693 30.062 15.438 1 77.56 142 GLU B CA 1
ATOM 3385 C C . GLU B 1 142 ? 3.418 30.375 16.734 1 77.56 142 GLU B C 1
ATOM 3387 O O . GLU B 1 142 ? 2.799 30.406 17.812 1 77.56 142 GLU B O 1
ATOM 3392 N N . ALA B 1 143 ? 4.703 30.031 16.656 1 64.06 143 ALA B N 1
ATOM 3393 C CA . ALA B 1 143 ? 5.445 30.438 17.844 1 64.06 143 ALA B CA 1
ATOM 3394 C C . ALA B 1 143 ? 5.68 31.938 17.844 1 64.06 143 ALA B C 1
ATOM 3396 O O . ALA B 1 143 ? 5.699 32.594 16.797 1 64.06 143 ALA B O 1
ATOM 3397 N N . GLY B 1 144 ? 5.547 32.5 19.047 1 55.66 144 GLY B N 1
ATOM 3398 C CA . GLY B 1 144 ? 5.777 33.906 19.266 1 55.66 144 GLY B CA 1
ATOM 3399 C C . GLY B 1 144 ? 7.059 34.406 18.609 1 55.66 144 GLY B C 1
ATOM 3400 O O . GLY B 1 144 ? 7.156 35.562 18.25 1 55.66 144 GLY B O 1
ATOM 3401 N N . ASN B 1 145 ? 8.031 33.5 18.438 1 55.25 145 ASN B N 1
ATOM 3402 C CA . ASN B 1 145 ? 9.32 33.938 17.906 1 55.25 145 ASN B CA 1
ATOM 3403 C C . ASN B 1 145 ? 9.391 33.781 16.391 1 55.25 145 ASN B C 1
ATOM 3405 O O . ASN B 1 145 ? 10.469 33.906 15.805 1 55.25 145 ASN B O 1
ATOM 3409 N N . GLY B 1 146 ? 8.359 33.438 15.797 1 60.94 146 GLY B N 1
ATOM 3410 C CA . GLY B 1 146 ? 8.336 33.312 14.352 1 60.94 146 GLY B CA 1
ATOM 3411 C C . GLY B 1 146 ? 8.578 31.906 13.859 1 60.94 146 GLY B C 1
ATOM 3412 O O . GLY B 1 146 ? 8.523 31.641 12.656 1 60.94 146 GLY B O 1
ATOM 3413 N N . THR B 1 147 ? 8.898 31.016 14.852 1 69.44 147 THR B N 1
ATOM 3414 C CA . THR B 1 147 ? 9.109 29.641 14.414 1 69.44 147 THR B CA 1
ATOM 3415 C C . THR B 1 147 ? 7.789 28.875 14.391 1 69.44 147 THR B C 1
ATOM 3417 O O . THR B 1 147 ? 6.887 29.156 15.18 1 69.44 147 THR B O 1
ATOM 3420 N N . SER B 1 148 ? 7.621 28.25 13.203 1 79.88 148 SER B N 1
ATOM 3421 C CA . SER B 1 148 ? 6.391 27.469 13.055 1 79.88 148 SER B CA 1
ATOM 3422 C C . SER B 1 148 ? 6.664 25.969 13.156 1 79.88 148 SER B C 1
ATOM 3424 O O . SER B 1 148 ? 7.77 25.516 12.852 1 79.88 148 SER B O 1
ATOM 3426 N N . SER B 1 149 ? 5.758 25.359 13.969 1 90.69 149 SER B N 1
ATOM 3427 C CA . SER B 1 149 ? 5.777 23.891 14.039 1 90.69 149 SER B CA 1
ATOM 3428 C C . SER B 1 149 ? 4.484 23.297 13.5 1 90.69 149 SER B C 1
ATOM 3430 O O . SER B 1 149 ? 3.432 23.938 13.539 1 90.69 149 SER B O 1
ATOM 3432 N N . LEU B 1 150 ? 4.613 22.188 12.914 1 95.31 150 LEU B N 1
ATOM 3433 C CA . LEU B 1 150 ? 3.451 21.531 12.336 1 95.31 150 LEU B CA 1
ATOM 3434 C C . LEU B 1 150 ? 3.064 20.297 13.148 1 95.31 150 LEU B C 1
ATOM 3436 O O . LEU B 1 150 ? 3.924 19.656 13.766 1 95.31 150 LEU B O 1
ATOM 3440 N N . ALA B 1 151 ? 1.838 20.047 13.172 1 97.88 151 ALA B N 1
ATOM 3441 C CA . ALA B 1 151 ? 1.277 18.797 13.688 1 97.88 151 ALA B CA 1
ATOM 3442 C C . ALA B 1 151 ? 0.275 18.203 12.703 1 97.88 151 ALA B C 1
ATOM 3444 O O . ALA B 1 151 ? -0.346 18.922 11.922 1 97.88 151 ALA B O 1
ATOM 3445 N N . VAL B 1 152 ? 0.209 16.938 12.758 1 98.81 152 VAL B N 1
ATOM 3446 C CA . VAL B 1 152 ? -0.771 16.25 11.914 1 98.81 152 VAL B CA 1
ATOM 3447 C C . VAL B 1 152 ? -1.596 15.281 12.766 1 98.81 152 VAL B C 1
ATOM 3449 O O . VAL B 1 152 ? -1.049 14.555 13.594 1 98.81 152 VAL B O 1
ATOM 3452 N N . VAL B 1 153 ? -2.865 15.328 12.617 1 98.94 153 VAL B N 1
ATOM 3453 C CA . VAL B 1 153 ? -3.756 14.305 13.148 1 98.94 153 VAL B CA 1
ATOM 3454 C C . VAL B 1 153 ? -4.238 13.398 12.023 1 98.94 153 VAL B C 1
ATOM 3456 O O . VAL B 1 153 ? -4.906 13.852 11.094 1 98.94 153 VAL B O 1
ATOM 3459 N N . GLY B 1 154 ? -3.873 12.148 12.109 1 98.94 154 GLY B N 1
ATOM 3460 C CA . GLY B 1 154 ? -4.266 11.172 11.109 1 98.94 154 GLY B CA 1
ATOM 3461 C C . GLY B 1 154 ? -5.359 10.234 11.578 1 98.94 154 GLY B C 1
ATOM 3462 O O . GLY B 1 154 ? -5.285 9.688 12.68 1 98.94 154 GLY B O 1
ATOM 3463 N N . PHE B 1 155 ? -6.402 10.102 10.781 1 98.94 155 PHE B N 1
ATOM 3464 C CA . PHE B 1 155 ? -7.449 9.109 11.008 1 98.94 155 PHE B CA 1
ATOM 3465 C C . PHE B 1 155 ? -7.383 7.996 9.969 1 98.94 155 PHE B C 1
ATOM 3467 O O . PHE B 1 155 ? -7.43 8.258 8.766 1 98.94 155 PHE B O 1
ATOM 3474 N N . LEU B 1 156 ? -7.281 6.812 10.477 1 98.94 156 LEU B N 1
ATOM 3475 C CA . LEU B 1 156 ? -7.492 5.668 9.602 1 98.94 156 LEU B CA 1
ATOM 3476 C C . LEU B 1 156 ? -8.969 5.504 9.266 1 98.94 156 LEU B C 1
ATOM 3478 O O . LEU B 1 156 ? -9.836 5.852 10.07 1 98.94 156 LEU B O 1
ATOM 3482 N N . ILE B 1 157 ? -9.234 5.043 8.07 1 98.94 157 ILE B N 1
ATOM 3483 C CA . ILE B 1 157 ? -10.617 4.871 7.625 1 98.94 157 ILE B CA 1
ATOM 3484 C C . ILE B 1 157 ? -10.82 3.447 7.113 1 98.94 157 ILE B C 1
ATOM 3486 O O . ILE B 1 157 ? -10.062 2.971 6.266 1 98.94 157 ILE B O 1
ATOM 3490 N N . GLU B 1 158 ? -11.828 2.812 7.648 1 98.88 158 GLU B N 1
ATOM 3491 C CA . GLU B 1 158 ? -12.148 1.423 7.328 1 98.88 158 GLU B CA 1
ATOM 3492 C C . GLU B 1 158 ? -13.445 1.323 6.535 1 98.88 158 GLU B C 1
ATOM 3494 O O . GLU B 1 158 ? -14.344 2.146 6.703 1 98.88 158 GLU B O 1
ATOM 3499 N N . VAL B 1 159 ? -13.508 0.323 5.68 1 98.81 159 VAL B N 1
ATOM 3500 C CA . VAL B 1 159 ? -14.758 0.076 4.961 1 98.81 159 VAL B CA 1
ATOM 3501 C C . VAL B 1 159 ? -15.805 -0.478 5.926 1 98.81 159 VAL B C 1
ATOM 3503 O O . VAL B 1 159 ? -15.484 -1.28 6.805 1 98.81 159 VAL B O 1
ATOM 3506 N N . ALA B 1 160 ? -17 -0.033 5.754 1 98.5 160 ALA B N 1
ATOM 3507 C CA . ALA B 1 160 ? -18.141 -0.426 6.582 1 98.5 160 ALA B CA 1
ATOM 3508 C C . ALA B 1 160 ? -19.438 -0.311 5.801 1 98.5 160 ALA B C 1
ATOM 3510 O O . ALA B 1 160 ? -19.438 0.041 4.617 1 98.5 160 ALA B O 1
ATOM 3511 N N . GLU B 1 161 ? -20.516 -0.656 6.453 1 97.38 161 GLU B N 1
ATOM 3512 C CA . GLU B 1 161 ? -21.812 -0.614 5.816 1 97.38 161 GLU B CA 1
ATOM 3513 C C . GLU B 1 161 ? -22.281 0.824 5.582 1 97.38 161 GLU B C 1
ATOM 3515 O O . GLU B 1 161 ? -23.016 1.101 4.637 1 97.38 161 GLU B O 1
ATOM 3520 N N . THR B 1 162 ? -21.844 1.674 6.527 1 98.06 162 THR B N 1
ATOM 3521 C CA . THR B 1 162 ? -22.25 3.072 6.422 1 98.06 162 THR B CA 1
ATOM 3522 C C . THR B 1 162 ? -21.031 3.992 6.512 1 98.06 162 THR B C 1
ATOM 3524 O O . THR B 1 162 ? -19.984 3.584 7 1 98.06 162 THR B O 1
ATOM 3527 N N . THR B 1 163 ? -21.234 5.199 6.02 1 98.62 163 THR B N 1
ATOM 3528 C CA . THR B 1 163 ? -20.203 6.227 6.066 1 98.62 163 THR B CA 1
ATOM 3529 C C . THR B 1 163 ? -20.453 7.195 7.219 1 98.62 163 THR B C 1
ATOM 3531 O O . THR B 1 163 ? -21.594 7.633 7.434 1 98.62 163 THR B O 1
ATOM 3534 N N . ASP B 1 164 ? -19.422 7.496 7.965 1 98.81 164 ASP B N 1
ATOM 3535 C CA . ASP B 1 164 ? -19.547 8.562 8.953 1 98.81 164 ASP B CA 1
ATOM 3536 C C . ASP B 1 164 ? -20.031 9.852 8.305 1 98.81 164 ASP B C 1
ATOM 3538 O O . ASP B 1 164 ? -19.609 10.203 7.207 1 98.81 164 ASP B O 1
ATOM 3542 N N . PRO B 1 165 ? -20.859 10.641 8.977 1 98.38 165 PRO B N 1
ATOM 3543 C CA . PRO B 1 165 ? -21.5 11.805 8.367 1 98.38 165 PRO B CA 1
ATOM 3544 C C . PRO B 1 165 ? -20.5 12.812 7.801 1 98.38 165 PRO B C 1
ATOM 3546 O O . PRO B 1 165 ? -20.719 13.359 6.719 1 98.38 165 PRO B O 1
ATOM 3549 N N . ILE B 1 166 ? -19.422 13.062 8.484 1 98.75 166 ILE B N 1
ATOM 3550 C CA . ILE B 1 166 ? -18.453 14.062 8.031 1 98.75 166 ILE B CA 1
ATOM 3551 C C . ILE B 1 166 ? -17.859 13.617 6.699 1 98.75 166 ILE B C 1
ATOM 3553 O O . ILE B 1 166 ? -17.672 14.438 5.793 1 98.75 166 ILE B O 1
ATOM 3557 N N . LEU B 1 167 ? -17.547 12.367 6.535 1 98.88 167 LEU B N 1
ATOM 3558 C CA . LEU B 1 167 ? -16.984 11.852 5.289 1 98.88 167 LEU B CA 1
ATOM 3559 C C . LEU B 1 167 ? -18.031 11.883 4.176 1 98.88 167 LEU B C 1
ATOM 3561 O O . LEU B 1 167 ? -17.703 12.18 3.025 1 98.88 167 LEU B O 1
ATOM 3565 N N . ALA B 1 168 ? -19.266 11.523 4.582 1 98.75 168 ALA B N 1
ATOM 3566 C CA . ALA B 1 168 ? -20.344 11.594 3.592 1 98.75 168 ALA B CA 1
ATOM 3567 C C . ALA B 1 168 ? -20.469 13 3.016 1 98.75 168 ALA B C 1
ATOM 3569 O O . ALA B 1 168 ? -20.625 13.164 1.804 1 98.75 168 ALA B O 1
ATOM 3570 N N . SER B 1 169 ? -20.406 13.984 3.893 1 98.81 169 SER B N 1
ATOM 3571 C CA . SER B 1 169 ? -20.516 15.375 3.465 1 98.81 169 SER B CA 1
ATOM 3572 C C . SER B 1 169 ? -19.328 15.781 2.582 1 98.81 169 SER B C 1
ATOM 3574 O O . SER B 1 169 ? -19.516 16.438 1.561 1 98.81 169 SER B O 1
ATOM 3576 N N . ILE B 1 170 ? -18.141 15.367 2.943 1 98.88 170 ILE B N 1
ATOM 3577 C CA . ILE B 1 170 ? -16.938 15.727 2.223 1 98.88 170 ILE B CA 1
ATOM 3578 C C . ILE B 1 170 ? -16.969 15.141 0.813 1 98.88 170 ILE B C 1
ATOM 3580 O O . ILE B 1 170 ? -16.625 15.812 -0.158 1 98.88 170 ILE B O 1
ATOM 3584 N N . PHE B 1 171 ? -17.469 13.898 0.659 1 98.75 171 PHE B N 1
ATOM 3585 C CA . PHE B 1 171 ? -17.344 13.164 -0.599 1 98.75 171 PHE B CA 1
ATOM 3586 C C . PHE B 1 171 ? -18.641 13.258 -1.406 1 98.75 171 PHE B C 1
ATOM 3588 O O . PHE B 1 171 ? -18.781 12.57 -2.422 1 98.75 171 PHE B O 1
ATOM 3595 N N . LYS B 1 172 ? -19.547 14.062 -0.974 1 98.31 172 LYS B N 1
ATOM 3596 C CA . LYS B 1 172 ? -20.875 14.133 -1.596 1 98.31 172 LYS B CA 1
ATOM 3597 C C . LYS B 1 172 ? -20.766 14.336 -3.104 1 98.31 172 LYS B C 1
ATOM 3599 O O . LYS B 1 172 ? -21.484 13.711 -3.875 1 98.31 172 LYS B O 1
ATOM 3604 N N . ASN B 1 173 ? -19.828 15.188 -3.561 1 98.31 173 ASN B N 1
ATOM 3605 C CA . ASN B 1 173 ? -19.688 15.523 -4.973 1 98.31 173 ASN B CA 1
ATOM 3606 C C . ASN B 1 173 ? -18.328 15.07 -5.512 1 98.31 173 ASN B C 1
ATOM 3608 O O . ASN B 1 173 ? -17.75 15.727 -6.379 1 98.31 173 ASN B O 1
ATOM 3612 N N . VAL B 1 174 ? -17.906 13.992 -4.969 1 98.31 174 VAL B N 1
ATOM 3613 C CA . VAL B 1 174 ? -16.547 13.539 -5.301 1 98.31 174 VAL B CA 1
ATOM 3614 C C . VAL B 1 174 ? -16.469 13.203 -6.789 1 98.31 174 VAL B C 1
ATOM 3616 O O . VAL B 1 174 ? -15.414 13.359 -7.406 1 98.31 174 VAL B O 1
ATOM 3619 N N . ASP B 1 175 ? -17.531 12.875 -7.473 1 97.62 175 ASP B N 1
ATOM 3620 C CA . ASP B 1 175 ? -17.562 12.531 -8.891 1 97.62 175 ASP B CA 1
ATOM 3621 C C . ASP B 1 175 ? -17.25 13.742 -9.758 1 97.62 175 ASP B C 1
ATOM 3623 O O . ASP B 1 175 ? -16.938 13.594 -10.945 1 97.62 175 ASP B O 1
ATOM 3627 N N . LYS B 1 176 ? -17.312 14.898 -9.18 1 98.12 176 LYS B N 1
ATOM 3628 C CA . LYS B 1 176 ? -17.094 16.125 -9.938 1 98.12 176 LYS B CA 1
ATOM 3629 C C . LYS B 1 176 ? -15.617 16.547 -9.891 1 98.12 176 LYS B C 1
ATOM 3631 O O . LYS B 1 176 ? -15.227 17.516 -10.531 1 98.12 176 LYS B O 1
ATOM 3636 N N . VAL B 1 177 ? -14.812 15.773 -9.172 1 98.06 177 VAL B N 1
ATOM 3637 C CA . VAL B 1 177 ? -13.422 16.203 -9.031 1 98.06 177 VAL B CA 1
ATOM 3638 C C . VAL B 1 177 ? -12.492 15.117 -9.578 1 98.06 177 VAL B C 1
ATOM 3640 O O . VAL B 1 177 ? -11.414 14.875 -9.031 1 98.06 177 VAL B O 1
ATOM 3643 N N . THR B 1 178 ? -12.867 14.469 -10.609 1 97.5 178 THR B N 1
ATOM 3644 C CA . THR B 1 178 ? -12.094 13.398 -11.219 1 97.5 178 THR B CA 1
ATOM 3645 C C . THR B 1 178 ? -10.844 13.953 -11.891 1 97.5 178 THR B C 1
ATOM 3647 O O . THR B 1 178 ? -9.781 13.328 -11.844 1 97.5 178 THR B O 1
ATOM 3650 N N . ALA B 1 179 ? -10.938 15.102 -12.484 1 96.12 179 ALA B N 1
ATOM 3651 C CA . ALA B 1 179 ? -9.812 15.695 -13.203 1 96.12 179 ALA B CA 1
ATOM 3652 C C . ALA B 1 179 ? -8.891 16.453 -12.242 1 96.12 179 ALA B C 1
ATOM 3654 O O . ALA B 1 179 ? -9.359 17.094 -11.305 1 96.12 179 ALA B O 1
ATOM 3655 N N . VAL B 1 180 ? -7.664 16.375 -12.547 1 93.19 180 VAL B N 1
ATOM 3656 C CA . VAL B 1 180 ? -6.695 17.156 -11.789 1 93.19 180 VAL B CA 1
ATOM 3657 C C . VAL B 1 180 ? -7.051 18.641 -11.867 1 93.19 180 VAL B C 1
ATOM 3659 O O . VAL B 1 180 ? -7.344 19.141 -12.953 1 93.19 180 VAL B O 1
ATOM 3662 N N . GLY B 1 181 ? -7.074 19.234 -10.719 1 94.56 181 GLY B N 1
ATOM 3663 C CA . GLY B 1 181 ? -7.363 20.656 -10.664 1 94.56 181 GLY B CA 1
ATOM 3664 C C . GLY B 1 181 ? -8.844 20.953 -10.5 1 94.56 181 GLY B C 1
ATOM 3665 O O . GLY B 1 181 ? -9.219 22.078 -10.18 1 94.56 181 GLY B O 1
ATOM 3666 N N . ALA B 1 182 ? -9.656 19.969 -10.656 1 97.12 182 ALA B N 1
ATOM 3667 C CA . ALA B 1 182 ? -11.086 20.172 -10.484 1 97.12 182 ALA B CA 1
ATOM 3668 C C . ALA B 1 182 ? -11.445 20.375 -9.016 1 97.12 182 ALA B C 1
ATOM 3670 O O . ALA B 1 182 ? -10.719 19.922 -8.125 1 97.12 182 ALA B O 1
ATOM 3671 N N . HIS B 1 183 ? -12.492 21.125 -8.781 1 97.5 183 HIS B N 1
ATOM 3672 C CA . HIS B 1 183 ? -12.992 21.344 -7.43 1 97.5 183 HIS B CA 1
ATOM 3673 C C . HIS B 1 183 ? -14.516 21.297 -7.391 1 97.5 183 HIS B C 1
ATOM 3675 O O . HIS B 1 183 ? -15.18 21.531 -8.406 1 97.5 183 HIS B O 1
ATOM 3681 N N . ALA B 1 184 ? -15.047 20.938 -6.281 1 98.5 184 ALA B N 1
ATOM 3682 C CA . ALA B 1 184 ? -16.484 20.844 -6.051 1 98.5 184 ALA B CA 1
ATOM 3683 C C . ALA B 1 184 ? -16.828 21.141 -4.594 1 98.5 184 ALA B C 1
ATOM 3685 O O . ALA B 1 184 ? -16 20.922 -3.699 1 98.5 184 ALA B O 1
ATOM 3686 N N . ALA B 1 185 ? -18 21.625 -4.355 1 98.38 185 ALA B N 1
ATOM 3687 C CA . ALA B 1 185 ? -18.453 21.938 -3.002 1 98.38 185 ALA B CA 1
ATOM 3688 C C . ALA B 1 185 ? -18.734 20.656 -2.221 1 98.38 185 ALA B C 1
ATOM 3690 O O . ALA B 1 185 ? -19.281 19.703 -2.77 1 98.38 185 ALA B O 1
ATOM 3691 N N . THR B 1 186 ? -18.406 20.688 -0.992 1 98.56 186 THR B N 1
ATOM 3692 C CA . THR B 1 186 ? -18.906 19.672 -0.068 1 98.56 186 THR B CA 1
ATOM 3693 C C . THR B 1 186 ? -20.312 20.016 0.414 1 98.56 186 THR B C 1
ATOM 3695 O O . THR B 1 186 ? -20.797 21.125 0.195 1 98.56 186 THR B O 1
ATOM 3698 N N . ASP B 1 187 ? -20.953 19.078 1.063 1 98.44 187 ASP B N 1
ATOM 3699 C CA . ASP B 1 187 ? -22.078 19.438 1.92 1 98.44 187 ASP B CA 1
ATOM 3700 C C . ASP B 1 187 ? -21.594 20.141 3.191 1 98.44 187 ASP B C 1
ATOM 3702 O O . ASP B 1 187 ? -20.391 20.25 3.426 1 98.44 187 ASP B O 1
ATOM 3706 N N . PRO B 1 188 ? -22.594 20.719 3.969 1 98.69 188 PRO B N 1
ATOM 3707 C CA . PRO B 1 188 ? -22.172 21.312 5.234 1 98.69 188 PRO B CA 1
ATOM 3708 C C . PRO B 1 188 ? -21.25 20.391 6.047 1 98.69 188 PRO B C 1
ATOM 3710 O O . PRO B 1 188 ? -21.484 19.172 6.094 1 98.69 188 PRO B O 1
ATOM 3713 N N . LEU B 1 189 ? -20.25 20.969 6.586 1 98.81 189 LEU B N 1
ATOM 3714 C CA . LEU B 1 189 ? -19.297 20.203 7.391 1 98.81 189 LEU B CA 1
ATOM 3715 C C . LEU B 1 189 ? -19.5 20.484 8.875 1 98.81 189 LEU B C 1
ATOM 3717 O O . LEU B 1 189 ? -19.375 21.625 9.312 1 98.81 189 LEU B O 1
ATOM 3721 N N . ASP B 1 190 ? -19.844 19.453 9.57 1 98.75 190 ASP B N 1
ATOM 3722 C CA . ASP B 1 190 ? -19.938 19.469 11.023 1 98.75 190 ASP B CA 1
ATOM 3723 C C . ASP B 1 190 ? -18.953 18.484 11.656 1 98.75 190 ASP B C 1
ATOM 3725 O O . ASP B 1 190 ? -19.141 17.281 11.578 1 98.75 190 ASP B O 1
ATOM 3729 N N . PHE B 1 191 ? -17.969 19.016 12.375 1 98.81 191 PHE B N 1
ATOM 3730 C CA . PHE B 1 191 ? -16.875 18.188 12.867 1 98.81 191 PHE B CA 1
ATOM 3731 C C . PHE B 1 191 ? -17.125 17.766 14.305 1 98.81 191 PHE B C 1
ATOM 3733 O O . PHE B 1 191 ? -16.25 17.156 14.938 1 98.81 191 PHE B O 1
ATOM 3740 N N . THR B 1 192 ? -18.281 18 14.828 1 98.44 192 THR B N 1
ATOM 3741 C CA . THR B 1 192 ? -18.562 17.719 16.234 1 98.44 192 THR B CA 1
ATOM 3742 C C . THR B 1 192 ? -18.391 16.234 16.531 1 98.44 192 THR B C 1
ATOM 3744 O O . THR B 1 192 ? -17.75 15.859 17.516 1 98.44 192 THR B O 1
ATOM 3747 N N . SER B 1 193 ? -18.938 15.375 15.703 1 98.62 193 SER B N 1
ATOM 3748 C CA . SER B 1 193 ? -18.828 13.938 15.914 1 98.62 193 SER B CA 1
ATOM 3749 C C . SER B 1 193 ? -17.391 13.469 15.766 1 98.62 193 SER B C 1
ATOM 3751 O O . SER B 1 193 ? -16.969 12.531 16.453 1 98.62 193 SER B O 1
ATOM 3753 N N . LEU B 1 194 ? -16.672 14.078 14.898 1 98.88 194 LEU B N 1
ATOM 3754 C CA . LEU B 1 194 ? -15.266 13.719 14.711 1 98.88 194 LEU B CA 1
ATOM 3755 C C . LEU B 1 194 ? -14.445 14.086 15.945 1 98.88 194 LEU B C 1
ATOM 3757 O O . LEU B 1 194 ? -13.586 13.32 16.375 1 98.88 194 LEU B O 1
ATOM 3761 N N . SER B 1 195 ? -14.68 15.266 16.453 1 98.81 195 SER B N 1
ATOM 3762 C CA . SER B 1 195 ? -14.008 15.695 17.672 1 98.81 195 SER B CA 1
ATOM 3763 C C . SER B 1 195 ? -14.297 14.742 18.828 1 98.81 195 SER B C 1
ATOM 3765 O O . SER B 1 195 ? -13.391 14.391 19.594 1 98.81 195 SER B O 1
ATOM 3767 N N . SER B 1 196 ? -15.555 14.359 18.906 1 98.75 196 SER B N 1
ATOM 3768 C CA . SER B 1 196 ? -15.938 13.398 19.938 1 98.75 196 SER B CA 1
ATOM 3769 C C . SER B 1 196 ? -15.242 12.055 19.734 1 98.75 196 SER B C 1
ATOM 3771 O O . SER B 1 196 ? -14.805 11.414 20.688 1 98.75 196 SER B O 1
ATOM 3773 N N . HIS B 1 197 ? -15.195 11.641 18.531 1 98.88 197 HIS B N 1
ATOM 3774 C CA . HIS B 1 197 ? -14.508 10.398 18.188 1 98.88 197 HIS B CA 1
ATOM 3775 C C . HIS B 1 197 ? -13.055 10.43 18.625 1 98.88 197 HIS B C 1
ATOM 3777 O O . HIS B 1 197 ? -12.57 9.477 19.25 1 98.88 197 HIS B O 1
ATOM 3783 N N . LEU B 1 198 ? -12.352 11.477 18.312 1 98.94 198 LEU B N 1
ATOM 3784 C CA . LEU B 1 198 ? -10.961 11.633 18.734 1 98.94 198 LEU B CA 1
ATOM 3785 C C . LEU B 1 198 ? -10.836 11.578 20.25 1 98.94 198 LEU B C 1
ATOM 3787 O O . LEU B 1 198 ? -9.984 10.875 20.781 1 98.94 198 LEU B O 1
ATOM 3791 N N . ALA B 1 199 ? -11.68 12.289 20.922 1 98.81 199 ALA B N 1
ATOM 3792 C CA . ALA B 1 199 ? -11.617 12.398 22.375 1 98.81 199 ALA B CA 1
ATOM 3793 C C . ALA B 1 199 ? -11.781 11.031 23.047 1 98.81 199 ALA B C 1
ATOM 3795 O O . ALA B 1 199 ? -11.234 10.789 24.125 1 98.81 199 ALA B O 1
ATOM 3796 N N . LYS B 1 200 ? -12.469 10.117 22.391 1 98.75 200 LYS B N 1
ATOM 3797 C CA . LYS B 1 200 ? -12.773 8.812 22.969 1 98.75 200 LYS B CA 1
ATOM 3798 C C . LYS B 1 200 ? -11.75 7.766 22.531 1 98.75 200 LYS B C 1
ATOM 3800 O O . LYS B 1 200 ? -11.852 6.598 22.906 1 98.75 200 LYS B O 1
ATOM 3805 N N . SER B 1 201 ? -10.789 8.211 21.781 1 98.81 201 SER B N 1
ATOM 3806 C CA . SER B 1 201 ? -9.844 7.266 21.203 1 98.81 201 SER B CA 1
ATOM 3807 C C . SER B 1 201 ? -8.492 7.336 21.906 1 98.81 201 SER B C 1
ATOM 3809 O O . SER B 1 201 ? -8.203 8.305 22.609 1 98.81 201 SER B O 1
ATOM 3811 N N . THR B 1 202 ? -7.715 6.215 21.781 1 98.69 202 THR B N 1
ATOM 3812 C CA . THR B 1 202 ? -6.281 6.266 22.047 1 98.69 202 THR B CA 1
ATOM 3813 C C . THR B 1 202 ? -5.539 6.945 20.891 1 98.69 202 THR B C 1
ATOM 3815 O O . THR B 1 202 ? -5.801 6.656 19.719 1 98.69 202 THR B O 1
ATOM 3818 N N . ILE B 1 203 ? -4.676 7.863 21.266 1 98.88 203 ILE B N 1
ATOM 3819 C CA . ILE B 1 203 ? -3.891 8.562 20.25 1 98.88 203 ILE B CA 1
ATOM 3820 C C . ILE B 1 203 ? -2.432 8.117 20.344 1 98.88 203 ILE B C 1
ATOM 3822 O O . ILE B 1 203 ? -1.834 8.125 21.422 1 98.88 203 ILE B O 1
ATOM 3826 N N . TYR B 1 204 ? -1.866 7.758 19.25 1 98.88 204 TYR B N 1
ATOM 3827 C CA . TYR B 1 204 ? -0.45 7.422 19.156 1 98.88 204 TYR B CA 1
ATOM 3828 C C . TYR B 1 204 ? 0.363 8.617 18.656 1 98.88 204 TYR B C 1
ATOM 3830 O O . TYR B 1 204 ? 0.058 9.203 17.625 1 98.88 204 TYR B O 1
ATOM 3838 N N . GLN B 1 205 ? 1.375 8.938 19.422 1 98.75 205 GLN B N 1
ATOM 3839 C CA . GLN B 1 205 ? 2.133 10.141 19.109 1 98.75 205 GLN B CA 1
ATOM 3840 C C . GLN B 1 205 ? 3.596 9.812 18.828 1 98.75 205 GLN B C 1
ATOM 3842 O O . GLN B 1 205 ? 4.168 8.914 19.453 1 98.75 205 GLN B O 1
ATOM 3847 N N . TYR B 1 206 ? 4.188 10.5 17.922 1 98.5 206 TYR B N 1
ATOM 3848 C CA . TYR B 1 206 ? 5.613 10.453 17.641 1 98.5 206 TYR B CA 1
ATOM 3849 C C . TYR B 1 206 ? 6.059 11.68 16.859 1 98.5 206 TYR B C 1
ATOM 3851 O O . TYR B 1 206 ? 5.223 12.43 16.344 1 98.5 206 TYR B O 1
ATOM 3859 N N . SER B 1 207 ? 7.32 11.992 16.891 1 98.25 207 SER B N 1
ATOM 3860 C CA . SER B 1 207 ? 7.902 13.031 16.047 1 98.25 207 SER B CA 1
ATOM 3861 C C . SER B 1 207 ? 8.383 12.469 14.711 1 98.25 207 SER B C 1
ATOM 3863 O O . SER B 1 207 ? 9.258 11.602 14.68 1 98.25 207 SER B O 1
ATOM 3865 N N . GLY B 1 208 ? 7.758 12.891 13.688 1 98.44 208 GLY B N 1
ATOM 3866 C CA . GLY B 1 208 ? 8.086 12.367 12.367 1 98.44 208 GLY B CA 1
ATOM 3867 C C . GLY B 1 208 ? 8.281 13.453 11.328 1 98.44 208 GLY B C 1
ATOM 3868 O O . GLY B 1 208 ? 8.828 14.516 11.625 1 98.44 208 GLY B O 1
ATOM 3869 N N . SER B 1 209 ? 7.953 13.18 10.102 1 98.5 209 SER B N 1
ATOM 3870 C CA . SER B 1 209 ? 8.078 14.086 8.969 1 98.5 209 SER B CA 1
ATOM 3871 C C . SER B 1 209 ? 6.773 14.195 8.188 1 98.5 209 SER B C 1
ATOM 3873 O O . SER B 1 209 ? 5.812 13.477 8.484 1 98.5 209 SER B O 1
ATOM 3875 N N . LEU B 1 210 ? 6.77 15.07 7.234 1 97.5 210 LEU B N 1
ATOM 3876 C CA . LEU B 1 210 ? 5.77 14.969 6.18 1 97.5 210 LEU B CA 1
ATOM 3877 C C . LEU B 1 210 ? 5.879 13.641 5.449 1 97.5 210 LEU B C 1
ATOM 3879 O O . LEU B 1 210 ? 6.965 13.062 5.367 1 97.5 210 LEU B O 1
ATOM 3883 N N . THR B 1 211 ? 4.723 13.211 4.895 1 98.5 211 THR B N 1
ATOM 3884 C CA . THR B 1 211 ? 4.734 11.938 4.172 1 98.5 211 THR B CA 1
ATOM 3885 C C . THR B 1 211 ? 4.934 12.172 2.676 1 98.5 211 THR B C 1
ATOM 3887 O O . THR B 1 211 ? 4.902 11.227 1.886 1 98.5 211 THR B O 1
ATOM 3890 N N . THR B 1 212 ? 5.059 13.383 2.281 1 97.25 212 THR B N 1
ATOM 3891 C CA . THR B 1 212 ? 5.34 13.797 0.911 1 97.25 212 THR B CA 1
ATOM 3892 C C . THR B 1 212 ? 6.512 14.773 0.869 1 97.25 212 THR B C 1
ATOM 3894 O O . THR B 1 212 ? 6.918 15.305 1.902 1 97.25 212 THR B O 1
ATOM 3897 N N . PRO B 1 213 ? 7.094 14.898 -0.291 1 96.25 213 PRO B N 1
ATOM 3898 C CA . PRO B 1 213 ? 8.203 15.852 -0.374 1 96.25 213 PRO B CA 1
ATOM 3899 C C . PRO B 1 213 ? 7.848 17.234 0.186 1 96.25 213 PRO B C 1
ATOM 3901 O O . PRO B 1 213 ? 6.707 17.672 0.057 1 96.25 213 PRO B O 1
ATOM 3904 N N . PRO B 1 214 ? 8.836 17.828 0.824 1 96.25 214 PRO B N 1
ATOM 3905 C CA . PRO B 1 214 ? 10.258 17.5 0.884 1 96.25 214 PRO B CA 1
ATOM 3906 C C . PRO B 1 214 ? 10.602 16.578 2.053 1 96.25 214 PRO B C 1
ATOM 3908 O O . PRO B 1 214 ? 11.773 16.406 2.393 1 96.25 214 PRO B O 1
ATOM 3911 N N . CYS B 1 215 ? 9.648 16.031 2.721 1 97.5 215 CYS B N 1
ATOM 3912 C CA . CYS B 1 215 ? 9.828 15.07 3.807 1 97.5 215 CYS B CA 1
ATOM 3913 C C . CYS B 1 215 ? 10.438 15.742 5.031 1 97.5 215 CYS B C 1
ATOM 3915 O O . CYS B 1 215 ? 11.258 15.148 5.73 1 97.5 215 CYS B O 1
ATOM 3917 N N . THR B 1 216 ? 9.961 16.969 5.203 1 96 216 THR B N 1
ATOM 3918 C CA . THR B 1 216 ? 10.445 17.766 6.316 1 96 216 THR B CA 1
ATOM 3919 C C . THR B 1 216 ? 10.125 17.109 7.652 1 96 216 THR B C 1
ATOM 3921 O O . THR B 1 216 ? 9 16.656 7.871 1 96 216 THR B O 1
ATOM 3924 N N . GLU B 1 217 ? 11.133 17.109 8.578 1 97.06 217 GLU B N 1
ATOM 3925 C CA . GLU B 1 217 ? 10.984 16.438 9.859 1 97.06 217 GLU B CA 1
ATOM 3926 C C . GLU B 1 217 ? 10.484 17.391 10.938 1 97.06 217 GLU B C 1
ATOM 3928 O O . GLU B 1 217 ? 10.086 18.516 10.633 1 97.06 217 GLU B O 1
ATOM 3933 N N . SER B 1 218 ? 10.297 16.891 12.164 1 96.31 218 SER B N 1
ATOM 3934 C CA . SER B 1 218 ? 9.812 17.625 13.328 1 96.31 218 SER B CA 1
ATOM 3935 C C . SER B 1 218 ? 8.32 17.906 13.234 1 96.31 218 SER B C 1
ATOM 3937 O O . SER B 1 218 ? 7.859 19 13.586 1 96.31 218 SER B O 1
ATOM 3939 N N . ILE B 1 219 ? 7.656 17.016 12.656 1 97.38 219 ILE B N 1
ATOM 3940 C CA . ILE B 1 219 ? 6.199 17.047 12.641 1 97.38 219 ILE B CA 1
ATOM 3941 C C . ILE B 1 219 ? 5.648 16.266 13.828 1 97.38 219 ILE B C 1
ATOM 3943 O O . ILE B 1 219 ? 6.031 15.117 14.047 1 97.38 219 ILE B O 1
ATOM 3947 N N . ALA B 1 220 ? 4.801 16.891 14.602 1 97.94 220 ALA B N 1
ATOM 3948 C CA . ALA B 1 220 ? 4.129 16.172 15.68 1 97.94 220 ALA B CA 1
ATOM 3949 C C . ALA B 1 220 ? 2.961 15.344 15.156 1 97.94 220 ALA B C 1
ATOM 3951 O O . ALA B 1 220 ? 1.901 15.891 14.828 1 97.94 220 ALA B O 1
ATOM 3952 N N . TRP B 1 221 ? 3.131 14.055 15.148 1 98.75 221 TRP B N 1
ATOM 3953 C CA . TRP B 1 221 ? 2.102 13.164 14.625 1 98.75 221 TRP B CA 1
ATOM 3954 C C . TRP B 1 221 ? 1.189 12.672 15.742 1 98.75 221 TRP B C 1
ATOM 3956 O O . TRP B 1 221 ? 1.66 12.32 16.828 1 98.75 221 TRP B O 1
ATOM 3966 N N . ASN B 1 222 ? -0.043 12.641 15.445 1 98.94 222 ASN B N 1
ATOM 3967 C CA . ASN B 1 222 ? -1.11 12.078 16.266 1 98.94 222 ASN B CA 1
ATOM 3968 C C . ASN B 1 222 ? -1.998 11.133 15.453 1 98.94 222 ASN B C 1
ATOM 3970 O O . ASN B 1 222 ? -2.902 11.586 14.75 1 98.94 222 ASN B O 1
ATOM 3974 N N . VAL B 1 223 ? -1.745 9.867 15.562 1 98.94 223 VAL B N 1
ATOM 3975 C CA . VAL B 1 223 ? -2.533 8.883 14.828 1 98.94 223 VAL B CA 1
ATOM 3976 C C . VAL B 1 223 ? -3.658 8.352 15.719 1 98.94 223 VAL B C 1
ATOM 3978 O O . VAL B 1 223 ? -3.402 7.805 16.797 1 98.94 223 VAL B O 1
ATOM 3981 N N . VAL B 1 224 ? -4.848 8.523 15.266 1 98.94 224 VAL B N 1
ATOM 3982 C CA . VAL B 1 224 ? -6.016 8.102 16.031 1 98.94 224 VAL B CA 1
ATOM 3983 C C . VAL B 1 224 ? -6.207 6.594 15.898 1 98.94 224 VAL B C 1
ATOM 3985 O O . VAL B 1 224 ? -6.289 6.066 14.789 1 98.94 224 VAL B O 1
ATOM 3988 N N . GLY B 1 225 ? -6.332 5.918 17.031 1 98.56 225 GLY B N 1
ATOM 3989 C CA . GLY B 1 225 ? -6.297 4.465 17.062 1 98.56 225 GLY B CA 1
ATOM 3990 C C . GLY B 1 225 ? -7.57 3.824 16.547 1 98.56 225 GLY B C 1
ATOM 3991 O O . GLY B 1 225 ? -7.547 2.695 16.047 1 98.56 225 GLY B O 1
ATOM 3992 N N . THR B 1 226 ? -8.672 4.496 16.672 1 98.62 226 THR B N 1
ATOM 3993 C CA . THR B 1 226 ? -9.945 3.961 16.203 1 98.62 226 THR B CA 1
ATOM 3994 C C . THR B 1 226 ? -10.273 4.496 14.812 1 98.62 226 THR B C 1
ATOM 3996 O O . THR B 1 226 ? -10.383 5.707 14.617 1 98.62 226 THR B O 1
ATOM 3999 N N . PRO B 1 227 ? -10.539 3.65 13.867 1 98.81 227 PRO B N 1
ATOM 4000 C CA . PRO B 1 227 ? -10.781 4.109 12.5 1 98.81 227 PRO B CA 1
ATOM 4001 C C . PRO B 1 227 ? -12.172 4.715 12.312 1 98.81 227 PRO B C 1
ATOM 4003 O O . PRO B 1 227 ? -13.086 4.41 13.086 1 98.81 227 PRO B O 1
ATOM 4006 N N . LEU B 1 228 ? -12.281 5.559 11.344 1 98.94 228 LEU B N 1
ATOM 4007 C CA . LEU B 1 228 ? -13.57 6.008 10.828 1 98.94 228 LEU B CA 1
ATOM 4008 C C . LEU B 1 228 ? -14.148 4.996 9.844 1 98.94 228 LEU B C 1
ATOM 4010 O O . LEU B 1 228 ? -13.461 4.051 9.445 1 98.94 228 LEU B O 1
ATOM 4014 N N . ASN B 1 229 ? -15.422 5.277 9.492 1 98.88 229 ASN B N 1
ATOM 4015 C CA . ASN B 1 229 ? -16.094 4.34 8.602 1 98.88 229 ASN B CA 1
ATOM 4016 C C . ASN B 1 229 ? -16.469 4.992 7.273 1 98.88 229 ASN B C 1
ATOM 4018 O O . ASN B 1 229 ? -16.875 6.152 7.238 1 98.88 229 ASN B O 1
ATOM 4022 N N . ILE B 1 230 ? -16.312 4.207 6.191 1 98.94 230 ILE B N 1
ATOM 4023 C CA . ILE B 1 230 ? -16.734 4.629 4.859 1 98.94 230 ILE B CA 1
ATOM 4024 C C . ILE B 1 230 ? -17.422 3.471 4.145 1 98.94 230 ILE B C 1
ATOM 4026 O O . ILE B 1 230 ? -16.969 2.326 4.219 1 98.94 230 ILE B O 1
ATOM 4030 N N . ASP B 1 231 ? -18.484 3.744 3.459 1 98.69 231 ASP B N 1
ATOM 4031 C CA . ASP B 1 231 ? -19.188 2.666 2.77 1 98.69 231 ASP B CA 1
ATOM 4032 C C . ASP B 1 231 ? -18.484 2.295 1.468 1 98.69 231 ASP B C 1
ATOM 4034 O O . ASP B 1 231 ? -17.594 3.021 1.005 1 98.69 231 ASP B O 1
ATOM 4038 N N . ILE B 1 232 ? -18.859 1.209 0.877 1 98.56 232 ILE B N 1
ATOM 4039 C CA . ILE B 1 232 ? -18.203 0.633 -0.289 1 98.56 232 ILE B CA 1
ATOM 4040 C C . ILE B 1 232 ? -18.281 1.61 -1.46 1 98.56 232 ILE B C 1
ATOM 4042 O O . ILE B 1 232 ? -17.281 1.843 -2.148 1 98.56 232 ILE B O 1
ATOM 4046 N N . THR B 1 233 ? -19.406 2.166 -1.674 1 98.31 233 THR B N 1
ATOM 4047 C CA . THR B 1 233 ? -19.625 3.033 -2.828 1 98.31 233 THR B CA 1
ATOM 4048 C C . THR B 1 233 ? -18.719 4.262 -2.756 1 98.31 233 THR B C 1
ATOM 4050 O O . THR B 1 233 ? -18.031 4.59 -3.723 1 98.31 233 THR B O 1
ATOM 4053 N N . THR B 1 234 ? -18.781 4.949 -1.581 1 98.62 234 THR B N 1
ATOM 4054 C CA . THR B 1 234 ? -17.969 6.145 -1.401 1 98.62 234 THR B CA 1
ATOM 4055 C C . THR B 1 234 ? -16.484 5.797 -1.488 1 98.62 234 THR B C 1
ATOM 4057 O O . THR B 1 234 ? -15.711 6.512 -2.131 1 98.62 234 THR B O 1
ATOM 4060 N N . TYR B 1 235 ? -16.109 4.68 -0.903 1 98.88 235 TYR B N 1
ATOM 4061 C CA . TYR B 1 235 ? -14.734 4.223 -0.933 1 98.88 235 TYR B CA 1
ATOM 4062 C C . TYR B 1 235 ? -14.258 4.012 -2.365 1 98.88 235 TYR B C 1
ATOM 4064 O O . TYR B 1 235 ? -13.211 4.539 -2.764 1 98.88 235 TYR B O 1
ATOM 4072 N N . LYS B 1 236 ? -14.953 3.283 -3.117 1 98.69 236 LYS B N 1
ATOM 4073 C CA . LYS B 1 236 ? -14.555 2.951 -4.48 1 98.69 236 LYS B CA 1
ATOM 4074 C C . LYS B 1 236 ? -14.445 4.207 -5.344 1 98.69 236 LYS B C 1
ATOM 4076 O O . LYS B 1 236 ? -13.547 4.312 -6.184 1 98.69 236 LYS B O 1
ATOM 4081 N N . LYS B 1 237 ? -15.375 5.141 -5.176 1 98.38 237 LYS B N 1
ATOM 4082 C CA . LYS B 1 237 ? -15.32 6.391 -5.934 1 98.38 237 LYS B CA 1
ATOM 4083 C C . LYS B 1 237 ? -14.062 7.184 -5.59 1 98.38 237 LYS B C 1
ATOM 4085 O O . LYS B 1 237 ? -13.344 7.633 -6.484 1 98.38 237 LYS B O 1
ATOM 4090 N N . ALA B 1 238 ? -13.828 7.34 -4.312 1 98.69 238 ALA B N 1
ATOM 4091 C CA . ALA B 1 238 ? -12.656 8.094 -3.873 1 98.69 238 ALA B CA 1
ATOM 4092 C C . ALA B 1 238 ? -11.367 7.441 -4.352 1 98.69 238 ALA B C 1
ATOM 4094 O O . ALA B 1 238 ? -10.484 8.109 -4.898 1 98.69 238 ALA B O 1
ATOM 4095 N N . LYS B 1 239 ? -11.273 6.145 -4.16 1 98.69 239 LYS B N 1
ATOM 4096 C CA . LYS B 1 239 ? -10.102 5.383 -4.574 1 98.69 239 LYS B CA 1
ATOM 4097 C C . LYS B 1 239 ? -9.906 5.453 -6.086 1 98.69 239 LYS B C 1
ATOM 4099 O O . LYS B 1 239 ? -8.773 5.574 -6.562 1 98.69 239 LYS B O 1
ATOM 4104 N N . GLY B 1 240 ? -11.008 5.352 -6.809 1 98.25 240 GLY B N 1
ATOM 4105 C CA . GLY B 1 240 ? -10.93 5.402 -8.258 1 98.25 240 GLY B CA 1
ATOM 4106 C C . GLY B 1 240 ? -10.391 6.723 -8.781 1 98.25 240 GLY B C 1
ATOM 4107 O O . GLY B 1 240 ? -9.805 6.773 -9.867 1 98.25 240 GLY B O 1
ATOM 4108 N N . ILE B 1 241 ? -10.562 7.73 -8.008 1 98.31 241 ILE B N 1
ATOM 4109 C CA . ILE B 1 241 ? -10.094 9.062 -8.391 1 98.31 241 ILE B CA 1
ATOM 4110 C C . ILE B 1 241 ? -8.656 9.258 -7.922 1 98.31 241 ILE B C 1
ATOM 4112 O O . ILE B 1 241 ? -7.801 9.719 -8.688 1 98.31 241 ILE B O 1
ATOM 4116 N N . MET B 1 242 ? -8.383 8.852 -6.711 1 98.25 242 MET B N 1
ATOM 4117 C CA . MET B 1 242 ? -7.059 9.094 -6.137 1 98.25 242 MET B CA 1
ATOM 4118 C C . MET B 1 242 ? -6.062 8.039 -6.605 1 98.25 242 MET B C 1
ATOM 4120 O O . MET B 1 242 ? -4.855 8.289 -6.641 1 98.25 242 MET B O 1
ATOM 4124 N N . LYS B 1 243 ? -6.637 6.863 -6.91 1 97.75 243 LYS B N 1
ATOM 4125 C CA . LYS B 1 243 ? -5.828 5.734 -7.367 1 97.75 243 LYS B CA 1
ATOM 4126 C C . LYS B 1 243 ? -4.91 5.23 -6.258 1 97.75 243 LYS B C 1
ATOM 4128 O O . LYS B 1 243 ? -5.379 4.691 -5.254 1 97.75 243 LYS B O 1
ATOM 4133 N N . PHE B 1 244 ? -3.658 5.371 -6.293 1 98.44 244 PHE B N 1
ATOM 4134 C CA . PHE B 1 244 ? -2.689 5.039 -5.258 1 98.44 244 PHE B CA 1
ATOM 4135 C C . PHE B 1 244 ? -1.822 6.246 -4.918 1 98.44 244 PHE B C 1
ATOM 4137 O O . PHE B 1 244 ? -1.105 6.762 -5.777 1 98.44 244 PHE B O 1
ATOM 4144 N N . ASN B 1 245 ? -1.865 6.664 -3.65 1 98.25 245 ASN B N 1
ATOM 4145 C CA . ASN B 1 245 ? -1.071 7.824 -3.264 1 98.25 245 ASN B CA 1
ATOM 4146 C C . ASN B 1 245 ? -0.528 7.684 -1.844 1 98.25 245 ASN B C 1
ATOM 4148 O O . ASN B 1 245 ? -0.642 8.609 -1.037 1 98.25 245 ASN B O 1
ATOM 4152 N N . SER B 1 246 ? 0.126 6.617 -1.587 1 98.38 246 SER B N 1
ATOM 4153 C CA . SER B 1 246 ? 0.632 6.281 -0.26 1 98.38 246 SER B CA 1
ATOM 4154 C C . SER B 1 246 ? 2.141 6.059 -0.283 1 98.38 246 SER B C 1
ATOM 4156 O O . SER B 1 246 ? 2.666 5.434 -1.206 1 98.38 246 SER B O 1
ATOM 4158 N N . ARG B 1 247 ? 2.84 6.59 0.692 1 98.12 247 ARG B N 1
ATOM 4159 C CA . ARG B 1 247 ? 4.266 6.344 0.88 1 98.12 247 ARG B CA 1
ATOM 4160 C C . ARG B 1 247 ? 4.496 5.07 1.687 1 98.12 247 ARG B C 1
ATOM 4162 O O . ARG B 1 247 ? 3.693 4.723 2.557 1 98.12 247 ARG B O 1
ATOM 4169 N N . TYR B 1 248 ? 5.551 4.332 1.424 1 97.56 248 TYR B N 1
ATOM 4170 C CA . TYR B 1 248 ? 5.902 3.154 2.209 1 97.56 248 TYR B CA 1
ATOM 4171 C C . TYR B 1 248 ? 6.188 3.529 3.658 1 97.56 248 TYR B C 1
ATOM 4173 O O . TYR B 1 248 ? 6.605 4.652 3.945 1 97.56 248 TYR B O 1
ATOM 4181 N N . THR B 1 249 ? 5.988 2.621 4.551 1 98.06 249 THR B N 1
ATOM 4182 C CA . THR B 1 249 ? 6.305 2.873 5.953 1 98.06 249 THR B CA 1
ATOM 4183 C C . THR B 1 249 ? 7.809 3.045 6.148 1 98.06 249 THR B C 1
ATOM 4185 O O . THR B 1 249 ? 8.609 2.346 5.516 1 98.06 249 THR B O 1
ATOM 4188 N N . GLN B 1 250 ? 8.109 3.891 7.027 1 97.75 250 GLN B N 1
ATOM 4189 C CA . GLN B 1 250 ? 9.492 4.223 7.348 1 97.75 250 GLN B CA 1
ATOM 4190 C C . GLN B 1 250 ? 9.992 3.406 8.531 1 97.75 250 GLN B C 1
ATOM 4192 O O . GLN B 1 250 ? 9.242 2.619 9.117 1 97.75 250 GLN B O 1
ATOM 4197 N N . ASN B 1 251 ? 11.281 3.568 8.836 1 97.06 251 ASN B N 1
ATOM 4198 C CA . ASN B 1 251 ? 11.891 2.93 10 1 97.06 251 ASN B CA 1
ATOM 4199 C C . ASN B 1 251 ? 11.367 3.535 11.305 1 97.06 251 ASN B C 1
ATOM 4201 O O . ASN B 1 251 ? 10.68 4.559 11.289 1 97.06 251 ASN B O 1
ATOM 4205 N N . THR B 1 252 ? 11.68 2.883 12.406 1 96 252 THR B N 1
ATOM 4206 C CA . THR B 1 252 ? 11.422 3.496 13.703 1 96 252 THR B CA 1
ATOM 4207 C C . THR B 1 252 ? 12.047 4.887 13.781 1 96 252 THR B C 1
ATOM 4209 O O . THR B 1 252 ? 13.195 5.078 13.375 1 96 252 THR B O 1
ATOM 4212 N N . PRO B 1 253 ? 11.258 5.848 14.281 1 97.25 253 PRO B N 1
ATOM 4213 C CA . PRO B 1 253 ? 11.836 7.191 14.375 1 97.25 253 PRO B CA 1
ATOM 4214 C C . PRO B 1 253 ? 13.164 7.207 15.125 1 97.25 253 PRO B C 1
ATOM 4216 O O . PRO B 1 253 ? 13.289 6.594 16.188 1 97.25 253 PRO B O 1
ATOM 4219 N N . GLY B 1 254 ? 14.133 7.906 14.555 1 97.44 254 GLY B N 1
ATOM 4220 C CA . GLY B 1 254 ? 15.461 7.977 15.141 1 97.44 254 GLY B CA 1
ATOM 4221 C C . GLY B 1 254 ? 16.438 6.992 14.523 1 97.44 254 GLY B C 1
ATOM 4222 O O . GLY B 1 254 ? 17.656 7.121 14.703 1 97.44 254 GLY B O 1
ATOM 4223 N N . GLN B 1 255 ? 15.961 6.027 13.828 1 96.5 255 GLN B N 1
ATOM 4224 C CA . GLN B 1 255 ? 16.812 5.027 13.203 1 96.5 255 GLN B CA 1
ATOM 4225 C C . GLN B 1 255 ? 17.141 5.418 11.766 1 96.5 255 GLN B C 1
ATOM 4227 O O . GLN B 1 255 ? 16.516 6.316 11.195 1 96.5 255 GLN B O 1
ATOM 4232 N N . MET B 1 256 ? 18.062 4.715 11.148 1 96.31 256 MET B N 1
ATOM 4233 C CA . MET B 1 256 ? 18.547 5 9.805 1 96.31 256 MET B CA 1
ATOM 4234 C C . MET B 1 256 ? 17.406 4.938 8.797 1 96.31 256 MET B C 1
ATOM 4236 O O . MET B 1 256 ? 16.562 4.039 8.859 1 96.31 256 MET B O 1
ATOM 4240 N N . ASN B 1 257 ? 17.453 5.84 7.879 1 97.5 257 ASN B N 1
ATOM 4241 C CA . ASN B 1 257 ? 16.484 5.836 6.797 1 97.5 257 ASN B CA 1
ATOM 4242 C C . ASN B 1 257 ? 16.531 4.535 6 1 97.5 257 ASN B C 1
ATOM 4244 O O . ASN B 1 257 ? 17.609 4.027 5.695 1 97.5 257 ASN B O 1
ATOM 4248 N N . MET B 1 258 ? 15.375 4.109 5.547 1 96.88 258 MET B N 1
ATOM 4249 C CA . MET B 1 258 ? 15.273 2.822 4.863 1 96.88 258 MET B CA 1
ATOM 4250 C C . MET B 1 258 ? 16.062 2.846 3.553 1 96.88 258 MET B C 1
ATOM 4252 O O . MET B 1 258 ? 16.672 1.849 3.18 1 96.88 258 MET B O 1
ATOM 4256 N N . LEU B 1 259 ? 15.953 3.938 2.807 1 97.56 259 LEU B N 1
ATOM 4257 C CA . LEU B 1 259 ? 16.641 4.051 1.524 1 97.56 259 LEU B CA 1
ATOM 4258 C C . LEU B 1 259 ? 18.141 4.184 1.724 1 97.56 259 LEU B C 1
ATOM 4260 O O . LEU B 1 259 ? 18.922 3.697 0.906 1 97.56 259 LEU B O 1
ATOM 4264 N N . GLU B 1 260 ? 18.516 4.898 2.766 1 96.62 260 GLU B N 1
ATOM 4265 C CA . GLU B 1 260 ? 19.938 4.965 3.104 1 96.62 260 GLU B CA 1
ATOM 4266 C C . GLU B 1 260 ? 20.5 3.58 3.418 1 96.62 260 GLU B C 1
ATOM 4268 O O . GLU B 1 260 ? 21.578 3.217 2.941 1 96.62 260 GLU B O 1
ATOM 4273 N N . ASN B 1 261 ? 19.766 2.85 4.207 1 96.44 261 ASN B N 1
ATOM 4274 C CA . ASN B 1 261 ? 20.188 1.485 4.504 1 96.44 261 ASN B CA 1
ATOM 4275 C C . ASN B 1 261 ? 20.281 0.639 3.236 1 96.44 261 ASN B C 1
ATOM 4277 O O . ASN B 1 261 ? 21.219 -0.135 3.066 1 96.44 261 ASN B O 1
ATOM 4281 N N . ALA B 1 262 ? 19.281 0.777 2.416 1 96.75 262 ALA B N 1
ATOM 4282 C CA . ALA B 1 262 ? 19.281 0.036 1.156 1 96.75 262 ALA B CA 1
ATOM 4283 C C . ALA B 1 262 ? 20.516 0.372 0.318 1 96.75 262 ALA B C 1
ATOM 4285 O O . ALA B 1 262 ? 21.125 -0.517 -0.274 1 96.75 262 ALA B O 1
ATOM 4286 N N . MET B 1 263 ? 20.812 1.614 0.277 1 95.44 263 MET B N 1
ATOM 4287 C CA . MET B 1 263 ? 21.969 2.064 -0.492 1 95.44 263 MET B CA 1
ATOM 4288 C C . MET B 1 263 ? 23.266 1.442 0.044 1 95.44 263 MET B C 1
ATOM 4290 O O . MET B 1 263 ? 24.062 0.898 -0.721 1 95.44 263 MET B O 1
ATOM 4294 N N . VAL B 1 264 ? 23.484 1.526 1.347 1 94.62 264 VAL B N 1
ATOM 4295 C CA . VAL B 1 264 ? 24.703 1.03 1.979 1 94.62 264 VAL B CA 1
ATOM 4296 C C . VAL B 1 264 ? 24.859 -0.463 1.7 1 94.62 264 VAL B C 1
ATOM 4298 O O . VAL B 1 264 ? 25.938 -0.921 1.318 1 94.62 264 VAL B O 1
ATOM 4301 N N . SER B 1 265 ? 23.797 -1.141 1.837 1 94 265 SER B N 1
ATOM 4302 C CA . SER B 1 265 ? 23.828 -2.584 1.632 1 94 265 SER B CA 1
ATOM 4303 C C . SER B 1 265 ? 24.047 -2.93 0.161 1 94 265 SER B C 1
ATOM 4305 O O . SER B 1 265 ? 24.766 -3.875 -0.163 1 94 265 SER B O 1
ATOM 4307 N N . LEU B 1 266 ? 23.391 -2.229 -0.719 1 94.44 266 LEU B N 1
ATOM 4308 C CA . LEU B 1 266 ? 23.484 -2.5 -2.148 1 94.44 266 LEU B CA 1
ATOM 4309 C C . LEU B 1 266 ? 24.891 -2.191 -2.67 1 94.44 266 LEU B C 1
ATOM 4311 O O . LEU B 1 266 ? 25.391 -2.885 -3.555 1 94.44 266 LEU B O 1
ATOM 4315 N N . GLN B 1 267 ? 25.5 -1.184 -2.15 1 91.88 267 GLN B N 1
ATOM 4316 C CA . GLN B 1 267 ? 26.859 -0.844 -2.516 1 91.88 267 GLN B CA 1
ATOM 4317 C C . GLN B 1 267 ? 27.812 -1.998 -2.211 1 91.88 267 GLN B C 1
ATOM 4319 O O . GLN B 1 267 ? 28.734 -2.271 -2.986 1 91.88 267 GLN B O 1
ATOM 4324 N N . LYS B 1 268 ? 27.609 -2.615 -1.147 1 90.38 268 LYS B N 1
ATOM 4325 C CA . LYS B 1 268 ? 28.438 -3.766 -0.785 1 90.38 268 LYS B CA 1
ATOM 4326 C C . LYS B 1 268 ? 28.281 -4.895 -1.803 1 90.38 268 LYS B C 1
ATOM 4328 O O . LYS B 1 268 ? 29.266 -5.52 -2.197 1 90.38 268 LYS B O 1
ATOM 4333 N N . ILE B 1 269 ? 27.109 -5.078 -2.23 1 89.56 269 ILE B N 1
ATOM 4334 C CA . ILE B 1 269 ? 26.812 -6.148 -3.178 1 89.56 269 ILE B CA 1
ATOM 4335 C C . ILE B 1 269 ? 27.438 -5.816 -4.535 1 89.56 269 ILE B C 1
ATOM 4337 O O . ILE B 1 269 ? 28.062 -6.672 -5.164 1 89.56 269 ILE B O 1
ATOM 4341 N N . VAL B 1 270 ? 27.25 -4.598 -4.992 1 88.12 270 VAL B N 1
ATOM 4342 C CA . VAL B 1 270 ? 27.766 -4.172 -6.289 1 88.12 270 VAL B CA 1
ATOM 4343 C C . VAL B 1 270 ? 29.297 -4.137 -6.254 1 88.12 270 VAL B C 1
ATOM 4345 O O . VAL B 1 270 ? 29.953 -4.52 -7.223 1 88.12 270 VAL B O 1
ATOM 4348 N N . GLY B 1 271 ? 29.844 -3.639 -5.18 1 83.06 271 GLY B N 1
ATOM 4349 C CA . GLY B 1 271 ? 31.297 -3.633 -5.02 1 83.06 271 GLY B CA 1
ATOM 4350 C C . GLY B 1 271 ? 31.906 -5.02 -5.039 1 83.06 271 GLY B C 1
ATOM 4351 O O . GLY B 1 271 ? 32.938 -5.238 -5.652 1 83.06 271 GLY B O 1
ATOM 4352 N N . ASP B 1 272 ? 31.297 -5.918 -4.422 1 76.19 272 ASP B N 1
ATOM 4353 C CA . ASP B 1 272 ? 31.75 -7.305 -4.387 1 76.19 272 ASP B CA 1
ATOM 4354 C C . ASP B 1 272 ? 31.672 -7.941 -5.773 1 76.19 272 ASP B C 1
ATOM 4356 O O . ASP B 1 272 ? 32.562 -8.727 -6.148 1 76.19 272 ASP B O 1
ATOM 4360 N N . GLN B 1 273 ? 30.766 -7.543 -6.465 1 73.88 273 GLN B N 1
ATOM 4361 C CA . GLN B 1 273 ? 30.625 -8.094 -7.809 1 73.88 273 GLN B CA 1
ATOM 4362 C C . GLN B 1 273 ? 31.703 -7.551 -8.742 1 73.88 273 GLN B C 1
ATOM 4364 O O . GLN B 1 273 ? 32.25 -8.289 -9.562 1 73.88 273 GLN B O 1
ATOM 4369 N N . GLU B 1 274 ? 31.969 -6.324 -8.547 1 72.25 274 GLU B N 1
ATOM 4370 C CA . GLU B 1 274 ? 33.031 -5.723 -9.344 1 72.25 274 GLU B CA 1
ATOM 4371 C C . GLU B 1 274 ? 34.375 -6.32 -8.992 1 72.25 274 GLU B C 1
ATOM 4373 O O . GLU B 1 274 ? 35.219 -6.566 -9.883 1 72.25 274 GLU B O 1
ATOM 4378 N N . ALA B 1 275 ? 34.594 -6.625 -7.777 1 69.38 275 ALA B N 1
ATOM 4379 C CA . ALA B 1 275 ? 35.844 -7.242 -7.34 1 69.38 275 ALA B CA 1
ATOM 4380 C C . ALA B 1 275 ? 35.969 -8.68 -7.844 1 69.38 275 ALA B C 1
ATOM 4382 O O . ALA B 1 275 ? 37.031 -9.109 -8.289 1 69.38 275 ALA B O 1
ATOM 4383 N N . GLU B 1 276 ? 34.906 -9.312 -7.84 1 69.06 276 GLU B N 1
ATOM 4384 C CA . GLU B 1 276 ? 34.906 -10.688 -8.344 1 69.06 276 GLU B CA 1
ATOM 4385 C C . GLU B 1 276 ? 35.125 -10.727 -9.852 1 69.06 276 GLU B C 1
ATOM 4387 O O . GLU B 1 276 ? 35.844 -11.586 -10.359 1 69.06 276 GLU B O 1
ATOM 4392 N N . ASP B 1 277 ? 34.562 -9.734 -10.516 1 69.62 277 ASP B N 1
ATOM 4393 C CA . ASP B 1 277 ? 34.719 -9.648 -11.961 1 69.62 277 ASP B CA 1
ATOM 4394 C C . ASP B 1 277 ? 36.156 -9.234 -12.328 1 69.62 277 ASP B C 1
ATOM 4396 O O . ASP B 1 277 ? 36.719 -9.688 -13.336 1 69.62 277 ASP B O 1
ATOM 4400 N N . ALA B 1 278 ? 36.781 -8.508 -11.492 1 67.12 278 ALA B N 1
ATOM 4401 C CA . ALA B 1 278 ? 38.156 -8.086 -11.711 1 67.12 278 ALA B CA 1
ATOM 4402 C C . ALA B 1 278 ? 39.156 -9.234 -11.469 1 67.12 278 ALA B C 1
ATOM 4404 O O . ALA B 1 278 ? 40.188 -9.328 -12.141 1 67.12 278 ALA B O 1
ATOM 4405 N N . ASP B 1 279 ? 38.75 -9.992 -10.555 1 68 279 ASP B N 1
ATOM 4406 C CA . ASP B 1 279 ? 39.594 -11.141 -10.227 1 68 279 ASP B CA 1
ATOM 4407 C C . ASP B 1 279 ? 39.469 -12.234 -11.289 1 68 279 ASP B C 1
ATOM 4409 O O . ASP B 1 279 ? 40.344 -13.102 -11.391 1 68 279 ASP B O 1
ATOM 4413 N N . GLN B 1 280 ? 38.438 -12.109 -12.023 1 61.34 280 GLN B N 1
ATOM 4414 C CA . GLN B 1 280 ? 38.25 -13.109 -13.07 1 61.34 280 GLN B CA 1
ATOM 4415 C C . GLN B 1 280 ? 38.875 -12.656 -14.391 1 61.34 280 GLN B C 1
ATOM 4417 O O . GLN B 1 280 ? 38.719 -13.297 -15.422 1 61.34 280 GLN B O 1
ATOM 4422 N N . VAL B 1 281 ? 39.625 -11.523 -14.406 1 57.56 281 VAL B N 1
ATOM 4423 C CA . VAL B 1 281 ? 40.375 -11.188 -15.609 1 57.56 281 VAL B CA 1
ATOM 4424 C C . VAL B 1 281 ? 41.375 -12.312 -15.93 1 57.56 281 VAL B C 1
ATOM 4426 O O . VAL B 1 281 ? 42.188 -12.688 -15.094 1 57.56 281 VAL B O 1
ATOM 4429 N N . PRO B 1 282 ? 41.062 -12.844 -16.938 1 55.06 282 PRO B N 1
ATOM 4430 C CA . PRO B 1 282 ? 41.938 -13.953 -17.344 1 55.06 282 PRO B CA 1
ATOM 4431 C C . PRO B 1 282 ? 43.406 -13.578 -17.312 1 55.06 282 PRO B C 1
ATOM 4433 O O . PRO B 1 282 ? 43.781 -12.461 -17.672 1 55.06 282 PRO B O 1
ATOM 4436 N N . GLU B 1 283 ? 44.156 -14.273 -16.516 1 51.31 283 GLU B N 1
ATOM 4437 C CA . GLU B 1 283 ? 45.594 -14.211 -16.594 1 51.31 283 GLU B CA 1
ATOM 4438 C C . GLU B 1 283 ? 46.094 -14.234 -18.047 1 51.31 283 GLU B C 1
ATOM 4440 O O . GLU B 1 283 ? 45.625 -15.047 -18.844 1 51.31 283 GLU B O 1
ATOM 4445 N N . ARG B 1 284 ? 46.656 -13.133 -18.438 1 50.5 284 ARG B N 1
ATOM 4446 C CA . ARG B 1 284 ? 47.312 -13.102 -19.75 1 50.5 284 ARG B CA 1
ATOM 4447 C C . ARG B 1 284 ? 48.156 -14.352 -19.953 1 50.5 284 ARG B C 1
ATOM 4449 O O . ARG B 1 284 ? 48.875 -14.773 -19.047 1 50.5 284 ARG B O 1
ATOM 4456 N N . PRO B 1 285 ? 47.844 -15.078 -20.953 1 48.62 285 PRO B N 1
ATOM 4457 C CA . PRO B 1 285 ? 48.75 -16.203 -21.203 1 48.62 285 PRO B CA 1
ATOM 4458 C C . PRO B 1 285 ? 50.219 -15.781 -21.25 1 48.62 285 PRO B C 1
ATOM 4460 O O . PRO B 1 285 ? 50.531 -14.688 -21.734 1 48.62 285 PRO B O 1
ATOM 4463 N N . CYS B 1 286 ? 51 -16.172 -20.344 1 45.03 286 CYS B N 1
ATOM 4464 C CA . CYS B 1 286 ? 52.438 -15.969 -20.359 1 45.03 286 CYS B CA 1
ATOM 4465 C C . CYS B 1 286 ? 53.031 -16.344 -21.719 1 45.03 286 CYS B C 1
ATOM 4467 O O . CYS B 1 286 ? 52.781 -17.438 -22.219 1 45.03 286 CYS B O 1
ATOM 4469 N N . LYS B 1 287 ? 53.469 -15.383 -22.438 1 43.31 287 LYS B N 1
ATOM 4470 C CA . LYS B 1 287 ? 54.219 -15.594 -23.656 1 43.31 287 LYS B CA 1
ATOM 4471 C C . LYS B 1 287 ? 55.375 -16.594 -23.438 1 43.31 287 LYS B C 1
ATOM 4473 O O . LYS B 1 287 ? 56.219 -16.375 -22.578 1 43.31 287 LYS B O 1
ATOM 4478 N N . LYS B 1 288 ? 55.25 -17.844 -23.797 1 40.25 288 LYS B N 1
ATOM 4479 C CA . LYS B 1 288 ? 56.344 -18.828 -23.859 1 40.25 288 LYS B CA 1
ATOM 4480 C C . LYS B 1 288 ? 57.531 -18.281 -24.625 1 40.25 288 LYS B C 1
ATOM 4482 O O . LYS B 1 288 ? 57.375 -17.766 -25.734 1 40.25 288 LYS B O 1
ATOM 4487 N N . GLY B 1 289 ? 58.562 -17.781 -24.031 1 39.03 289 GLY B N 1
ATOM 4488 C CA . GLY B 1 289 ? 59.844 -17.359 -24.578 1 39.03 289 GLY B CA 1
ATOM 4489 C C . GLY B 1 289 ? 60.406 -18.328 -25.594 1 39.03 289 GLY B C 1
ATOM 4490 O O . GLY B 1 289 ? 60.344 -19.547 -25.406 1 39.03 289 GLY B O 1
ATOM 4491 N N . LYS B 1 290 ? 60.625 -17.828 -26.75 1 42.84 290 LYS B N 1
ATOM 4492 C CA . LYS B 1 290 ? 61.281 -18.453 -27.891 1 42.84 290 LYS B CA 1
ATOM 4493 C C . LYS B 1 290 ? 62.625 -19.047 -27.5 1 42.84 290 LYS B C 1
ATOM 4495 O O . LYS B 1 290 ? 63.531 -18.344 -27.016 1 42.84 290 LYS B O 1
ATOM 4500 N N . LYS B 1 291 ? 62.75 -20.391 -27.172 1 38.56 291 LYS B N 1
ATOM 4501 C CA . LYS B 1 291 ? 64 -21.141 -27 1 38.56 291 LYS B CA 1
ATOM 4502 C C . LYS B 1 291 ? 64.875 -21.047 -28.25 1 38.56 291 LYS B C 1
ATOM 4504 O O . LYS B 1 291 ? 64.438 -21.344 -29.359 1 38.56 291 LYS B O 1
ATOM 4509 N N . HIS B 1 292 ? 65.75 -20.031 -28.422 1 41.53 292 HIS B N 1
ATOM 4510 C CA . HIS B 1 292 ? 66.812 -19.969 -29.406 1 41.53 292 HIS B CA 1
ATOM 4511 C C . HIS B 1 292 ? 67.688 -21.234 -29.359 1 41.53 292 HIS B C 1
ATOM 4513 O O . HIS B 1 292 ? 68.25 -21.547 -28.312 1 41.53 292 HIS B O 1
ATOM 4519 N N . ASP B 1 293 ? 67.312 -22.312 -30.016 1 37.75 293 ASP B N 1
ATOM 4520 C CA . ASP B 1 293 ? 68.125 -23.484 -30.297 1 37.75 293 ASP B CA 1
ATOM 4521 C C . ASP B 1 293 ? 69.438 -23.078 -30.984 1 37.75 293 ASP B C 1
ATOM 4523 O O . ASP B 1 293 ? 69.375 -22.531 -32.094 1 37.75 293 ASP B O 1
ATOM 4527 N N . HIS B 1 294 ? 70.438 -22.469 -30.297 1 40.28 294 HIS B N 1
ATOM 4528 C CA . HIS B 1 294 ? 71.812 -22.359 -30.781 1 40.28 294 HIS B CA 1
ATOM 4529 C C . HIS B 1 294 ? 72.375 -23.703 -31.188 1 40.28 294 HIS B C 1
ATOM 4531 O O . HIS B 1 294 ? 72.625 -24.562 -30.344 1 40.28 294 HIS B O 1
ATOM 4537 N N . ASP B 1 295 ? 71.938 -24.297 -32.312 1 38.75 295 ASP B N 1
ATOM 4538 C CA . ASP B 1 295 ? 72.625 -25.422 -32.969 1 38.75 295 ASP B CA 1
ATOM 4539 C C . ASP B 1 295 ? 74.062 -25.125 -33.156 1 38.75 295 ASP B C 1
ATOM 4541 O O . ASP B 1 295 ? 74.438 -24.109 -33.75 1 38.75 295 ASP B O 1
ATOM 4545 N N . ARG B 1 296 ? 74.938 -25.516 -32.156 1 36.88 296 ARG B N 1
ATOM 4546 C CA . ARG B 1 296 ? 76.438 -25.625 -32.281 1 36.88 296 ARG B CA 1
ATOM 4547 C C . ARG B 1 296 ? 76.812 -26.438 -33.5 1 36.88 296 ARG B C 1
ATOM 4549 O O . ARG B 1 296 ? 76.438 -27.609 -33.594 1 36.88 296 ARG B O 1
ATOM 4556 N N . GLN B 1 297 ? 76.812 -25.844 -34.656 1 33.41 297 GLN B N 1
ATOM 4557 C CA . GLN B 1 297 ? 77.5 -26.359 -35.781 1 33.41 297 GLN B CA 1
ATOM 4558 C C . GLN B 1 297 ? 79 -26.609 -35.438 1 33.41 297 GLN B C 1
ATOM 4560 O O . GLN B 1 297 ? 79.75 -25.672 -35.188 1 33.41 297 GLN B O 1
ATOM 4565 N N . ASP B 1 298 ? 79.312 -27.656 -34.594 1 26.86 298 ASP B N 1
ATOM 4566 C CA . ASP B 1 298 ? 80.5 -28.391 -35 1 26.86 298 ASP B CA 1
ATOM 4567 C C . ASP B 1 298 ? 80.25 -29.203 -36.281 1 26.86 298 ASP B C 1
ATOM 4569 O O . ASP B 1 298 ? 79.188 -29.766 -36.469 1 26.86 298 ASP B O 1
#

Solvent-accessible surface area (backbone atoms only — not comparable to full-atom values): 31355 Å² total; per-residue (Å²): 133,84,79,76,76,75,75,75,74,70,73,75,74,72,71,72,71,80,69,75,81,75,78,69,61,61,64,72,88,72,61,53,59,51,50,76,40,3,69,72,25,41,38,65,70,41,77,76,14,42,36,61,34,60,33,35,29,40,31,29,35,62,42,33,86,89,78,43,48,73,45,59,18,66,72,41,48,59,42,60,57,65,26,84,83,24,49,50,37,30,17,63,76,41,31,48,34,30,69,44,48,34,40,32,39,48,94,91,37,61,29,33,38,54,31,34,36,49,28,26,42,25,39,46,22,55,70,50,26,58,34,62,23,24,36,40,37,36,27,40,25,78,41,96,84,72,50,69,46,41,33,35,43,32,39,37,27,35,78,39,93,52,49,40,66,52,57,46,19,58,48,66,41,49,85,59,27,60,48,68,71,26,58,33,58,21,41,50,39,59,45,64,64,56,36,51,50,45,33,76,22,50,26,36,42,50,62,16,21,41,65,48,77,44,20,50,61,69,22,41,36,33,37,42,66,60,59,45,43,30,18,62,68,61,46,51,53,53,38,67,48,30,21,44,49,49,45,70,54,33,32,63,64,74,38,71,20,54,57,43,50,28,29,59,46,48,47,53,53,55,52,51,49,51,52,54,54,60,68,59,52,71,75,71,76,76,77,78,75,82,79,78,78,77,74,76,82,121,134,84,77,73,75,76,75,74,74,70,75,75,73,72,68,75,71,80,71,74,82,75,78,71,60,61,66,72,87,73,62,52,59,52,50,75,39,3,69,72,25,41,37,64,71,38,76,75,14,42,34,62,36,60,33,33,28,39,30,30,36,61,42,33,85,88,76,41,48,74,45,59,19,65,71,41,49,60,42,60,56,63,27,84,83,26,50,51,35,30,16,62,76,40,31,45,32,30,70,43,49,34,41,32,40,49,94,91,38,62,28,34,36,53,29,36,35,48,28,26,42,25,39,47,22,54,71,49,26,59,36,62,23,23,37,38,38,38,28,39,24,77,41,95,84,71,51,70,47,41,33,34,43,33,40,37,26,34,77,38,92,50,50,38,67,55,57,46,18,56,49,64,39,49,84,60,28,62,50,70,72,26,58,32,58,21,41,50,38,60,44,64,66,56,33,50,51,46,34,74,22,51,26,36,43,52,62,16,21,40,66,48,77,42,20,52,60,71,22,43,39,34,39,41,66,61,60,44,42,29,17,62,68,62,45,52,54,52,36,68,50,32,21,44,50,47,44,70,52,32,33,62,64,74,37,72,20,55,56,43,53,29,29,60,46,47,49,53,55,54,52,49,48,52,52,52,55,60,68,59,53,72,74,71,78,75,79,78,76,81,79,78,79,76,75,77,81,121

Nearest PDB structures (foldseek):
  3q31-assembly1_B  TM=9.393E-01  e=6.727E-30  Aspergillus oryzae
  4coq-assembly1_B  TM=8.642E-01  e=9.374E-22  Thermovibrio ammonificans HB-1
  4g7a-assembly1_A  TM=8.306E-01  e=4.594E-20  Sulfurihydrogenibium sp. YO3AOP1
  4xfw-assembly1_B  TM=8.142E-01  e=4.581E-19  Helicobacter pylori G27
  4ygf-assembly2_D  TM=8.431E-01  e=5.141E-18  Helicobacter pylori 26695

InterPro domains:
  IPR001148 Alpha carbonic anhydrase domain [PF00194] (38-249)
  IPR001148 Alpha carbonic anhydrase domain [PS51144] (29-268)
  IPR001148 Alpha carbonic anhydrase domain [SM01057] (31-258)
  IPR018338 Carbonic anhydrase, alpha-class, conserved site [PS00162] (122-138)
  IPR023561 Carbonic anhydrase, alpha-class [PTHR18952] (32-253)
  IPR036398 Alpha carbonic anhydrase domain superfamily [G3DSA:3.10.200.10] (24-266)
  IPR036398 Alpha carbonic anhydrase domain superfamily [SSF51069] (30-254)
  IPR041891 Carbonic anhydrase, prokaryotic-like [cd03124] (38-254)

Sequence (596 aa):
MKATAILSLIPAVSAFCHHGTSLFKRAEGTYGFDAMNGPLNWHSLTADNAACALGKNQSPINVLETNTKQVQGSSIIFRPANYADGAELENLNGVLEVRANGTMYNGGKNYTLRQFHFHTPSEHRLNGEHYPLEVHFVWESEAGNGTSSLAVVGFLIEVAETTDPILASIFKNVDKVTAVGAHAATDPLDFTSLSSHLAKSTIYQYSGSLTTPPCTESIAWNVVGTPLNIDITTYKKAKGIMKFNSRYTQNTPGQMNMLENAMVSLQKIVGDQEAEDADQVPERPCKKGKKHDHDRQDMKATAILSLIPAVSAFCHHGTSLFKRAEGTYGFDAMNGPLNWHSLTADNAACALGKNQSPINVLETNTKQVQGSSIIFRPANYADGAELENLNGVLEVRANGTMYNGGKNYTLRQFHFHTPSEHRLNGEHYPLEVHFVWESEAGNGTSSLAVVGFLIEVAETTDPILASIFKNVDKVTAVGAHAATDPLDFTSLSSHLAKSTIYQYSGSLTTPPCTESIAWNVVGTPLNIDITTYKKAKGIMKFNSRYTQNTPGQMNMLENAMVSLQKIVGDQEAEDADQVPERPCKKGKKHDHDRQD

Organism: NCBI:txid702518

pLDDT: mean 86.47, std 22.06, range [24.88, 98.94]

Secondary structure (DSSP, 8-state):
-------------------S-STT---TTT--SSGGGSGGGHHHH-GGGTHHHH-SS-S--EE-TTTSEEEEGGGSEEEEPPBTT--EEEESSS-EEEE--EEEEETTEEEEEEEEEEESS-SSEETTB--SEEEEEEEEEE-TTS-EEEEEEEEEEEE-SS--HHHHHHTTTGGGG-STT-EEEPPPB--HHHHHHHHTSEEEEEEEE-SSTT--EEEEEEEEEEEEEE-HHHHHHHHHHH----PPP-PSTTSPPHHHHHHHHHHHHHHHHHHHHHHTS-----------------/-------------------S-STT---TTT--SSGGGSGGGHHHH-GGGTHHHH-SS-S--EE-TTTSEEEEGGGSEEEEPPBTT--EEEESSS-EEEE--EEEEETTEEEEEEEEEEESS-SSEETTB--SEEEEEEEEEE-TTS-EEEEEEEEEEEE-SS--HHHHHHTTTGGGG-STT-EEEPPPB--HHHHHHHHTSEEEEEEEE-SSTT--EEEEEEEEEEEEEE-HHHHHHHHHHH----PPP-PSTTSPPHHHHHHHHHHHHHHHHHHHHHHTS-----------------

Foldseek 3Di:
DPPPPPPPPPPPPPPPPPDDDPPPPVPFPQAACDDCRRLLNVCVSDVLQVCSFWPQFADDAAAEPVDFDKDALQQKQDWWDWFQAFFKWAARPLKTKTATWTWMDDPNFIKIWGIKIKFAWDQYHYNNHIAGMKMKTKIWTQDPVRDIAIEIEMAGEHEDAAADPQLCQSCVPVVQHLDHGTMDGGHTHDCVVVSVLSNRFMWGWDWHFDQHPSRHTRYIYTYTPDHGYDYPVSSCSSCVRSVHGYHHHFDDRRHGTPNVVVVVVVCVVVVVVVVVVVVPPDDDDPDDDDPPPPPPPD/DPPPPPPPPPPPPPPPPPPDDPPPPVPFPQAACDDCRRLLNVCVSDVLQVCSFWPQFADDAAAEPVPFDKDALQQKQDWWDWFQAFFKWAARPLKTKTATWTWMDDPNFIKIWGIKIKFAWDQYHYNNHIAGMKMKTKIWTQDPVRDIAIEIEMAGEHEDAAADPQLCQSLVPVVQHLDRGGMDGGHTHDCVVVSVLSNRFMWTWDWHFDQHPSRHTRYIYTYTPDHGYDYPVSSCSSCVRSVHGYHHHFDDRRHGTPNVVVVVVVCVVVVVVVVVVVVPPDDDPPDPDDPPPPPPPD

Radius of gyration: 31.18 Å; Cα contacts (8 Å, |Δi|>4): 1304; chains: 2; bounding box: 103×153×62 Å